Protein 4YLA (pdb70)

Organism: NCBI:txid531310

InterPro domains:
  IPR017795 Aromatic prenyltransferase, NscD-like [PF11991] (69-249)
  IPR017795 Aromatic prenyltransferase, NscD-like [PTHR40627] (72-248)
  IPR033964 Aromatic prenyltransferase [SFLDS00036] (27-373)

Secondary structure (DSSP, 8-state):
---SSS--EE-BTTB---BPTTSS-TT-BHHHHHHHHHHHHHHHTT--HHHHHHHHHHHHHHHHHHH--BSSS-SEE-SSSTTS-SEEEEEEEESSSPPEEEEEE----SS--HHHHHHHHHHHHHHHTTSTT---HHHHTTHHHH--SS--TT--EEEEEEE-TTS--EEEEEE-TTTT-GGGHHHHHHHHHHHTT-HHHHHHHHHHHHTTT---EEEEEEEE--SSTT--EEEEEE-TT--HHHHHHHGGGSTT--TTHHHHHHHHHT-SSS--SS--EEEEEE-TT-SS-SEEEEEEPPPTTS-HHHHHHHHHHHHHHTTS-HHHHHHHHHHHHS-TT--S--EEEEEEEPPPTT---EEEEEE----B--

Solvent-accessible surface area: 15339 Å² total; per-residue (Å²): 65,8,9,86,69,50,57,0,0,60,34,56,105,162,50,61,15,150,34,20,106,83,62,51,91,100,68,6,22,9,14,70,0,0,35,46,0,3,54,139,0,1,71,33,18,64,11,46,108,90,46,3,97,60,13,15,82,22,0,150,132,10,0,14,175,27,1,84,26,80,11,80,215,17,34,12,38,2,34,4,2,28,0,1,0,10,0,8,1,0,0,21,5,51,5,133,46,84,2,38,0,47,4,13,0,10,5,17,20,121,104,33,53,16,92,16,12,15,98,6,0,3,62,3,0,96,26,2,56,194,32,132,45,17,17,11,80,41,0,53,59,0,24,87,22,7,74,11,180,108,8,33,103,41,8,17,13,22,2,7,9,11,14,72,55,74,52,110,42,74,5,35,0,35,1,5,0,8,7,106,22,65,97,83,12,68,66,5,5,33,68,0,0,59,95,6,44,4,125,76,1,6,55,38,0,81,41,46,2,102,123,44,54,28,43,53,45,25,5,8,0,0,0,30,0,19,129,83,116,118,10,55,1,39,0,22,0,13,2,52,89,24,87,37,69,58,0,8,126,1,0,30,27,5,139,39,47,49,107,36,16,7,28,44,0,0,90,57,0,4,12,101,163,68,110,22,160,31,16,1,10,2,4,0,4,0,50,142,84,30,46,61,1,28,13,9,16,0,30,0,3,32,11,8,78,42,84,19,42,54,2,14,171,78,0,3,20,10,0,135,150,28,57,10,77,8,72,13,0,79,40,0,1,37,21,0,2,63,11,60,156,6,112,51,58,0,12,30,28,0,4,22,42,14,43,32,139,97,44,144,32,89,3,8,0,28,0,0,0,0,1,1,130,113

Nearest PDB structures (foldseek):
  4yla-assembly1_A  TM=1.003E+00  e=3.706E-84  Marinactinospora thermotolerans
  4yl7-assembly1_A  TM=1.002E+00  e=1.617E-79  Marinactinospora thermotolerans
  6zry-assembly2_BBB  TM=8.710E-01  e=4.420E-25  Micromonospora olivasterospora
  6zrx-assembly2_BBB  TM=8.611E-01  e=4.159E-25  Micromonospora olivasterospora
  6zry-assembly1_AAA  TM=8.593E-01  e=2.731E-24  Micromonospora olivasterospora

Sequence (374 aa):
AGDPFVDNGTVSSQRPLRAVPGRYPPGATHLDAAVDTLVRCHAALGRAPSEAEAAVCLLRRLWGRWGNTPVERPGWRSYVAVDGSPFELSAAWNGDGPAEVRVTVEATADPPTPEGNQEAGWEYLRGLSRHPGAATARVLALEDLFRPQTPHDRCWIMHGMASRPGADPLFKVYLDPDARGAAEAPSVLDEAMDRLGVRAAWQGLRGWLDEHGGSGRIGSLALDLADTDDARVKVYVQHAGLDWADIDRQAAVARGHVPGAFSAALEEITGTEVPPHKPPVTCFAFHRGVGVPTAATLYIPMPAGVPESDARRRSAAFMRRSGLDSAAYLAFLAAATGDGEGVRALQNFVAYRPAAPGGRPRFACYVAPGLYRL

B-factor: mean 16.96, std 7.82, range [6.04, 58.0]

Structure (mmCIF, N/CA/C/O backbone):
data_4YLA
#
_entry.id   4YLA
#
_cell.length_a   46.830
_cell.length_b   54.080
_cell.length_c   132.240
_cell.angle_alpha   90.00
_cell.angle_beta   90.00
_cell.angle_gamma   90.00
#
_symmetry.space_group_name_H-M   'P 21 21 21'
#
loop_
_entity.id
_entity.type
_entity.pdbx_description
1 polymer 'Aromatic prenyltransferase'
2 non-polymer (2S,5S)-5-(hydroxymethyl)-1-methyl-2-(propan-2-yl)-1,2,4,5,6,8-hexahydro-3H-[1,4]diazonino[7,6,5-cd]indol-3-one
3 non-polymer 'SULFATE ION'
4 non-polymer 'DIMETHYLALLYL S-THIOLODIPHOSPHATE'
5 water water
#
loop_
_atom_site.group_PDB
_atom_site.id
_atom_site.type_symbol
_atom_site.label_atom_id
_atom_site.label_alt_id
_atom_site.label_comp_id
_atom_site.label_asym_id
_atom_site.label_entity_id
_atom_site.label_seq_id
_atom_site.pdbx_PDB_ins_code
_atom_site.Cartn_x
_atom_site.Cartn_y
_atom_site.Cartn_z
_atom_site.occupancy
_atom_site.B_iso_or_equiv
_atom_site.auth_seq_id
_atom_site.auth_comp_id
_atom_site.auth_asym_id
_atom_site.auth_atom_id
_atom_site.pdbx_PDB_model_num
ATOM 1 N N . ALA A 1 2 ? 8.817 11.814 -11.375 1.00 23.93 2 ALA A N 1
ATOM 2 C CA . ALA A 1 2 ? 7.694 11.875 -12.298 1.00 16.37 2 ALA A CA 1
ATOM 3 C C . ALA A 1 2 ? 6.913 10.575 -12.269 1.00 16.30 2 ALA A C 1
ATOM 4 O O . ALA A 1 2 ? 7.478 9.501 -12.068 1.00 16.60 2 ALA A O 1
ATOM 6 N N . GLY A 1 3 ? 5.614 10.674 -12.508 1.00 11.24 3 GLY A N 1
ATOM 7 C CA . GLY A 1 3 ? 4.761 9.503 -12.499 1.00 13.17 3 GLY A CA 1
ATOM 8 C C . GLY A 1 3 ? 3.936 9.414 -11.231 1.00 10.49 3 GLY A C 1
ATOM 9 O O . GLY A 1 3 ? 4.176 10.137 -10.261 1.00 13.45 3 GLY A O 1
ATOM 10 N N . ASP A 1 4 ? 2.942 8.535 -11.249 1.00 11.40 4 ASP A N 1
ATOM 11 C CA . ASP A 1 4 ? 2.009 8.384 -10.135 1.00 10.78 4 ASP A CA 1
ATOM 12 C C . ASP A 1 4 ? 2.756 7.910 -8.894 1.00 10.89 4 ASP A C 1
ATOM 13 O O . ASP A 1 4 ? 3.459 6.901 -8.949 1.00 12.40 4 ASP A O 1
ATOM 18 N N . PRO A 1 5 ? 2.623 8.640 -7.769 1.00 11.13 5 PRO A N 1
ATOM 19 C CA . PRO A 1 5 ? 3.360 8.249 -6.562 1.00 12.68 5 PRO A CA 1
ATOM 20 C C . PRO A 1 5 ? 2.702 7.131 -5.761 1.00 13.13 5 PRO A C 1
ATOM 21 O O . PRO A 1 5 ? 3.267 6.692 -4.756 1.00 14.12 5 PRO A O 1
ATOM 25 N N . PHE A 1 6 ? 1.519 6.692 -6.183 1.00 12.03 6 PHE A N 1
ATOM 26 C CA . PHE A 1 6 ? 0.732 5.756 -5.380 1.00 11.56 6 PHE A CA 1
ATOM 27 C C . PHE A 1 6 ? 0.722 4.346 -5.931 1.00 12.58 6 PHE A C 1
ATOM 28 O O . PHE A 1 6 ? 0.483 3.399 -5.191 1.00 15.97 6 PHE A O 1
ATOM 36 N N . VAL A 1 7 ? 0.930 4.218 -7.240 1.00 12.03 7 VAL A N 1
ATOM 37 C CA . VAL A 1 7 ? 1.009 2.920 -7.904 1.00 12.68 7 VAL A CA 1
ATOM 38 C C . VAL A 1 7 ? 2.252 2.942 -8.795 1.00 12.19 7 VAL A C 1
ATOM 39 O O . VAL A 1 7 ? 2.821 4.014 -9.035 1.00 14.80 7 VAL A O 1
ATOM 43 N N . ASP A 1 8 ? 2.649 1.782 -9.309 1.00 11.43 8 ASP A N 1
ATOM 44 C CA . ASP A 1 8 ? 3.901 1.651 -10.062 1.00 11.13 8 ASP A CA 1
ATOM 45 C C . ASP A 1 8 ? 3.683 1.305 -11.541 1.00 10.09 8 ASP A C 1
ATOM 46 O O . ASP A 1 8 ? 2.698 0.647 -11.909 1.00 10.45 8 ASP A O 1
ATOM 51 N N . ASN A 1 9 ? 4.606 1.751 -12.387 1.00 10.25 9 ASN A N 1
ATOM 52 C CA . ASN A 1 9 ? 4.647 1.368 -13.798 1.00 7.87 9 ASN A CA 1
ATOM 53 C C . ASN A 1 9 ? 6.031 1.647 -14.331 1.00 9.79 9 ASN A C 1
ATOM 54 O O . ASN A 1 9 ? 6.746 2.479 -13.770 1.00 10.28 9 ASN A O 1
ATOM 59 N N . GLY A 1 10 ? 6.392 0.961 -15.410 1.00 9.07 10 GLY A N 1
ATOM 60 C CA . GLY A 1 10 ? 7.687 1.133 -16.058 1.00 8.84 10 GLY A CA 1
ATOM 61 C C . GLY A 1 10 ? 8.363 -0.184 -16.386 1.00 10.66 10 GLY A C 1
ATOM 62 O O . GLY A 1 10 ? 7.747 -1.255 -16.330 1.00 9.74 10 GLY A O 1
ATOM 63 N N . THR A 1 11 ? 9.647 -0.091 -16.725 1.00 11.84 11 THR A N 1
ATOM 64 C CA . THR A 1 11 ? 10.458 -1.249 -17.087 1.00 11.93 11 THR A CA 1
ATOM 65 C C . THR A 1 11 ? 10.470 -2.316 -15.996 1.00 10.31 11 THR A C 1
ATOM 66 O O . THR A 1 11 ? 10.683 -2.016 -14.823 1.00 12.80 11 THR A O 1
ATOM 70 N N . VAL A 1 12 ? 10.210 -3.564 -16.380 1.00 12.17 12 VAL A N 1
ATOM 71 C CA . VAL A 1 12 ? 10.308 -4.691 -15.451 1.00 12.39 12 VAL A CA 1
ATOM 72 C C . VAL A 1 12 ? 11.771 -5.061 -15.205 1.00 11.90 12 VAL A C 1
ATOM 73 O O . VAL A 1 12 ? 12.581 -5.053 -16.124 1.00 14.63 12 VAL A O 1
ATOM 77 N N . SER A 1 13 ? 12.089 -5.366 -13.953 1.00 13.22 13 SER A N 1
ATOM 78 C CA . SER A 1 13 ? 13.434 -5.781 -13.570 1.00 15.76 13 SER A CA 1
ATOM 79 C C . SER A 1 13 ? 13.350 -6.331 -12.165 1.00 20.52 13 SER A C 1
ATOM 80 O O . SER A 1 13 ? 12.266 -6.459 -11.609 1.00 17.33 13 SER A O 1
ATOM 83 N N . SER A 1 14 ? 14.504 -6.618 -11.566 1.00 19.44 14 SER A N 1
ATOM 84 C CA . SER A 1 14 ? 14.542 -7.060 -10.174 1.00 21.01 14 SER A CA 1
ATOM 85 C C . SER A 1 14 ? 13.876 -6.053 -9.238 1.00 20.03 14 SER A C 1
ATOM 86 O O . SER A 1 14 ? 13.354 -6.424 -8.189 1.00 23.67 14 SER A O 1
ATOM 89 N N . GLN A 1 15 ? 13.885 -4.783 -9.632 1.00 19.52 15 GLN A N 1
ATOM 90 C CA . GLN A 1 15 ? 13.339 -3.702 -8.815 1.00 21.45 15 GLN A CA 1
ATOM 91 C C . GLN A 1 15 ? 11.889 -3.388 -9.150 1.00 22.12 15 GLN A C 1
ATOM 92 O O . GLN A 1 15 ? 11.227 -2.626 -8.441 1.00 21.95 15 GLN A O 1
ATOM 98 N N . ARG A 1 16 ? 11.400 -3.971 -10.239 1.00 17.84 16 ARG A N 1
ATOM 99 C CA . ARG A 1 16 ? 10.001 -3.838 -10.601 1.00 18.45 16 ARG A CA 1
ATOM 100 C C . ARG A 1 16 ? 9.567 -5.175 -11.183 1.00 14.48 16 ARG A C 1
ATOM 101 O O . ARG A 1 16 ? 9.433 -5.313 -12.395 1.00 15.54 16 ARG A O 1
ATOM 109 N N . PRO A 1 17 ? 9.390 -6.182 -10.322 1.00 16.70 17 PRO A N 1
ATOM 110 C CA . PRO A 1 17 ? 9.098 -7.533 -10.812 1.00 16.05 17 PRO A CA 1
ATOM 111 C C . PRO A 1 17 ? 7.653 -7.676 -11.281 1.00 17.36 17 PRO A C 1
ATOM 112 O O . PRO A 1 17 ? 6.770 -6.955 -10.824 1.00 17.18 17 PRO A O 1
ATOM 116 N N . LEU A 1 18 ? 7.417 -8.604 -12.197 1.00 15.73 18 LEU A N 1
ATOM 117 C CA . LEU A 1 18 ? 6.073 -8.831 -12.704 1.00 15.88 18 LEU A CA 1
ATOM 118 C C . LEU A 1 18 ? 5.965 -10.286 -13.129 1.00 17.06 18 LEU A C 1
ATOM 119 O O . LEU A 1 18 ? 6.627 -10.712 -14.084 1.00 19.17 18 LEU A O 1
ATOM 124 N N . ARG A 1 19 ? 5.158 -11.049 -12.393 1.00 13.81 19 ARG A N 1
ATOM 125 C CA . ARG A 1 19 ? 5.071 -12.490 -12.578 1.00 17.31 19 ARG A CA 1
ATOM 126 C C . ARG A 1 19 ? 3.664 -12.915 -12.956 1.00 15.39 19 ARG A C 1
ATOM 127 O O . ARG A 1 19 ? 2.708 -12.598 -12.248 1.00 14.38 19 ARG A O 1
ATOM 135 N N . ALA A 1 20 ? 3.549 -13.660 -14.055 1.00 17.59 20 ALA A N 1
ATOM 136 C CA . ALA A 1 20 ? 2.261 -14.165 -14.518 1.00 15.08 20 ALA A CA 1
ATOM 137 C C . ALA A 1 20 ? 1.702 -15.176 -13.528 1.00 16.83 20 ALA A C 1
ATOM 138 O O . ALA A 1 20 ? 2.442 -16.008 -12.997 1.00 20.34 20 ALA A O 1
ATOM 140 N N . VAL A 1 21 ? 0.401 -15.094 -13.264 1.00 14.02 21 VAL A N 1
ATOM 141 C CA . VAL A 1 21 ? -0.252 -16.058 -12.392 1.00 17.27 21 VAL A CA 1
ATOM 142 C C . VAL A 1 21 ? -0.697 -17.281 -13.187 1.00 20.28 21 VAL A C 1
ATOM 143 O O . VAL A 1 21 ? -1.148 -17.161 -14.324 1.00 18.33 21 VAL A O 1
ATOM 147 N N . PRO A 1 22 ? -0.579 -18.474 -12.587 1.00 21.19 22 PRO A N 1
ATOM 148 C CA . PRO A 1 22 ? -1.061 -19.672 -13.280 1.00 22.09 22 PRO A CA 1
ATOM 149 C C . PRO A 1 22 ? -2.584 -19.747 -13.232 1.00 19.86 22 PRO A C 1
ATOM 150 O O . PRO A 1 22 ? -3.217 -19.107 -12.395 1.00 22.95 22 PRO A O 1
ATOM 154 N N . GLY A 1 23 ? -3.175 -20.506 -14.146 1.00 24.63 23 GLY A N 1
ATOM 155 C CA . GLY A 1 23 ? -4.603 -20.747 -14.108 1.00 19.82 23 GLY A CA 1
ATOM 156 C C . GLY A 1 23 ? -5.442 -19.752 -14.884 1.00 23.40 23 GLY A C 1
ATOM 157 O O . GLY A 1 23 ? -6.671 -19.841 -14.887 1.00 25.18 23 GLY A O 1
ATOM 158 N N . ARG A 1 24 ? -4.785 -18.795 -15.534 1.00 20.18 24 ARG A N 1
ATOM 159 C CA . ARG A 1 24 ? -5.491 -17.842 -16.385 1.00 19.94 24 ARG A CA 1
ATOM 160 C C . ARG A 1 24 ? -5.442 -18.329 -17.840 1.00 16.79 24 ARG A C 1
ATOM 161 O O . ARG A 1 24 ? -6.112 -19.304 -18.188 1.00 19.37 24 ARG A O 1
ATOM 169 N N . TYR A 1 25 ? -4.642 -17.681 -18.682 1.00 17.85 25 TYR A N 1
ATOM 170 C CA . TYR A 1 25 ? -4.565 -18.067 -20.093 1.00 14.68 25 TYR A CA 1
ATOM 171 C C . TYR A 1 25 ? -3.391 -19.013 -20.348 1.00 13.65 25 TYR A C 1
ATOM 172 O O . TYR A 1 25 ? -2.475 -19.106 -19.511 1.00 15.97 25 TYR A O 1
ATOM 181 N N . PRO A 1 26 ? -3.415 -19.743 -21.486 1.00 15.99 26 PRO A N 1
ATOM 182 C CA . PRO A 1 26 ? -2.346 -20.717 -21.740 1.00 17.44 26 PRO A CA 1
ATOM 183 C C . PRO A 1 26 ? -0.958 -20.073 -21.856 1.00 15.30 26 PRO A C 1
ATOM 184 O O . PRO A 1 26 ? -0.860 -18.872 -22.085 1.00 14.53 26 PRO A O 1
ATOM 188 N N . PRO A 1 27 ? 0.110 -20.857 -21.686 1.00 13.40 27 PRO A N 1
ATOM 189 C CA . PRO A 1 27 ? 1.477 -20.323 -21.594 1.00 16.34 27 PRO A CA 1
ATOM 190 C C . PRO A 1 27 ? 1.935 -19.491 -22.790 1.00 18.70 27 PRO A C 1
ATOM 191 O O . PRO A 1 27 ? 2.779 -18.611 -22.615 1.00 19.81 27 PRO A O 1
ATOM 195 N N . GLY A 1 28 ? 1.411 -19.765 -23.979 1.00 15.28 28 GLY A N 1
ATOM 196 C CA . GLY A 1 28 ? 1.800 -19.000 -25.156 1.00 14.12 28 GLY A CA 1
ATOM 197 C C . GLY A 1 28 ? 0.851 -17.864 -25.505 1.00 14.63 28 GLY A C 1
ATOM 198 O O . GLY A 1 28 ? 0.998 -17.210 -26.534 1.00 13.20 28 GLY A O 1
ATOM 199 N N . ALA A 1 29 ? -0.135 -17.625 -24.654 1.00 11.48 29 ALA A N 1
ATOM 200 C CA . ALA A 1 29 ? -1.149 -16.614 -24.923 1.00 10.58 29 ALA A CA 1
ATOM 201 C C . ALA A 1 29 ? -0.577 -15.201 -24.945 1.00 10.35 29 ALA A C 1
ATOM 202 O O . ALA A 1 29 ? 0.392 -14.891 -24.241 1.00 9.83 29 ALA A O 1
ATOM 204 N N . THR A 1 30 ? -1.215 -14.339 -25.728 1.00 8.94 30 THR A N 1
ATOM 205 C CA . THR A 1 30 ? -0.810 -12.942 -25.774 1.00 9.91 30 THR A CA 1
ATOM 206 C C . THR A 1 30 ? -1.775 -12.090 -24.961 1.00 10.08 30 THR A C 1
ATOM 207 O O . THR A 1 30 ? -2.867 -12.542 -24.597 1.00 8.80 30 THR A O 1
ATOM 211 N N . HIS A 1 31 ? -1.383 -10.849 -24.683 1.00 9.78 31 HIS A N 1
ATOM 212 C CA . HIS A 1 31 ? -2.300 -9.946 -23.996 1.00 7.91 31 HIS A CA 1
ATOM 213 C C . HIS A 1 31 ? -3.576 -9.731 -24.812 1.00 8.66 31 HIS A C 1
ATOM 214 O O . HIS A 1 31 ? -4.674 -9.661 -24.258 1.00 9.11 31 HIS A O 1
ATOM 221 N N . LEU A 1 32 ? -3.435 -9.645 -26.133 1.00 9.31 32 LEU A N 1
ATOM 222 C CA . LEU A 1 32 ? -4.590 -9.519 -27.000 1.00 10.00 32 LEU A CA 1
ATOM 223 C C . LEU A 1 32 ? -5.520 -10.732 -26.861 1.00 8.77 32 LEU A C 1
ATOM 224 O O . LEU A 1 32 ? -6.729 -10.563 -26.797 1.00 10.09 32 LEU A O 1
ATOM 229 N N . ASP A 1 33 ? -4.964 -11.948 -26.818 1.00 8.77 33 ASP A N 1
ATOM 230 C CA . ASP A 1 33 ? -5.794 -13.141 -26.597 1.00 9.42 33 ASP A CA 1
ATOM 231 C C . ASP A 1 33 ? -6.630 -12.974 -25.316 1.00 8.64 33 ASP A C 1
ATOM 232 O O . ASP A 1 33 ? -7.841 -13.228 -25.298 1.00 9.75 33 ASP A O 1
ATOM 237 N N . ALA A 1 34 ? -5.962 -12.575 -24.239 1.00 9.88 34 ALA A N 1
ATOM 238 C CA . ALA A 1 34 ? -6.632 -12.403 -22.953 1.00 10.37 34 ALA A CA 1
ATOM 239 C C . ALA A 1 34 ? -7.702 -11.315 -23.031 1.00 10.54 34 ALA A C 1
ATOM 240 O O . ALA A 1 34 ? -8.815 -11.485 -22.511 1.00 11.26 34 ALA A O 1
ATOM 242 N N . ALA A 1 35 ? -7.382 -10.214 -23.706 1.00 8.68 35 ALA A N 1
ATOM 243 C CA . ALA A 1 35 ? -8.284 -9.077 -23.780 1.00 10.29 35 ALA A CA 1
ATOM 244 C C . ALA A 1 35 ? -9.529 -9.399 -24.617 1.00 11.33 35 ALA A C 1
ATOM 245 O O . ALA A 1 35 ? -10.656 -9.025 -24.261 1.00 11.09 35 ALA A O 1
ATOM 247 N N . VAL A 1 36 ? -9.326 -10.075 -25.744 1.00 11.42 36 VAL A N 1
ATOM 248 C CA . VAL A 1 36 ? -10.438 -10.452 -26.599 1.00 12.71 36 VAL A CA 1
ATOM 249 C C . VAL A 1 36 ? -11.382 -11.362 -25.839 1.00 12.75 36 VAL A C 1
ATOM 250 O O . VAL A 1 36 ? -12.596 -11.113 -25.801 1.00 13.38 36 VAL A O 1
ATOM 254 N N . ASP A 1 37 ? -10.833 -12.401 -25.216 1.00 11.73 37 ASP A N 1
ATOM 255 C CA . ASP A 1 37 ? -11.659 -13.326 -24.454 1.00 13.30 37 ASP A CA 1
ATOM 256 C C . ASP A 1 37 ? -12.392 -12.620 -23.316 1.00 14.14 37 ASP A C 1
ATOM 257 O O . ASP A 1 37 ? -13.581 -12.838 -23.097 1.00 13.44 37 ASP A O 1
ATOM 262 N N . THR A 1 38 ? -11.672 -11.783 -22.582 1.00 11.98 38 THR A N 1
ATOM 263 C CA . THR A 1 38 ? -12.250 -11.077 -21.454 1.00 12.36 38 THR A CA 1
ATOM 264 C C . THR A 1 38 ? -13.335 -10.117 -21.928 1.00 12.34 38 THR A C 1
ATOM 265 O O . THR A 1 38 ? -14.400 -10.020 -21.312 1.00 13.70 38 THR A O 1
ATOM 269 N N . LEU A 1 39 ? -13.086 -9.411 -23.024 1.00 13.08 39 LEU A N 1
ATOM 270 C CA . LEU A 1 39 ? -14.069 -8.481 -23.578 1.00 14.39 39 LEU A CA 1
ATOM 271 C C . LEU A 1 39 ? -15.388 -9.186 -23.914 1.00 15.53 39 LEU A C 1
ATOM 272 O O . LEU A 1 39 ? -16.472 -8.661 -23.641 1.00 16.67 39 LEU A O 1
ATOM 277 N N . VAL A 1 40 ? -15.287 -10.375 -24.498 1.00 13.36 40 VAL A N 1
ATOM 278 C CA . VAL A 1 40 ? -16.456 -11.158 -24.881 1.00 15.43 40 VAL A CA 1
ATOM 279 C C . VAL A 1 40 ? -17.197 -11.606 -23.630 1.00 15.57 40 VAL A C 1
ATOM 280 O O . VAL A 1 40 ? -18.412 -11.421 -23.529 1.00 14.42 40 VAL A O 1
ATOM 284 N N . ARG A 1 41 ? -16.466 -12.176 -22.675 1.00 13.97 41 ARG A N 1
ATOM 285 C CA . ARG A 1 41 ? -17.059 -12.619 -21.415 1.00 14.99 41 ARG A CA 1
ATOM 286 C C . ARG A 1 41 ? -17.752 -11.482 -20.666 1.00 15.23 41 ARG A C 1
ATOM 287 O O . ARG A 1 41 ? -18.825 -11.679 -20.090 1.00 16.32 41 ARG A O 1
ATOM 295 N N . CYS A 1 42 ? -17.166 -10.291 -20.685 1.00 14.41 42 CYS A N 1
ATOM 296 C CA . CYS A 1 42 ? -17.759 -9.164 -19.969 1.00 13.70 42 CYS A CA 1
ATOM 297 C C . CYS A 1 42 ? -19.042 -8.667 -20.623 1.00 17.17 42 CYS A C 1
ATOM 298 O O . CYS A 1 42 ? -20.009 -8.310 -19.925 1.00 14.71 42 CYS A O 1
ATOM 301 N N . HIS A 1 43 ? -19.073 -8.648 -21.953 1.00 14.79 43 HIS A N 1
ATOM 302 C CA . HIS A 1 43 ? -20.307 -8.328 -22.663 1.00 15.32 43 HIS A CA 1
ATOM 303 C C . HIS A 1 43 ? -21.407 -9.308 -22.262 1.00 17.26 43 HIS A C 1
ATOM 304 O O . HIS A 1 43 ? -22.550 -8.901 -22.023 1.00 17.22 43 HIS A O 1
ATOM 311 N N . ALA A 1 44 ? -21.069 -10.592 -22.171 1.00 15.04 44 ALA A N 1
ATOM 312 C CA . ALA A 1 44 ? -22.061 -11.598 -21.801 1.00 20.55 44 ALA A CA 1
ATOM 313 C C . ALA A 1 44 ? -22.544 -11.410 -20.364 1.00 19.42 44 ALA A C 1
ATOM 314 O O . ALA A 1 44 ? -23.734 -11.564 -20.079 1.00 20.97 44 ALA A O 1
ATOM 316 N N . ALA A 1 45 ? -21.620 -11.084 -19.462 1.00 17.90 45 ALA A N 1
ATOM 317 C CA . ALA A 1 45 ? -21.963 -10.924 -18.052 1.00 19.13 45 ALA A CA 1
ATOM 318 C C . ALA A 1 45 ? -22.967 -9.791 -17.865 1.00 19.17 45 ALA A C 1
ATOM 319 O O . ALA A 1 45 ? -23.826 -9.847 -16.980 1.00 21.53 45 ALA A O 1
ATOM 321 N N . LEU A 1 46 ? -22.877 -8.776 -18.719 1.00 16.05 46 LEU A N 1
ATOM 322 C CA . LEU A 1 46 ? -23.770 -7.627 -18.652 1.00 16.84 46 LEU A CA 1
ATOM 323 C C . LEU A 1 46 ? -25.040 -7.774 -19.484 1.00 21.71 46 LEU A C 1
ATOM 324 O O . LEU A 1 46 ? -25.844 -6.849 -19.535 1.00 20.16 46 LEU A O 1
ATOM 329 N N . GLY A 1 47 ? -25.215 -8.917 -20.140 1.00 19.86 47 GLY A N 1
ATOM 330 C CA . GLY A 1 47 ? -26.370 -9.137 -20.995 1.00 23.55 47 GLY A CA 1
ATOM 331 C C . GLY A 1 47 ? -26.373 -8.306 -22.270 1.00 24.71 47 GLY A C 1
ATOM 332 O O . GLY A 1 47 ? -27.435 -8.017 -22.840 1.00 21.36 47 GLY A O 1
ATOM 333 N N . ARG A 1 48 ? -25.187 -7.918 -22.730 1.00 20.96 48 ARG A N 1
ATOM 334 C CA . ARG A 1 48 ? -25.076 -7.150 -23.962 1.00 19.04 48 ARG A CA 1
ATOM 335 C C . ARG A 1 48 ? -25.168 -8.078 -25.168 1.00 22.01 48 ARG A C 1
ATOM 336 O O . ARG A 1 48 ? -24.892 -9.274 -25.059 1.00 20.79 48 ARG A O 1
ATOM 344 N N . ALA A 1 49 ? -25.558 -7.515 -26.310 1.00 19.81 49 ALA A N 1
ATOM 345 C CA . ALA A 1 49 ? -25.664 -8.267 -27.561 1.00 23.43 49 ALA A CA 1
ATOM 346 C C . ALA A 1 49 ? -24.322 -8.847 -28.010 1.00 22.84 49 ALA A C 1
ATOM 347 O O . ALA A 1 49 ? -23.325 -8.125 -28.085 1.00 20.17 49 ALA A O 1
ATOM 349 N N . PRO A 1 50 ? -24.291 -10.158 -28.314 1.00 22.36 50 PRO A N 1
ATOM 350 C CA . PRO A 1 50 ? -23.071 -10.791 -28.832 1.00 22.05 50 PRO A CA 1
ATOM 351 C C . PRO A 1 50 ? -22.511 -10.111 -30.084 1.00 23.19 50 PRO A C 1
ATOM 352 O O . PRO A 1 50 ? -21.294 -10.020 -30.233 1.00 20.05 50 PRO A O 1
ATOM 356 N N . SER A 1 51 ? -23.374 -9.627 -30.970 1.00 21.75 51 SER A N 1
ATOM 357 C CA . SER A 1 51 ? -22.888 -8.924 -32.153 1.00 21.43 51 SER A CA 1
ATOM 358 C C . SER A 1 51 ? -22.106 -7.669 -31.768 1.00 20.75 51 SER A C 1
ATOM 359 O O . SER A 1 51 ? -21.153 -7.280 -32.451 1.00 20.39 51 SER A O 1
ATOM 362 N N . GLU A 1 52 ? -22.509 -7.039 -30.668 1.00 18.60 52 GLU A N 1
ATOM 363 C CA . GLU A 1 52 ? -21.806 -5.848 -30.187 1.00 21.01 52 GLU A CA 1
ATOM 364 C C . GLU A 1 52 ? -20.452 -6.223 -29.579 1.00 15.46 52 GLU A C 1
ATOM 365 O O . GLU A 1 52 ? -19.463 -5.519 -29.772 1.00 17.42 52 GLU A O 1
ATOM 371 N N . ALA A 1 53 ? -20.412 -7.351 -28.883 1.00 16.06 53 ALA A N 1
ATOM 372 C CA . ALA A 1 53 ? -19.155 -7.893 -28.366 1.00 16.53 53 ALA A CA 1
ATOM 373 C C . ALA A 1 53 ? -18.179 -8.172 -29.508 1.00 17.47 53 ALA A C 1
ATOM 374 O O . ALA A 1 53 ? -17.005 -7.779 -29.462 1.00 16.40 53 ALA A O 1
ATOM 376 N N . GLU A 1 54 ? -18.676 -8.854 -30.540 1.00 17.93 54 GLU A N 1
ATOM 377 C CA . GLU A 1 54 ? -17.871 -9.171 -31.708 1.00 18.64 54 GLU A CA 1
ATOM 378 C C . GLU A 1 54 ? -17.329 -7.912 -32.360 1.00 15.36 54 GLU A C 1
ATOM 379 O O . GLU A 1 54 ? -16.153 -7.859 -32.730 1.00 15.51 54 GLU A O 1
ATOM 385 N N . ALA A 1 55 ? -18.170 -6.890 -32.487 1.00 16.13 55 ALA A N 1
ATOM 386 C CA . ALA A 1 55 ? -17.728 -5.618 -33.037 1.00 17.43 55 ALA A CA 1
ATOM 387 C C . ALA A 1 55 ? -16.626 -4.988 -32.180 1.00 15.45 55 ALA A C 1
ATOM 388 O O . ALA A 1 55 ? -15.663 -4.432 -32.707 1.00 16.09 55 ALA A O 1
ATOM 390 N N . ALA A 1 56 ? -16.773 -5.087 -30.860 1.00 15.80 56 ALA A N 1
ATOM 391 C CA . ALA A 1 56 ? -15.787 -4.528 -29.936 1.00 14.79 56 ALA A CA 1
ATOM 392 C C . ALA A 1 56 ? -14.429 -5.224 -30.085 1.00 14.36 56 ALA A C 1
ATOM 393 O O . ALA A 1 56 ? -13.378 -4.577 -30.056 1.00 13.17 56 ALA A O 1
ATOM 395 N N . VAL A 1 57 ? -14.466 -6.541 -30.268 1.00 14.56 57 VAL A N 1
ATOM 396 C CA . VAL A 1 57 ? -13.267 -7.333 -30.516 1.00 14.76 57 VAL A CA 1
ATOM 397 C C . VAL A 1 57 ? -12.586 -6.904 -31.807 1.00 15.02 57 VAL A C 1
ATOM 398 O O . VAL A 1 57 ? -11.372 -6.715 -31.849 1.00 13.54 57 VAL A O 1
ATOM 402 N N . CYS A 1 58 ? -13.364 -6.780 -32.872 1.00 12.97 58 CYS A N 1
ATOM 403 C CA . CYS A 1 58 ? -12.810 -6.362 -34.154 1.00 16.76 58 CYS A CA 1
ATOM 404 C C . CYS A 1 58 ? -12.142 -5.007 -34.035 1.00 14.79 58 CYS A C 1
ATOM 405 O O . CYS A 1 58 ? -11.073 -4.777 -34.588 1.00 12.54 58 CYS A O 1
ATOM 408 N N . 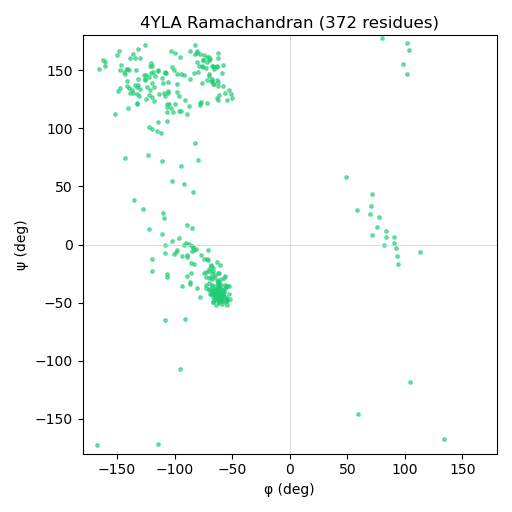LEU A 1 59 ? -12.788 -4.106 -33.306 1.00 11.99 59 LEU A N 1
ATOM 409 C CA . LEU A 1 59 ? -12.248 -2.768 -33.125 1.00 13.89 59 LEU A CA 1
ATOM 410 C C . LEU A 1 59 ? -10.921 -2.808 -32.347 1.00 11.70 59 LEU A C 1
ATOM 411 O O . LEU A 1 59 ? -9.938 -2.145 -32.714 1.00 12.48 59 LEU A O 1
ATOM 416 N N . LEU A 1 60 ? -10.900 -3.600 -31.278 1.00 12.36 60 LEU A N 1
ATOM 417 C CA . LEU A 1 60 ? -9.703 -3.739 -30.453 1.00 10.67 60 LEU A CA 1
ATOM 418 C C . LEU A 1 60 ? -8.506 -4.286 -31.245 1.00 11.24 60 LEU A C 1
ATOM 419 O O . LEU A 1 60 ? -7.392 -3.766 -31.163 1.00 10.96 60 LEU A O 1
ATOM 424 N N . ARG A 1 61 ? -8.752 -5.324 -32.039 1.00 11.41 61 ARG A N 1
ATOM 425 C CA . ARG A 1 61 ? -7.703 -5.903 -32.877 1.00 13.00 61 ARG A CA 1
ATOM 426 C C . ARG A 1 61 ? -7.181 -4.899 -33.889 1.00 12.03 61 ARG A C 1
ATOM 427 O O . ARG A 1 61 ? -5.970 -4.765 -34.082 1.00 11.89 61 ARG A O 1
ATOM 435 N N . ARG A 1 62 ? -8.102 -4.171 -34.507 1.00 13.36 62 ARG A N 1
ATOM 436 C CA . ARG A 1 62 ? -7.747 -3.209 -35.542 1.00 15.47 62 ARG A CA 1
ATOM 437 C C . ARG A 1 62 ? -6.855 -2.097 -34.991 1.00 13.84 62 ARG A C 1
ATOM 438 O O . ARG A 1 62 ? -5.824 -1.745 -35.586 1.00 14.54 62 ARG A O 1
ATOM 446 N N . LEU A 1 63 ? -7.243 -1.555 -33.839 1.00 11.41 63 LEU A N 1
ATOM 447 C CA . LEU A 1 63 ? -6.573 -0.377 -33.312 1.00 13.30 63 LEU A CA 1
ATOM 448 C C . LEU A 1 63 ? -5.347 -0.710 -32.462 1.00 10.45 63 LEU A C 1
ATOM 449 O O . LEU A 1 63 ? -4.386 0.056 -32.429 1.00 11.02 63 LEU A O 1
ATOM 454 N N . TRP A 1 64 ? -5.387 -1.848 -31.769 1.00 10.87 64 TRP A N 1
ATOM 455 C CA . TRP A 1 64 ? -4.356 -2.171 -30.785 1.00 10.16 64 TRP A CA 1
ATOM 456 C C . TRP A 1 64 ? -3.572 -3.451 -31.072 1.00 9.10 64 TRP A C 1
ATOM 457 O O . TRP A 1 64 ? -2.519 -3.681 -30.476 1.00 10.94 64 TRP A O 1
ATOM 468 N N . GLY A 1 65 ? -4.063 -4.249 -32.019 1.00 11.70 65 GLY A N 1
ATOM 469 C CA . GLY A 1 65 ? -3.463 -5.545 -32.301 1.00 12.99 65 GLY A CA 1
ATOM 470 C C . GLY A 1 65 ? -1.976 -5.473 -32.611 1.00 11.14 65 GLY A C 1
ATOM 471 O O . GLY A 1 65 ? -1.223 -6.380 -32.259 1.00 12.82 65 GLY A O 1
ATOM 472 N N . ARG A 1 66 ? -1.558 -4.402 -33.281 1.00 10.44 66 ARG A N 1
ATOM 473 C CA . ARG A 1 66 ? -0.152 -4.201 -33.620 1.00 10.42 66 ARG A CA 1
ATOM 474 C C . ARG A 1 66 ? 0.738 -4.254 -32.389 1.00 10.68 66 ARG A C 1
ATOM 475 O O . ARG A 1 66 ? 1.847 -4.761 -32.448 1.00 11.79 66 ARG A O 1
ATOM 483 N N . TRP A 1 67 ? 0.243 -3.730 -31.269 1.00 9.07 67 TRP A N 1
ATOM 484 C CA . TRP A 1 67 ? 1.048 -3.651 -30.052 1.00 10.83 67 TRP A CA 1
ATOM 485 C C . TRP A 1 67 ? 0.670 -4.643 -28.961 1.00 9.86 67 TRP A C 1
ATOM 486 O O . TRP A 1 67 ? 1.529 -5.053 -28.175 1.00 12.49 67 TRP A O 1
ATOM 497 N N . GLY A 1 68 ? -0.598 -5.043 -28.931 1.00 10.04 68 GLY A N 1
ATOM 498 C CA . GLY A 1 68 ? -1.067 -5.861 -27.826 1.00 10.98 68 GLY A CA 1
ATOM 499 C C . GLY A 1 68 ? -0.843 -7.351 -27.957 1.00 9.07 68 GLY A C 1
ATOM 500 O O . GLY A 1 68 ? -1.139 -8.101 -27.016 1.00 9.99 68 GLY A O 1
ATOM 501 N N . ASN A 1 69 ? -0.344 -7.801 -29.106 1.00 10.55 69 ASN A N 1
ATOM 502 C CA . ASN A 1 69 ? -0.153 -9.233 -29.317 1.00 10.87 69 ASN A CA 1
ATOM 503 C C . ASN A 1 69 ? 1.177 -9.730 -28.745 1.00 11.93 69 ASN A C 1
ATOM 504 O O . ASN A 1 69 ? 1.908 -10.500 -29.384 1.00 15.57 69 ASN A O 1
ATOM 509 N N . THR A 1 70 ? 1.474 -9.293 -27.530 1.00 11.93 70 THR A N 1
ATOM 510 C CA . THR A 1 70 ? 2.717 -9.590 -26.831 1.00 11.73 70 THR A CA 1
ATOM 511 C C . THR A 1 70 ? 2.475 -10.718 -25.820 1.00 12.88 70 THR A C 1
ATOM 512 O O . THR A 1 70 ? 1.384 -10.861 -25.304 1.00 11.57 70 THR A O 1
ATOM 516 N N . PRO A 1 71 ? 3.492 -11.537 -25.539 1.00 13.70 71 PRO A N 1
ATOM 517 C CA . PRO A 1 71 ? 3.254 -12.661 -24.623 1.00 11.51 71 PRO A CA 1
ATOM 518 C C . PRO A 1 71 ? 2.927 -12.233 -23.191 1.00 12.41 71 PRO A C 1
ATOM 519 O O . PRO A 1 71 ? 3.544 -11.302 -22.642 1.00 14.23 71 PRO A O 1
ATOM 523 N N . VAL A 1 72 ? 1.949 -12.902 -22.588 1.00 11.08 72 VAL A N 1
ATOM 524 C CA . VAL A 1 72 ? 1.638 -12.653 -21.194 1.00 12.71 72 VAL A CA 1
ATOM 525 C C . VAL A 1 72 ? 2.822 -13.046 -20.299 1.00 12.63 72 VAL A C 1
ATOM 526 O O . VAL A 1 72 ? 3.172 -12.327 -19.362 1.00 12.08 72 VAL A O 1
ATOM 530 N N . GLU A 1 73 ? 3.446 -14.186 -20.582 1.00 12.96 73 GLU A N 1
ATOM 531 C CA . GLU A 1 73 ? 4.541 -14.652 -19.731 1.00 15.34 73 GLU A CA 1
ATOM 532 C C . GLU A 1 73 ? 5.768 -13.773 -19.904 1.00 15.23 73 GLU A C 1
ATOM 533 O O . GLU A 1 73 ? 6.035 -13.285 -20.990 1.00 16.37 73 GLU A O 1
ATOM 539 N N . ARG A 1 74 ? 6.503 -13.566 -18.816 1.00 20.28 74 ARG A N 1
ATOM 540 C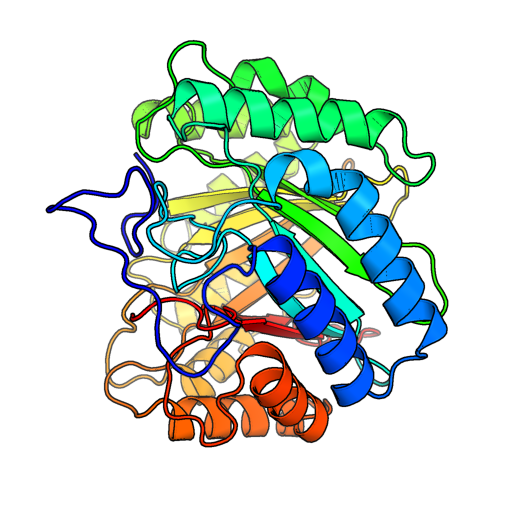 CA . ARG A 1 74 ? 7.738 -12.777 -18.849 1.00 21.91 74 ARG A CA 1
ATOM 541 C C . ARG A 1 74 ? 7.623 -11.414 -19.556 1.00 19.60 74 ARG A C 1
ATOM 542 O O . ARG A 1 74 ? 8.344 -11.125 -20.513 1.00 22.39 74 ARG A O 1
ATOM 550 N N . PRO A 1 75 ? 6.722 -10.561 -19.067 1.00 19.23 75 PRO A N 1
ATOM 551 C CA . PRO A 1 75 ? 6.542 -9.231 -19.652 1.00 15.48 75 PRO A CA 1
ATOM 552 C C . PRO A 1 75 ? 7.769 -8.343 -19.437 1.00 15.24 75 PRO A C 1
ATOM 553 O O . PRO A 1 75 ? 8.501 -8.526 -18.466 1.00 18.38 75 PRO A O 1
ATOM 557 N N . GLY A 1 76 ? 7.971 -7.383 -20.327 1.00 14.72 76 GLY A N 1
ATOM 558 C CA . GLY A 1 76 ? 9.080 -6.460 -20.171 1.00 13.47 76 GLY A CA 1
ATOM 559 C C . GLY A 1 76 ? 8.699 -5.103 -19.597 1.00 11.95 76 GLY A C 1
ATOM 560 O O . GLY A 1 76 ? 9.578 -4.295 -19.281 1.00 12.64 76 GLY A O 1
ATOM 561 N N . TRP A 1 77 ? 7.398 -4.846 -19.458 1.00 11.49 77 TRP A N 1
ATOM 562 C CA . TRP A 1 77 ? 6.910 -3.545 -19.011 1.00 10.98 77 TRP A CA 1
ATOM 563 C C . TRP A 1 77 ? 5.724 -3.754 -18.085 1.00 12.28 77 TRP A C 1
ATOM 564 O O . TRP A 1 77 ? 4.885 -4.629 -18.329 1.00 13.81 77 TRP A O 1
ATOM 575 N N . ARG A 1 78 ? 5.655 -2.947 -17.030 1.00 9.38 78 ARG A N 1
ATOM 576 C CA . ARG A 1 78 ? 4.518 -2.954 -16.119 1.00 9.93 78 ARG A CA 1
ATOM 577 C C . ARG A 1 78 ? 3.687 -1.703 -16.374 1.00 11.34 78 ARG A C 1
ATOM 578 O O . ARG A 1 78 ? 4.087 -0.597 -16.009 1.00 12.41 78 ARG A O 1
ATOM 586 N N . SER A 1 79 ? 2.535 -1.880 -17.012 1.00 8.39 79 SER A N 1
ATOM 587 C CA . SER A 1 79 ? 1.727 -0.748 -17.456 1.00 8.36 79 SER A CA 1
ATOM 588 C C . SER A 1 79 ? 1.045 -0.026 -16.290 1.00 7.47 79 SER A C 1
ATOM 589 O O . SER A 1 79 ? 0.910 -0.586 -15.202 1.00 8.08 79 SER A O 1
ATOM 592 N N . TYR A 1 80 ? 0.616 1.212 -16.542 1.00 8.88 80 TYR A N 1
ATOM 593 C CA . TYR A 1 80 ? -0.152 2.028 -15.597 1.00 8.38 80 TYR A CA 1
ATOM 594 C C . TYR A 1 80 ? -1.650 1.764 -15.672 1.00 9.02 80 TYR A C 1
ATOM 595 O O . TYR A 1 80 ? -2.377 1.994 -14.713 1.00 9.27 80 TYR A O 1
ATOM 604 N N . VAL A 1 81 ? -2.109 1.276 -16.823 1.00 7.74 81 VAL A N 1
ATOM 605 C CA . VAL A 1 81 ? -3.537 1.227 -17.093 1.00 8.07 81 VAL A CA 1
ATOM 606 C C . VAL A 1 81 ? -4.313 0.249 -16.208 1.00 8.47 81 VAL A C 1
ATOM 607 O O . VAL A 1 81 ? -5.473 0.500 -15.917 1.00 8.78 81 VAL A O 1
ATOM 611 N N . ALA A 1 82 ? -3.678 -0.835 -15.765 1.00 8.08 82 ALA A N 1
ATOM 612 C CA . ALA A 1 82 ? -4.352 -1.836 -14.930 1.00 7.99 82 ALA A CA 1
ATOM 613 C C . ALA A 1 82 ? -3.554 -2.004 -13.655 1.00 9.13 82 ALA A C 1
ATOM 614 O O . ALA A 1 82 ? -2.327 -1.958 -13.694 1.00 8.23 82 ALA A O 1
ATOM 616 N N . VAL A 1 83 ? -4.231 -2.255 -12.537 1.00 8.41 83 VAL A N 1
ATOM 617 C CA . VAL A 1 83 ? -3.522 -2.322 -11.252 1.00 9.60 83 VAL A CA 1
ATOM 618 C C . VAL A 1 83 ? -2.585 -3.521 -11.113 1.00 9.89 83 VAL A C 1
ATOM 619 O O . VAL A 1 83 ? -1.727 -3.542 -10.240 1.00 11.22 83 VAL A O 1
ATOM 623 N N . ASP A 1 84 ? -2.766 -4.534 -11.960 1.00 7.55 84 ASP A N 1
ATOM 624 C CA . ASP A 1 84 ? -1.843 -5.671 -11.948 1.00 8.02 84 ASP A CA 1
ATOM 625 C C . ASP A 1 84 ? -0.685 -5.496 -12.932 1.00 8.08 84 ASP A C 1
ATOM 626 O O . ASP A 1 84 ? 0.190 -6.370 -13.022 1.00 9.85 84 ASP A O 1
ATOM 631 N N . GLY A 1 85 ? -0.674 -4.371 -13.652 1.00 6.78 85 GLY A N 1
ATOM 632 C CA . GLY A 1 85 ? 0.415 -4.106 -14.572 1.00 8.73 85 GLY A CA 1
ATOM 633 C C . GLY A 1 85 ? 0.168 -4.585 -15.992 1.00 8.48 85 GLY A C 1
ATOM 634 O O . GLY A 1 85 ? 0.999 -4.369 -16.871 1.00 9.18 85 GLY A O 1
ATOM 635 N N . SER A 1 86 ? -0.965 -5.233 -16.234 1.00 8.08 86 SER A N 1
ATOM 636 C CA . SER A 1 86 ? -1.324 -5.623 -17.599 1.00 7.96 86 SER A CA 1
ATOM 637 C C . SER A 1 86 ? -1.517 -4.381 -18.472 1.00 7.55 86 SER A C 1
ATOM 638 O O . SER A 1 86 ? -1.856 -3.307 -17.968 1.00 8.61 86 SER A O 1
ATOM 641 N N . PRO A 1 87 ? -1.315 -4.507 -19.790 1.00 7.25 87 PRO A N 1
ATOM 642 C CA . PRO A 1 87 ? -1.463 -3.357 -20.695 1.00 7.46 87 PRO A CA 1
ATOM 643 C C . PRO A 1 87 ? -2.902 -3.122 -21.144 1.00 6.38 87 PRO A C 1
ATOM 644 O O . PRO A 1 87 ? -3.139 -2.397 -22.102 1.00 7.03 87 PRO A O 1
ATOM 648 N N . PHE A 1 88 ? -3.865 -3.744 -20.477 1.00 7.37 88 PHE A N 1
ATOM 649 C CA . PHE A 1 88 ? -5.264 -3.436 -20.741 1.00 8.20 88 PHE A CA 1
ATOM 650 C C . PHE A 1 88 ? -6.073 -3.573 -19.458 1.00 6.86 88 PHE A C 1
ATOM 651 O O . PHE A 1 88 ? -5.700 -4.321 -18.556 1.00 7.94 88 PHE A O 1
ATOM 659 N N . GLU A 1 89 ? -7.186 -2.846 -19.399 1.00 7.23 89 GLU A N 1
ATOM 660 C CA . GLU A 1 89 ? -8.061 -2.836 -18.224 1.00 7.48 89 GLU A CA 1
ATOM 661 C C . GLU A 1 89 ? -9.501 -2.803 -18.705 1.00 8.65 89 GLU A C 1
ATOM 662 O O . GLU A 1 89 ? -9.831 -2.076 -19.642 1.00 9.97 89 GLU A O 1
ATOM 668 N N . LEU A 1 90 ? -10.361 -3.606 -18.081 1.00 9.05 90 LEU A N 1
ATOM 669 C CA . LEU A 1 90 ? -11.782 -3.616 -18.436 1.00 10.05 90 LEU A CA 1
ATOM 670 C C . LEU A 1 90 ? -12.574 -2.680 -17.533 1.00 10.24 90 LEU A C 1
ATOM 671 O O . LEU A 1 90 ? -12.259 -2.515 -16.354 1.00 11.04 90 LEU A O 1
ATOM 676 N N . SER A 1 91 ? -13.614 -2.073 -18.086 1.00 9.49 91 SER A N 1
ATOM 677 C CA . SER A 1 91 ? -14.475 -1.199 -17.311 1.00 9.65 91 SER A CA 1
ATOM 678 C C . SER A 1 91 ? -15.924 -1.354 -17.773 1.00 8.99 91 SER A C 1
ATOM 679 O O . SER A 1 91 ? -16.191 -1.646 -18.938 1.00 10.70 91 SER A O 1
ATOM 682 N N . ALA A 1 92 ? -16.862 -1.185 -16.846 1.00 10.19 92 ALA A N 1
ATOM 683 C CA . ALA A 1 92 ? -18.285 -1.117 -17.176 1.00 9.48 92 ALA A CA 1
ATOM 684 C C . ALA A 1 92 ? -18.846 0.167 -16.581 1.00 9.80 92 ALA A C 1
ATOM 685 O O . ALA A 1 92 ? -18.462 0.572 -15.477 1.00 10.68 92 ALA A O 1
ATOM 687 N N . ALA A 1 93 ? -19.749 0.811 -17.305 1.00 10.57 93 ALA A N 1
ATOM 688 C CA . ALA A 1 93 ? -20.350 2.047 -16.822 1.00 9.66 93 ALA A CA 1
ATOM 689 C C . ALA A 1 93 ? -21.868 1.986 -16.941 1.00 11.50 93 ALA A C 1
ATOM 690 O O . ALA A 1 93 ? -22.411 1.660 -18.005 1.00 11.97 93 ALA A O 1
ATOM 692 N N . TRP A 1 94 ? -22.533 2.279 -15.829 1.00 10.92 94 TRP A N 1
ATOM 693 C CA . TRP A 1 94 ? -23.984 2.364 -15.765 1.00 12.30 94 TRP A CA 1
ATOM 694 C C . TRP A 1 94 ? -24.390 3.828 -15.706 1.00 13.05 94 TRP A C 1
ATOM 695 O O . TRP A 1 94 ? -23.974 4.553 -14.802 1.00 16.19 94 TRP A O 1
ATOM 706 N N . ASN A 1 95 ? -25.179 4.263 -16.674 1.00 14.58 95 ASN A N 1
ATOM 707 C CA . ASN A 1 95 ? -25.766 5.594 -16.643 1.00 16.91 95 ASN A CA 1
ATOM 708 C C . ASN A 1 95 ? -27.259 5.393 -16.459 1.00 13.99 95 ASN A C 1
ATOM 709 O O . ASN A 1 95 ? -27.989 5.151 -17.430 1.00 14.79 95 ASN A O 1
ATOM 714 N N . GLY A 1 96 ? -27.700 5.467 -15.212 1.00 12.48 96 GLY A N 1
ATOM 715 C CA . GLY A 1 96 ? -29.073 5.113 -14.892 1.00 10.42 96 GLY A CA 1
ATOM 716 C C . GLY A 1 96 ? -29.391 3.674 -15.267 1.00 11.79 96 GLY A C 1
ATOM 717 O O . GLY A 1 96 ? -28.537 2.789 -15.182 1.00 12.53 96 GLY A O 1
ATOM 718 N N . ASP A 1 97 ? -30.628 3.439 -15.694 1.00 11.87 97 ASP A N 1
ATOM 719 C CA . ASP A 1 97 ? -31.078 2.086 -16.001 1.00 12.49 97 ASP A CA 1
ATOM 720 C C . ASP A 1 97 ? -30.568 1.609 -17.354 1.00 13.24 97 ASP A C 1
ATOM 721 O O . ASP A 1 97 ? -30.135 2.396 -18.191 1.00 14.04 97 ASP A O 1
ATOM 726 N N . GLY A 1 98 ? -30.652 0.304 -17.566 1.00 14.44 98 GLY A N 1
ATOM 727 C CA . GLY A 1 98 ? -30.346 -0.262 -18.863 1.00 15.98 98 GLY A CA 1
ATOM 728 C C . GLY A 1 98 ? -28.974 -0.899 -18.918 1.00 17.35 98 GLY A C 1
ATOM 729 O O . GLY A 1 98 ? -28.206 -0.813 -17.969 1.00 15.12 98 GLY A O 1
ATOM 730 N N . PRO A 1 99 ? -28.669 -1.563 -20.038 1.00 17.15 99 PRO A N 1
ATOM 731 C CA . PRO A 1 99 ? -27.398 -2.270 -20.231 1.00 17.83 99 PRO A CA 1
ATOM 732 C C . PRO A 1 99 ? -26.189 -1.351 -20.079 1.00 13.89 99 PRO A C 1
ATOM 733 O O . PRO A 1 99 ? -26.199 -0.243 -20.598 1.00 16.20 99 PRO A O 1
ATOM 737 N N . ALA A 1 100 ? -25.165 -1.821 -19.372 1.00 16.02 100 ALA A N 1
ATOM 738 C CA . ALA A 1 100 ? -23.957 -1.032 -19.165 1.00 13.15 100 ALA A CA 1
ATOM 739 C C . ALA A 1 100 ? -23.104 -0.915 -20.427 1.00 13.06 100 ALA A C 1
ATOM 740 O O . ALA A 1 100 ? -23.121 -1.787 -21.301 1.00 14.70 100 ALA A O 1
ATOM 742 N N . GLU A 1 101 ? -22.365 0.180 -20.512 1.00 11.72 101 GLU A N 1
ATOM 743 C CA . GLU A 1 101 ? -21.300 0.330 -21.495 1.00 13.02 101 GLU A CA 1
ATOM 744 C C . GLU A 1 101 ? -20.134 -0.576 -21.074 1.00 12.05 101 GLU A C 1
ATOM 745 O O . GLU A 1 101 ? -19.883 -0.750 -19.882 1.00 11.92 101 GLU A O 1
ATOM 751 N N . VAL A 1 102 ? -19.472 -1.207 -22.039 1.00 11.14 102 VAL A N 1
ATOM 752 C CA . VAL A 1 102 ? -18.240 -1.942 -21.771 1.00 12.22 102 VAL A CA 1
ATOM 753 C C . VAL A 1 102 ? -17.110 -1.149 -22.397 1.00 12.23 102 VAL A C 1
ATOM 754 O O . VAL A 1 102 ? -17.198 -0.757 -23.564 1.00 12.68 102 VAL A O 1
ATOM 758 N N . ARG A 1 103 ? -16.058 -0.916 -21.626 1.00 9.68 103 ARG A N 1
ATOM 759 C CA . ARG A 1 103 ? -14.915 -0.164 -22.122 1.00 10.18 103 ARG A CA 1
ATOM 760 C C . ARG A 1 103 ? -13.642 -0.952 -21.908 1.00 11.72 103 ARG A C 1
ATOM 761 O O . ARG A 1 103 ? -13.511 -1.691 -20.932 1.00 10.78 103 ARG A O 1
ATOM 769 N N . VAL A 1 104 ? -12.712 -0.811 -22.840 1.00 9.76 104 VAL A N 1
ATOM 770 C CA . VAL A 1 104 ? -11.378 -1.340 -22.620 1.00 10.14 104 VAL A CA 1
ATOM 771 C C . VAL A 1 104 ? -10.405 -0.182 -22.784 1.00 10.78 104 VAL A C 1
ATOM 772 O O . VAL A 1 104 ? -10.540 0.639 -23.706 1.00 12.14 104 VAL A O 1
ATOM 776 N N . THR A 1 105 ? -9.452 -0.096 -21.861 1.00 8.44 105 THR A N 1
ATOM 777 C CA . THR A 1 105 ? -8.429 0.935 -21.907 1.00 8.05 105 THR A CA 1
ATOM 778 C C . THR A 1 105 ? -7.098 0.216 -22.042 1.00 8.08 105 THR A C 1
ATOM 779 O O . THR A 1 105 ? -6.862 -0.788 -21.367 1.00 8.34 105 THR A O 1
ATOM 783 N N . VAL A 1 106 ? -6.242 0.715 -22.931 1.00 7.51 106 VAL A N 1
ATOM 784 C CA . VAL A 1 106 ? -4.999 0.015 -23.270 1.00 7.38 106 VAL A CA 1
ATOM 785 C C . VAL A 1 106 ? -3.811 0.956 -23.295 1.00 7.14 106 VAL A C 1
ATOM 786 O O . VAL A 1 106 ? -3.969 2.179 -23.410 1.00 7.43 106 VAL A O 1
ATOM 790 N N . GLU A 1 107 ? -2.626 0.361 -23.193 1.00 8.10 107 GLU A N 1
ATOM 791 C CA . GLU A 1 107 ? -1.377 1.023 -23.521 1.00 8.14 107 GLU A CA 1
ATOM 792 C C . GLU A 1 107 ? -0.698 0.245 -24.637 1.00 9.18 107 GLU A C 1
ATOM 793 O O . GLU A 1 107 ? -0.693 -0.981 -24.639 1.00 10.62 107 GLU A O 1
ATOM 799 N N . ALA A 1 108 ? -0.140 0.970 -25.584 1.00 9.49 108 ALA A N 1
ATOM 800 C CA . ALA A 1 108 ? 0.622 0.373 -26.678 1.00 10.30 108 ALA A CA 1
ATOM 801 C C . ALA A 1 108 ? 2.104 0.361 -26.323 1.00 11.77 108 ALA A C 1
ATOM 802 O O . ALA A 1 108 ? 2.703 1.422 -26.180 1.00 15.78 108 ALA A O 1
ATOM 804 N N . THR A 1 109 ? 2.686 -0.830 -26.179 1.00 13.36 109 THR A N 1
ATOM 805 C CA . THR A 1 109 ? 4.106 -0.952 -25.855 1.00 15.92 109 THR A CA 1
ATOM 806 C C . THR A 1 109 ? 4.923 -1.307 -27.093 1.00 13.90 109 THR A C 1
ATOM 807 O O . THR A 1 109 ? 4.413 -1.917 -28.030 1.00 14.96 109 THR A O 1
ATOM 811 N N . ALA A 1 110 ? 6.194 -0.916 -27.087 1.00 12.25 110 ALA A N 1
ATOM 812 C CA . ALA A 1 110 ? 7.118 -1.253 -28.169 1.00 13.74 110 ALA A CA 1
ATOM 813 C C . ALA A 1 110 ? 7.778 -2.611 -27.960 1.00 16.86 110 ALA A C 1
ATOM 814 O O . ALA A 1 110 ? 7.721 -3.174 -26.869 1.00 17.57 110 ALA A O 1
ATOM 816 N N . ASP A 1 111 ? 8.405 -3.122 -29.021 1.00 19.43 111 ASP A N 1
ATOM 817 C CA . ASP A 1 111 ? 9.180 -4.363 -28.976 1.00 23.03 111 ASP A CA 1
ATOM 818 C C . ASP A 1 111 ? 10.640 -4.017 -29.239 1.00 23.55 111 ASP A C 1
ATOM 819 O O . ASP A 1 111 ? 11.005 -3.723 -30.381 1.00 22.97 111 ASP A O 1
ATOM 824 N N . PRO A 1 112 ? 11.485 -4.031 -28.193 1.00 23.61 112 PRO A N 1
ATOM 825 C CA . PRO A 1 112 ? 11.169 -4.291 -26.786 1.00 20.63 112 PRO A CA 1
ATOM 826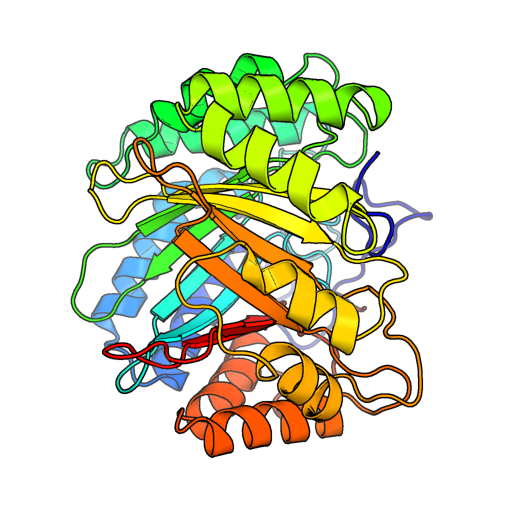 C C . PRO A 1 112 ? 10.649 -3.021 -26.111 1.00 18.35 112 PRO A C 1
ATOM 827 O O . PRO A 1 112 ? 10.819 -1.932 -26.658 1.00 17.41 112 PRO A O 1
ATOM 831 N N . PRO A 1 113 ? 10.008 -3.160 -24.942 1.00 18.89 113 PRO A N 1
ATOM 832 C CA . PRO A 1 113 ? 9.415 -1.954 -24.353 1.00 14.48 113 PRO A CA 1
ATOM 833 C C . PRO A 1 113 ? 10.446 -1.056 -23.683 1.00 18.25 113 PRO A C 1
ATOM 834 O O . PRO A 1 113 ? 11.181 -1.494 -22.797 1.00 20.43 113 PRO A O 1
ATOM 838 N N . THR A 1 114 ? 10.512 0.194 -24.128 1.00 14.16 114 THR A N 1
ATOM 839 C CA . THR A 1 114 ? 11.406 1.188 -23.544 1.00 16.72 114 THR A CA 1
ATOM 840 C C . THR A 1 114 ? 10.618 2.479 -23.458 1.00 14.13 114 THR A C 1
ATOM 841 O O . THR A 1 114 ? 9.602 2.622 -24.137 1.00 12.90 114 THR A O 1
ATOM 845 N N . PRO A 1 115 ? 11.060 3.425 -22.617 1.00 13.11 115 PRO A N 1
ATOM 846 C CA . PRO A 1 115 ? 10.319 4.686 -22.537 1.00 12.49 115 PRO A CA 1
ATOM 847 C C . PRO A 1 115 ? 10.150 5.353 -23.909 1.00 12.74 115 PRO A C 1
ATOM 848 O O . PRO A 1 115 ? 9.036 5.754 -24.291 1.00 11.86 115 PRO A O 1
ATOM 852 N N . GLU A 1 116 ? 11.241 5.423 -24.672 1.00 13.77 116 GLU A N 1
ATOM 853 C CA . GLU A 1 116 ? 11.216 6.047 -25.988 1.00 13.62 116 GLU A CA 1
ATOM 854 C C . GLU A 1 116 ? 10.332 5.267 -26.952 1.00 13.48 116 GLU A C 1
ATOM 855 O O . GLU A 1 116 ? 9.499 5.841 -27.658 1.00 14.31 116 GLU A O 1
ATOM 861 N N . GLY A 1 117 ? 10.522 3.954 -26.984 1.00 12.79 117 GLY A N 1
ATOM 862 C CA . GLY A 1 117 ? 9.746 3.119 -27.888 1.00 13.97 117 GLY A CA 1
ATOM 863 C C . GLY A 1 117 ? 8.260 3.131 -27.553 1.00 11.49 117 GLY A C 1
ATOM 864 O O . GLY A 1 117 ? 7.411 3.189 -28.440 1.00 11.91 117 GLY A O 1
ATOM 865 N N . ASN A 1 118 ? 7.937 3.069 -26.264 1.00 12.07 118 ASN A N 1
ATOM 866 C CA . ASN A 1 118 ? 6.536 3.075 -25.848 1.00 11.23 118 ASN A CA 1
ATOM 867 C C . ASN A 1 118 ? 5.848 4.391 -26.168 1.00 10.09 118 ASN A C 1
ATOM 868 O O . ASN A 1 118 ? 4.706 4.395 -26.616 1.00 9.50 118 ASN A O 1
ATOM 873 N N . GLN A 1 119 ? 6.528 5.507 -25.919 1.00 10.58 119 GLN A N 1
ATOM 874 C CA . GLN A 1 119 ? 5.925 6.783 -26.222 1.00 10.91 119 GLN A CA 1
ATOM 875 C C . GLN A 1 119 ? 5.669 6.899 -27.729 1.00 10.01 119 GLN A C 1
ATOM 876 O O . GLN A 1 119 ? 4.618 7.388 -28.157 1.00 12.28 119 GLN A O 1
ATOM 882 N N . GLU A 1 120 ? 6.616 6.430 -28.541 1.00 10.57 120 GLU A N 1
ATOM 883 C CA . GLU A 1 120 ? 6.418 6.432 -29.984 1.00 10.90 120 GLU A CA 1
ATOM 884 C C . GLU A 1 120 ? 5.189 5.607 -30.374 1.00 9.40 120 GLU A C 1
ATOM 885 O O . GLU A 1 120 ? 4.376 6.048 -31.176 1.00 11.56 120 GLU A O 1
ATOM 891 N N . ALA A 1 121 ? 5.068 4.412 -29.798 1.00 9.97 121 ALA A N 1
ATOM 892 C CA . ALA A 1 121 ? 3.950 3.529 -30.086 1.00 10.94 121 ALA A CA 1
ATOM 893 C C . ALA A 1 121 ? 2.625 4.160 -29.660 1.00 7.87 121 ALA A C 1
ATOM 894 O O . ALA A 1 121 ? 1.617 4.019 -30.363 1.00 8.48 121 ALA A O 1
ATOM 896 N N . GLY A 1 122 ? 2.637 4.831 -28.504 1.00 10.04 122 GLY A N 1
ATOM 897 C CA . GLY A 1 122 ? 1.433 5.455 -27.981 1.00 9.31 122 GLY A CA 1
ATOM 898 C C . GLY A 1 122 ? 0.864 6.546 -28.871 1.00 7.98 122 GLY A C 1
ATOM 899 O O . GLY A 1 122 ? -0.338 6.729 -28.944 1.00 9.17 122 GLY A O 1
ATOM 900 N N . TRP A 1 123 ? 1.745 7.276 -29.552 1.00 8.54 123 TRP A N 1
ATOM 901 C CA . TRP A 1 123 ? 1.318 8.307 -30.482 1.00 9.16 123 TRP A CA 1
ATOM 902 C C . TRP A 1 123 ? 1.106 7.750 -31.891 1.00 8.68 123 TRP A C 1
ATOM 903 O O . TRP A 1 123 ? 0.274 8.260 -32.630 1.00 8.84 123 TRP A O 1
ATOM 914 N N . GLU A 1 124 ? 1.812 6.672 -32.236 1.00 9.22 124 GLU A N 1
ATOM 915 C CA . GLU A 1 124 ? 1.511 5.955 -33.480 1.00 8.55 124 GLU A CA 1
ATOM 916 C C . GLU A 1 124 ? 0.084 5.405 -33.438 1.00 9.53 124 GLU A C 1
ATOM 917 O O . GLU A 1 124 ? -0.614 5.401 -34.449 1.00 10.05 124 GLU A O 1
ATOM 923 N N . TYR A 1 125 ? -0.353 4.956 -32.262 1.00 7.93 125 TYR A N 1
ATOM 924 C CA . TYR A 1 125 ? -1.732 4.503 -32.091 1.00 8.49 125 TYR A CA 1
ATOM 925 C C . TYR A 1 125 ? -2.739 5.562 -32.561 1.00 7.93 125 TYR A C 1
ATOM 926 O O . TYR A 1 125 ? -3.752 5.247 -33.191 1.00 8.92 125 TYR A O 1
ATOM 935 N N . LEU A 1 126 ? -2.468 6.817 -32.211 1.00 8.70 126 LEU A N 1
ATOM 936 C CA . LEU A 1 126 ? -3.357 7.929 -32.557 1.00 9.37 126 LEU A CA 1
ATOM 937 C C . LEU A 1 126 ? -3.343 8.240 -34.054 1.00 9.52 126 LEU A C 1
ATOM 938 O O . LEU A 1 126 ? -4.365 8.619 -34.625 1.00 10.84 126 LEU A O 1
ATOM 943 N N . ARG A 1 127 ? -2.204 8.047 -34.702 1.00 9.78 127 ARG A N 1
ATOM 944 C CA . ARG A 1 127 ? -2.196 8.149 -36.153 1.00 10.62 127 ARG A CA 1
ATOM 945 C C . ARG A 1 127 ? -3.059 7.069 -36.797 1.00 11.04 127 ARG A C 1
ATOM 946 O O . ARG A 1 127 ? -3.802 7.354 -37.739 1.00 10.58 127 ARG A O 1
ATOM 954 N N . GLY A 1 128 ? -3.006 5.849 -36.263 1.00 9.30 128 GLY A N 1
ATOM 955 C CA . GLY A 1 128 ? -3.932 4.817 -36.705 1.00 11.30 128 GLY A CA 1
ATOM 956 C C . GLY A 1 128 ? -5.382 5.192 -36.467 1.00 11.41 128 GLY A C 1
ATOM 957 O O . GLY A 1 128 ? -6.251 5.051 -37.345 1.00 10.70 128 GLY A O 1
ATOM 958 N N . LEU A 1 129 ? -5.660 5.706 -35.273 1.00 9.66 129 LEU A N 1
ATOM 959 C CA . LEU A 1 129 ? -7.014 6.113 -34.931 1.00 9.83 129 LEU A CA 1
ATOM 960 C C . LEU A 1 129 ? -7.528 7.254 -35.826 1.00 9.31 129 LEU A C 1
ATOM 961 O O . LEU A 1 129 ? -8.731 7.323 -36.103 1.00 12.06 129 LEU A O 1
ATOM 966 N N . SER A 1 130 ? -6.624 8.118 -36.294 1.00 10.77 130 SER A N 1
ATOM 967 C CA . SER A 1 130 ? -7.026 9.247 -37.142 1.00 11.76 130 SER A CA 1
ATOM 968 C C . SER A 1 130 ? -7.641 8.785 -38.464 1.00 14.25 130 SER A C 1
ATOM 969 O O . SER A 1 130 ? -8.301 9.569 -39.140 1.00 14.89 130 SER A O 1
ATOM 972 N N . ARG A 1 131 ? -7.440 7.510 -38.797 1.00 13.12 131 ARG A N 1
ATOM 973 C CA . ARG A 1 131 ? -7.962 6.916 -40.025 1.00 12.98 131 ARG A CA 1
ATOM 974 C C . ARG A 1 131 ? -9.366 6.342 -39.830 1.00 15.89 131 ARG A C 1
ATOM 975 O O . ARG A 1 131 ? -10.023 5.957 -40.796 1.00 19.17 131 ARG A O 1
ATOM 983 N N . HIS A 1 132 ? -9.826 6.298 -38.581 1.00 14.58 132 HIS A N 1
ATOM 984 C CA . HIS A 1 132 ? -11.131 5.739 -38.245 1.00 14.56 132 HIS A CA 1
ATOM 985 C C . HIS A 1 132 ? -12.177 6.848 -38.290 1.00 19.61 132 HIS A C 1
ATOM 986 O O . HIS A 1 132 ? -12.038 7.860 -37.618 1.00 16.70 132 HIS A O 1
ATOM 993 N N . PRO A 1 133 ? -13.241 6.660 -39.083 1.00 22.12 133 PRO A N 1
ATOM 994 C CA . PRO A 1 133 ? -14.235 7.716 -39.326 1.00 20.73 133 PRO A CA 1
ATOM 995 C C . PRO A 1 133 ? -14.989 8.191 -38.077 1.00 19.90 133 PRO A C 1
ATOM 996 O O . PRO A 1 133 ? -15.468 9.328 -38.053 1.00 24.52 133 PRO A O 1
ATOM 1000 N N . GLY A 1 134 ? -15.082 7.342 -37.059 1.00 17.39 134 GLY A N 1
ATOM 1001 C CA . GLY A 1 134 ? -15.810 7.688 -35.848 1.00 18.52 134 GLY A CA 1
ATOM 1002 C C . GLY A 1 134 ? -14.978 8.416 -34.804 1.00 18.19 134 GLY A C 1
ATOM 1003 O O . GLY A 1 134 ? -15.479 8.767 -33.730 1.00 22.93 134 GLY A O 1
ATOM 1004 N N . ALA A 1 135 ? -13.711 8.652 -35.120 1.00 13.48 135 ALA A N 1
ATOM 1005 C CA . ALA A 1 135 ? -12.784 9.272 -34.182 1.00 14.17 135 ALA A CA 1
ATOM 1006 C C . ALA A 1 135 ? -12.417 10.664 -34.661 1.00 15.16 135 ALA A C 1
ATOM 1007 O O . ALA A 1 135 ? -12.299 10.903 -35.866 1.00 19.01 135 ALA A O 1
ATOM 1009 N N . ALA A 1 136 ? -12.266 11.586 -33.717 1.00 10.69 136 ALA A N 1
ATOM 1010 C CA . ALA A 1 136 ? -11.789 12.930 -34.018 1.00 12.79 136 ALA A CA 1
ATOM 1011 C C . ALA A 1 136 ? -10.503 13.162 -33.242 1.00 12.60 136 ALA A C 1
ATOM 1012 O O . ALA A 1 136 ? -10.539 13.457 -32.040 1.00 13.71 136 ALA A O 1
ATOM 1014 N N . THR A 1 137 ? -9.369 13.005 -33.914 1.00 11.10 137 THR A N 1
ATOM 1015 C CA . THR A 1 137 ? -8.079 13.026 -33.237 1.00 11.01 137 THR A CA 1
ATOM 1016 C C . THR A 1 137 ? -7.365 14.372 -33.307 1.00 9.38 137 THR A C 1
ATOM 1017 O O . THR A 1 137 ? -6.294 14.522 -32.701 1.00 10.81 137 THR A O 1
ATOM 1021 N N . ALA A 1 138 ? -7.915 15.341 -34.035 1.00 10.21 138 ALA A N 1
ATOM 1022 C CA . ALA A 1 138 ? -7.192 16.602 -34.222 1.00 12.33 138 ALA A CA 1
ATOM 1023 C C . ALA A 1 138 ? -6.826 17.294 -32.908 1.00 11.01 138 ALA A C 1
ATOM 1024 O O . ALA A 1 138 ? -5.723 17.823 -32.781 1.00 12.17 138 ALA A O 1
ATOM 1026 N N . ARG A 1 139 ? -7.735 17.280 -31.928 1.00 10.55 139 ARG A N 1
ATOM 1027 C CA . ARG A 1 139 ? -7.515 18.010 -30.676 1.00 11.32 139 ARG A CA 1
ATOM 1028 C C . ARG A 1 139 ? -6.380 17.411 -29.862 1.00 10.89 139 ARG A C 1
ATOM 1029 O O . ARG A 1 139 ? -5.658 18.133 -29.173 1.00 13.26 139 ARG A O 1
ATOM 1037 N N . VAL A 1 140 ? -6.222 16.090 -29.899 1.00 9.11 140 VAL A N 1
ATOM 1038 C CA . VAL A 1 140 ? -5.104 15.493 -29.175 1.00 9.29 140 VAL A CA 1
ATOM 1039 C C . VAL A 1 140 ? -3.792 15.596 -29.972 1.00 7.55 140 VAL A C 1
ATOM 1040 O O . VAL A 1 140 ? -2.728 15.833 -29.401 1.00 10.60 140 VAL A O 1
ATOM 1044 N N . LEU A 1 141 ? -3.854 15.437 -31.295 1.00 8.28 141 LEU A N 1
ATOM 1045 C CA . LEU A 1 141 ? -2.610 15.580 -32.055 1.00 9.06 141 LEU A CA 1
ATOM 1046 C C . LEU A 1 141 ? -2.036 17.010 -31.990 1.00 8.76 141 LEU A C 1
ATOM 1047 O O . LEU A 1 141 ? -0.822 17.212 -32.074 1.00 9.36 141 LEU A O 1
ATOM 1052 N N . ALA A 1 142 ? -2.908 17.990 -31.774 1.00 9.31 142 ALA A N 1
ATOM 1053 C CA . ALA A 1 142 ? -2.485 19.375 -31.572 1.00 9.86 142 ALA A CA 1
ATOM 1054 C C . ALA A 1 142 ? -1.785 19.587 -30.223 1.00 8.85 142 ALA A C 1
ATOM 1055 O O . ALA A 1 142 ? -1.304 20.691 -29.947 1.00 10.52 142 ALA A O 1
ATOM 1057 N N . LEU A 1 143 ? -1.727 18.546 -29.381 1.00 9.66 143 LEU A N 1
ATOM 1058 C CA . LEU A 1 143 ? -1.036 18.630 -28.095 1.00 10.21 143 LEU A CA 1
ATOM 1059 C C . LEU A 1 143 ? 0.265 17.832 -28.065 1.00 8.48 143 LEU A C 1
ATOM 1060 O O . LEU A 1 143 ? 0.950 17.801 -27.034 1.00 8.51 143 LEU A O 1
ATOM 1065 N N . GLU A 1 144 ? 0.595 17.171 -29.174 1.00 8.07 144 GLU A N 1
ATOM 1066 C CA . GLU A 1 144 ? 1.701 16.215 -29.175 1.00 7.95 144 GLU A CA 1
ATOM 1067 C C . GLU A 1 144 ? 3.044 16.849 -28.796 1.00 10.07 144 GLU A C 1
ATOM 1068 O O . GLU A 1 144 ? 3.857 16.218 -28.127 1.00 10.06 144 GLU A O 1
ATOM 1074 N N . ASP A 1 145 ? 3.279 18.101 -29.181 1.00 10.24 145 ASP A N 1
ATOM 1075 C CA . ASP A 1 145 ? 4.572 18.699 -28.832 1.00 9.51 145 ASP A CA 1
ATOM 1076 C C . ASP A 1 145 ? 4.710 18.979 -27.340 1.00 12.26 145 ASP A C 1
ATOM 1077 O O . ASP A 1 145 ? 5.819 19.100 -26.836 1.00 14.38 145 ASP A O 1
ATOM 1082 N N . LEU A 1 146 ? 3.586 19.081 -26.633 1.00 10.59 146 LEU A N 1
ATOM 1083 C CA . LEU A 1 146 ? 3.631 19.223 -25.177 1.00 10.76 146 LEU A CA 1
ATOM 1084 C C . LEU A 1 146 ? 3.902 17.888 -24.481 1.00 10.90 146 LEU A C 1
ATOM 1085 O O . LEU A 1 146 ? 4.731 17.807 -23.565 1.00 13.40 146 LEU A O 1
ATOM 1090 N N . PHE A 1 147 ? 3.200 16.843 -24.919 1.00 10.31 147 PHE A N 1
ATOM 1091 C CA . PHE A 1 147 ? 3.164 15.584 -24.180 1.00 10.70 147 PHE A CA 1
ATOM 1092 C C . PHE A 1 147 ? 4.106 14.509 -24.699 1.00 10.93 147 PHE A C 1
ATOM 1093 O O . PHE A 1 147 ? 4.245 13.460 -24.072 1.00 10.66 147 PHE A O 1
ATOM 1101 N N . ARG A 1 148 ? 4.757 14.756 -25.830 1.00 12.32 148 ARG A N 1
ATOM 1102 C CA . ARG A 1 148 ? 5.688 13.786 -26.390 1.00 10.41 148 ARG A CA 1
ATOM 1103 C C . ARG A 1 148 ? 7.056 14.438 -26.551 1.00 11.69 148 ARG A C 1
ATOM 1104 O O . ARG A 1 148 ? 7.437 14.817 -27.656 1.00 12.64 148 ARG A O 1
ATOM 1112 N N . PRO A 1 149 ? 7.794 14.584 -25.446 1.00 12.79 149 PRO A N 1
ATOM 1113 C CA . PRO A 1 149 ? 9.159 15.121 -25.511 1.00 15.73 149 PRO A CA 1
ATOM 1114 C C . PRO A 1 149 ? 10.091 14.123 -26.183 1.00 18.48 149 PRO A C 1
ATOM 1115 O O . PRO A 1 149 ? 9.775 12.939 -26.234 1.00 17.55 149 PRO A O 1
ATOM 1119 N N . GLN A 1 150 ? 11.226 14.596 -26.691 1.00 21.74 150 GLN A N 1
ATOM 1120 C CA . GLN A 1 150 ? 12.228 13.700 -27.269 1.00 25.80 150 GLN A CA 1
ATOM 1121 C C . GLN A 1 150 ? 12.720 12.667 -26.270 1.00 20.93 150 GLN A C 1
ATOM 1122 O O . GLN A 1 150 ? 12.968 11.517 -26.625 1.00 26.52 150 GLN A O 1
ATOM 1128 N N . THR A 1 151 ? 12.882 13.091 -25.023 1.00 20.20 151 THR A N 1
ATOM 1129 C CA . THR A 1 151 ? 13.317 12.190 -23.970 1.00 19.75 151 THR A CA 1
ATOM 1130 C C . THR A 1 151 ? 12.215 12.038 -22.933 1.00 17.16 151 THR A C 1
ATOM 1131 O O . THR A 1 151 ? 12.054 12.886 -22.059 1.00 21.23 151 THR A O 1
ATOM 1135 N N . PRO A 1 152 ? 11.431 10.962 -23.044 1.00 17.03 152 PRO A N 1
ATOM 1136 C CA . PRO A 1 152 ? 10.372 10.775 -22.052 1.00 15.56 152 PRO A CA 1
ATOM 1137 C C . PRO A 1 152 ? 10.964 10.318 -20.730 1.00 14.56 152 PRO A C 1
ATOM 1138 O O . PRO A 1 152 ? 12.125 9.889 -20.686 1.00 17.39 152 PRO A O 1
ATOM 1142 N N . HIS A 1 153 ? 10.201 10.430 -1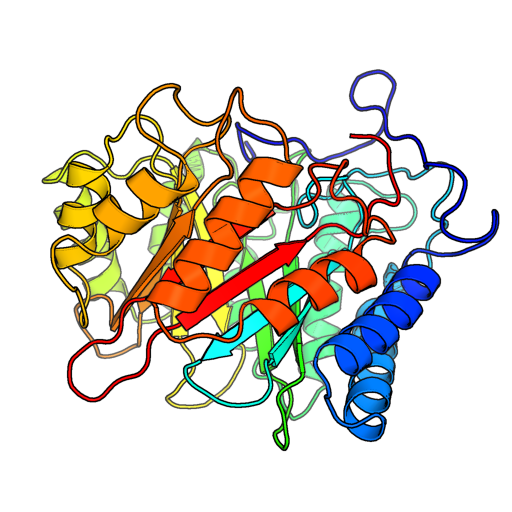9.655 1.00 14.22 153 HIS A N 1
ATOM 1143 C CA . HIS A 1 153 ? 10.679 9.921 -18.383 1.00 12.47 153 HIS A CA 1
ATOM 1144 C C . HIS A 1 153 ? 10.451 8.411 -18.329 1.00 11.18 153 HIS A C 1
ATOM 1145 O O . HIS A 1 153 ? 9.698 7.855 -19.137 1.00 11.94 153 HIS A O 1
ATOM 1152 N N . ASP A 1 154 ? 11.112 7.756 -17.382 1.00 10.87 154 ASP A N 1
ATOM 1153 C CA . ASP A 1 154 ? 11.176 6.301 -17.358 1.00 10.22 154 ASP A CA 1
ATOM 1154 C C . ASP A 1 154 ? 9.832 5.660 -17.090 1.00 10.29 154 ASP A C 1
ATOM 1155 O O . ASP A 1 154 ? 9.645 4.482 -17.395 1.00 11.85 154 ASP A O 1
ATOM 1160 N N . ARG A 1 155 ? 8.901 6.422 -16.520 1.00 9.64 155 ARG A N 1
ATOM 1161 C CA . ARG A 1 155 ? 7.587 5.870 -16.193 1.00 9.34 155 ARG A CA 1
ATOM 1162 C C . ARG A 1 155 ? 6.500 6.455 -17.106 1.00 9.70 155 ARG A C 1
ATOM 1163 O O . ARG A 1 155 ? 5.317 6.543 -16.730 1.00 9.57 155 ARG A O 1
ATOM 1171 N N . CYS A 1 156 ? 6.894 6.855 -18.310 1.00 8.92 156 CYS A N 1
ATOM 1172 C CA . CYS A 1 156 ? 5.955 7.472 -19.238 1.00 9.39 156 CYS A CA 1
ATOM 1173 C C . CYS A 1 156 ? 4.775 6.571 -19.538 1.00 8.50 156 CYS A C 1
ATOM 1174 O O . CYS A 1 156 ? 4.876 5.329 -19.481 1.00 9.54 156 CYS A O 1
ATOM 1177 N N . TRP A 1 157 ? 3.665 7.212 -19.903 1.00 7.62 157 TRP A N 1
ATOM 1178 C CA . TRP A 1 157 ? 2.449 6.503 -20.257 1.00 8.08 157 TRP A CA 1
ATOM 1179 C C . TRP A 1 157 ? 1.540 7.413 -21.063 1.00 7.84 157 TRP A C 1
ATOM 1180 O O . TRP A 1 157 ? 1.606 8.640 -20.944 1.00 8.10 157 TRP A O 1
ATOM 1191 N N . ILE A 1 158 ? 0.709 6.781 -21.881 1.00 8.17 158 ILE A N 1
ATOM 1192 C CA . ILE A 1 158 ? -0.430 7.407 -22.543 1.00 8.34 158 ILE A CA 1
ATOM 1193 C C . ILE A 1 158 ? -1.451 6.280 -22.672 1.00 6.90 158 ILE A C 1
ATOM 1194 O O . ILE A 1 158 ? -1.093 5.159 -23.055 1.00 7.97 158 ILE A O 1
ATOM 1199 N N . MET A 1 159 ? -2.701 6.524 -22.294 1.00 6.81 159 MET A N 1
ATOM 1200 C CA . MET A 1 159 ? -3.683 5.448 -22.288 1.00 8.36 159 MET A CA 1
ATOM 1201 C C . MET A 1 159 ? -4.795 5.742 -23.282 1.00 7.02 159 MET A C 1
ATOM 1202 O O . MET A 1 159 ? -5.187 6.895 -23.477 1.00 8.05 159 MET A O 1
ATOM 1207 N N . HIS A 1 160 ? -5.306 4.684 -23.904 1.00 6.63 160 HIS A N 1
ATOM 1208 C CA . HIS A 1 160 ? -6.307 4.808 -24.950 1.00 7.28 160 HIS A CA 1
ATOM 1209 C C . HIS A 1 160 ? -7.545 3.982 -24.622 1.00 7.22 160 HIS A C 1
ATOM 1210 O O . HIS A 1 160 ? -7.445 2.773 -24.393 1.00 8.75 160 HIS A O 1
ATOM 1217 N N . GLY A 1 161 ? -8.706 4.632 -24.618 1.00 7.01 161 GLY A N 1
ATOM 1218 C CA . GLY A 1 161 ? -9.942 3.934 -24.336 1.00 7.46 161 GLY A CA 1
ATOM 1219 C C . GLY A 1 161 ? -10.836 3.740 -25.541 1.00 8.68 161 GLY A C 1
ATOM 1220 O O . GLY A 1 161 ? -10.854 4.578 -26.445 1.00 9.06 161 GLY A O 1
ATOM 1221 N N . MET A 1 162 ? -11.567 2.630 -25.538 1.00 9.31 162 MET A N 1
ATOM 1222 C CA . MET A 1 162 ? -12.559 2.302 -26.562 1.00 10.74 162 MET A CA 1
ATOM 1223 C C . MET A 1 162 ? -13.818 1.846 -25.839 1.00 10.41 162 MET A C 1
ATOM 1224 O O . MET A 1 162 ? -13.789 0.883 -25.059 1.00 10.34 162 MET A O 1
ATOM 1229 N N . ALA A 1 163 ? -14.921 2.538 -26.083 1.00 12.04 163 ALA A N 1
ATOM 1230 C CA . ALA A 1 163 ? -16.175 2.229 -25.408 1.00 12.85 163 ALA A CA 1
ATOM 1231 C C . ALA A 1 163 ? -17.131 1.521 -26.362 1.00 12.07 163 ALA A C 1
ATOM 1232 O O . ALA A 1 163 ? -17.345 1.960 -27.508 1.00 14.27 163 ALA A O 1
ATOM 1234 N N . SER A 1 164 ? -17.679 0.407 -25.881 1.00 12.28 164 SER A N 1
ATOM 1235 C CA . SER A 1 164 ? -18.723 -0.338 -26.586 1.00 12.58 164 SER A CA 1
ATOM 1236 C C . SER A 1 164 ? -20.055 0.008 -25.937 1.00 13.94 164 SER A C 1
ATOM 1237 O O . SER A 1 164 ? -20.294 -0.309 -24.761 1.00 12.62 164 SER A O 1
ATOM 1240 N N . ARG A 1 165 ? -20.902 0.682 -26.708 1.00 15.82 165 ARG A N 1
ATOM 1241 C CA . ARG A 1 165 ? -22.168 1.206 -26.209 1.00 17.32 165 ARG A CA 1
ATOM 1242 C C . ARG A 1 165 ? -23.336 0.436 -26.799 1.00 21.20 165 ARG A C 1
ATOM 1243 O O . ARG A 1 165 ? -23.326 0.108 -27.977 1.00 20.90 165 ARG A O 1
ATOM 1251 N N . PRO A 1 166 ? -24.354 0.145 -25.975 1.00 16.37 166 PRO A N 1
ATOM 1252 C CA . PRO A 1 166 ? -25.519 -0.587 -26.485 1.00 19.35 166 PRO A CA 1
ATOM 1253 C C . PRO A 1 166 ? -26.247 0.199 -27.571 1.00 20.67 166 PRO A C 1
ATOM 1254 O O . PRO A 1 166 ? -26.621 1.352 -27.353 1.00 22.22 166 PRO A O 1
ATOM 1258 N N . GLY A 1 167 ? -26.411 -0.417 -28.739 1.00 21.16 167 GLY A N 1
ATOM 1259 C CA . GLY A 1 167 ? -27.129 0.183 -29.850 1.00 21.35 167 GLY A CA 1
ATOM 1260 C C . GLY A 1 167 ? -26.571 1.507 -30.339 1.00 23.53 167 GLY A C 1
ATOM 1261 O O . GLY A 1 167 ? -27.314 2.347 -30.846 1.00 28.75 167 GLY A O 1
ATOM 1262 N N . ALA A 1 168 ? -25.262 1.705 -30.198 1.00 23.56 168 ALA A N 1
ATOM 1263 C CA . ALA A 1 168 ? -24.657 2.968 -30.609 1.00 20.85 168 ALA A CA 1
ATOM 1264 C C . ALA A 1 168 ? -23.212 2.796 -31.060 1.00 20.20 168 ALA A C 1
ATOM 1265 O O . ALA A 1 168 ? -22.588 1.771 -30.780 1.00 20.37 168 ALA A O 1
ATOM 1267 N N . ASP A 1 169 ? -22.703 3.801 -31.771 1.00 22.27 169 ASP A N 1
ATOM 1268 C CA . ASP A 1 169 ? -21.332 3.805 -32.279 1.00 22.11 169 ASP A CA 1
ATOM 1269 C C . ASP A 1 169 ? -20.328 3.895 -31.136 1.00 17.95 169 ASP A C 1
ATOM 1270 O O . ASP A 1 169 ? -20.635 4.440 -30.077 1.00 18.75 169 ASP A O 1
ATOM 1275 N N . PRO A 1 170 ? -19.112 3.374 -31.354 1.00 14.91 170 PRO A N 1
ATOM 1276 C CA . PRO A 1 170 ? -18.114 3.414 -30.279 1.00 14.14 170 PRO A CA 1
ATOM 1277 C C . PRO A 1 170 ? -17.566 4.815 -30.025 1.00 12.50 170 PRO A C 1
ATOM 1278 O O . PRO A 1 170 ? -17.609 5.699 -30.883 1.00 13.78 170 PRO A O 1
ATOM 1282 N N . LEU A 1 171 ? -17.051 5.008 -28.819 1.00 12.62 171 LEU A N 1
ATOM 1283 C CA . LEU A 1 171 ? -16.418 6.259 -28.450 1.00 11.74 171 LEU A CA 1
ATOM 1284 C C . LEU A 1 171 ? -14.974 6.000 -28.087 1.00 10.89 171 LEU A C 1
ATOM 1285 O O . LEU A 1 171 ? -14.637 4.932 -27.575 1.00 12.12 171 LEU A O 1
ATOM 1290 N N . PHE A 1 172 ? -14.128 6.981 -28.359 1.00 9.87 172 PHE A N 1
ATOM 1291 C CA . PHE A 1 172 ? -12.708 6.851 -28.134 1.00 8.92 172 PHE A CA 1
ATOM 1292 C C . PHE A 1 172 ? -12.257 7.942 -27.196 1.00 10.52 172 PHE A C 1
ATOM 1293 O O . PHE A 1 172 ? -12.767 9.064 -27.250 1.00 9.42 172 PHE A O 1
ATOM 1301 N N . LYS A 1 173 ? -11.299 7.613 -26.337 1.00 8.43 173 LYS A N 1
ATOM 1302 C CA . LYS A 1 173 ? -10.818 8.531 -25.321 1.00 8.49 173 LYS A CA 1
ATOM 1303 C C . LYS A 1 173 ? -9.315 8.359 -25.203 1.00 7.32 173 LYS A C 1
ATOM 1304 O O . LYS A 1 173 ? -8.785 7.265 -25.442 1.00 8.38 173 LYS A O 1
ATOM 1310 N N . VAL A 1 174 ? -8.634 9.435 -24.811 1.00 8.12 174 VAL A N 1
ATOM 1311 C CA . VAL A 1 174 ? -7.200 9.391 -24.562 1.00 8.24 174 VAL A CA 1
ATOM 1312 C C . VAL A 1 174 ? -6.892 10.046 -23.213 1.00 7.90 174 VAL A C 1
ATOM 1313 O O . VAL A 1 174 ? -7.546 11.028 -22.837 1.00 7.91 174 VAL A O 1
ATOM 1317 N N . TYR A 1 175 ? -5.934 9.467 -22.493 1.00 7.15 175 TYR A N 1
ATOM 1318 C CA . TYR A 1 175 ? -5.480 9.965 -21.194 1.00 6.76 175 TYR A CA 1
ATOM 1319 C C . TYR A 1 175 ? -4.011 10.333 -21.323 1.00 6.51 175 TYR A C 1
ATOM 1320 O O . TYR A 1 175 ? -3.166 9.492 -21.682 1.00 7.21 175 TYR A O 1
ATOM 1329 N N . LEU A 1 176 ? -3.702 11.590 -21.011 1.00 6.04 176 LEU A N 1
ATOM 1330 C CA . LEU A 1 176 ? -2.351 12.131 -21.143 1.00 6.97 176 LEU A CA 1
ATOM 1331 C C . LEU A 1 176 ? -1.709 12.353 -19.775 1.00 8.55 176 LEU A C 1
ATOM 1332 O O . LEU A 1 176 ? -2.387 12.690 -18.792 1.00 7.99 176 LEU A O 1
ATOM 1337 N N . ASP A 1 177 ? -0.391 12.206 -19.743 1.00 7.92 177 ASP A N 1
ATOM 1338 C CA . ASP A 1 177 ? 0.411 12.302 -18.524 1.00 7.32 177 ASP A CA 1
ATOM 1339 C C . ASP A 1 177 ? 0.865 13.740 -18.269 1.00 8.27 177 ASP A C 1
ATOM 1340 O O . ASP A 1 177 ? 1.694 14.278 -19.021 1.00 8.69 177 ASP A O 1
ATOM 1345 N N . PRO A 1 178 ? 0.343 14.367 -17.194 1.00 9.08 178 PRO A N 1
ATOM 1346 C CA . PRO A 1 178 ? 0.742 15.744 -16.889 1.00 9.68 178 PRO A CA 1
ATOM 1347 C C . PRO A 1 178 ? 2.239 15.849 -16.616 1.00 9.64 178 PRO A C 1
ATOM 1348 O O . PRO A 1 178 ? 2.802 16.916 -16.830 1.00 10.76 178 PRO A O 1
ATOM 1352 N N . ASP A 1 179 ? 2.858 14.754 -16.195 1.00 8.99 179 ASP A N 1
ATOM 1353 C CA . ASP A 1 179 ? 4.284 14.714 -15.882 1.00 10.11 179 ASP A CA 1
ATOM 1354 C C . ASP A 1 179 ? 5.140 14.357 -17.099 1.00 11.83 179 ASP A C 1
ATOM 1355 O O . ASP A 1 179 ? 6.315 13.998 -16.951 1.00 11.01 179 ASP A O 1
ATOM 1360 N N . ALA A 1 180 ? 4.576 14.468 -18.298 1.00 9.54 180 ALA A N 1
ATOM 1361 C CA . ALA A 1 180 ? 5.310 14.042 -19.497 1.00 11.52 180 ALA A CA 1
ATOM 1362 C C . ALA A 1 180 ? 6.702 14.665 -19.614 1.00 11.78 180 ALA A C 1
ATOM 1363 O O . ALA A 1 180 ? 7.635 14.009 -20.090 1.00 12.19 180 ALA A O 1
ATOM 1365 N N . ARG A 1 181 ? 6.823 15.919 -19.174 1.00 11.48 181 ARG A N 1
ATOM 1366 C CA . ARG A 1 181 ? 8.078 16.673 -19.224 1.00 12.29 181 ARG A CA 1
ATOM 1367 C C . ARG A 1 181 ? 8.663 16.875 -17.832 1.00 16.17 181 ARG A C 1
ATOM 1368 O O . ARG A 1 181 ? 9.456 17.796 -17.615 1.00 16.90 181 ARG A O 1
ATOM 1376 N N . GLY A 1 182 ? 8.277 16.013 -16.896 1.00 13.65 182 GLY A N 1
ATOM 1377 C CA . GLY A 1 182 ? 8.741 16.124 -15.524 1.00 12.09 182 GLY A CA 1
ATOM 1378 C C . GLY A 1 182 ? 7.722 16.824 -14.637 1.00 12.21 182 GLY A C 1
ATOM 1379 O O . GLY A 1 182 ? 6.910 17.619 -15.110 1.00 11.94 182 GLY A O 1
ATOM 1380 N N . ALA A 1 183 ? 7.791 16.546 -13.340 1.00 13.99 183 ALA A N 1
ATOM 1381 C CA . ALA A 1 183 ? 6.889 17.148 -12.364 1.00 15.45 183 ALA A CA 1
ATOM 1382 C C . ALA A 1 183 ? 6.940 18.669 -12.380 1.00 12.94 183 ALA A C 1
ATOM 1383 O O . ALA A 1 183 ? 5.915 19.329 -12.272 1.00 16.03 183 ALA A O 1
ATOM 1385 N N . ALA A 1 184 ? 8.140 19.233 -12.517 1.00 14.83 184 ALA A N 1
ATOM 1386 C CA . ALA A 1 184 ? 8.273 20.684 -12.477 1.00 15.58 184 ALA A CA 1
ATOM 1387 C C . ALA A 1 184 ? 7.517 21.366 -13.605 1.00 16.97 184 ALA A C 1
ATOM 1388 O O . ALA A 1 184 ? 7.019 22.479 -13.440 1.00 20.42 184 ALA A O 1
ATOM 1390 N N . GLU A 1 185 ? 7.425 20.685 -14.748 1.00 15.19 185 GLU A N 1
ATOM 1391 C CA . GLU A 1 185 ? 6.785 21.264 -15.921 1.00 16.66 185 GLU A CA 1
ATOM 1392 C C . GLU A 1 185 ? 5.287 21.002 -15.999 1.00 13.32 185 GLU A C 1
ATOM 1393 O O . GLU A 1 185 ? 4.600 21.606 -16.828 1.00 15.71 185 GLU A O 1
ATOM 1399 N N . ALA A 1 186 ? 4.774 20.121 -15.145 1.00 13.23 186 ALA A N 1
ATOM 1400 C CA . ALA A 1 186 ? 3.358 19.760 -15.198 1.00 13.97 186 ALA A CA 1
ATOM 1401 C C . ALA A 1 186 ? 2.384 20.950 -15.190 1.00 14.06 186 ALA A C 1
ATOM 1402 O O . ALA A 1 186 ? 1.490 21.000 -16.021 1.00 13.55 186 ALA A O 1
ATOM 1404 N N . PRO A 1 187 ? 2.572 21.932 -14.285 1.00 14.73 187 PRO A N 1
ATOM 1405 C CA . PRO A 1 187 ? 1.631 23.061 -14.305 1.00 13.89 187 PRO A CA 1
ATOM 1406 C C . PRO A 1 187 ? 1.627 23.822 -15.635 1.00 12.83 187 PRO A C 1
ATOM 1407 O O . PRO A 1 187 ? 0.569 24.199 -16.134 1.00 16.30 187 PRO A O 1
ATOM 1411 N N . SER A 1 188 ? 2.811 24.019 -16.202 1.00 12.36 188 SER A N 1
ATOM 1412 C CA . SER A 1 188 ? 2.966 24.728 -17.467 1.00 15.13 188 SER A CA 1
ATOM 1413 C C . SER A 1 188 ? 2.343 23.953 -18.628 1.00 12.05 188 SER A C 1
ATOM 1414 O O . SER A 1 188 ? 1.661 24.530 -19.476 1.00 14.29 188 SER A O 1
ATOM 1417 N N . VAL A 1 189 ? 2.568 22.642 -18.641 1.00 12.15 189 VAL A N 1
ATOM 1418 C CA . VAL A 1 189 ? 2.025 21.767 -19.673 1.00 11.82 189 VAL A CA 1
ATOM 1419 C C . VAL A 1 189 ? 0.502 21.787 -19.639 1.00 12.64 189 VAL A C 1
ATOM 1420 O O . VAL A 1 189 ? -0.152 21.943 -20.667 1.00 10.44 189 VAL A O 1
ATOM 1424 N N . LEU A 1 190 ? -0.064 21.668 -18.445 1.00 10.01 190 LEU A N 1
ATOM 1425 C CA . LEU A 1 190 ? -1.515 21.687 -18.317 1.00 10.72 190 LEU A CA 1
ATOM 1426 C C . LEU A 1 190 ? -2.090 23.028 -18.740 1.00 10.42 190 LEU A C 1
ATOM 1427 O O . LEU A 1 190 ? -3.098 23.097 -19.453 1.00 10.27 190 LEU A O 1
ATOM 1432 N N . ASP A 1 191 ? -1.441 24.106 -18.301 1.00 11.08 191 ASP A N 1
ATOM 1433 C CA . ASP A 1 191 ? -1.926 25.445 -18.622 1.00 11.16 191 ASP A CA 1
ATOM 1434 C C . ASP A 1 191 ? -1.964 25.634 -20.139 1.00 10.62 191 ASP A C 1
ATOM 1435 O O . ASP A 1 191 ? -2.966 26.099 -20.699 1.00 11.74 191 ASP A O 1
ATOM 1440 N N . GLU A 1 192 ? -0.879 25.252 -20.808 1.00 10.35 192 GLU A N 1
ATOM 1441 C CA . GLU A 1 192 ? -0.831 25.437 -22.249 1.00 10.60 192 GLU A CA 1
ATOM 1442 C C . GLU A 1 192 ? -1.851 24.561 -22.970 1.00 10.91 192 GLU A C 1
ATOM 1443 O O . GLU A 1 192 ? -2.511 25.010 -23.910 1.00 11.36 192 GLU A O 1
ATOM 1449 N N . ALA A 1 193 ? -1.997 23.316 -22.525 1.00 10.25 193 ALA A N 1
ATOM 1450 C CA . ALA A 1 193 ? -2.971 22.432 -23.146 1.00 9.68 193 ALA A CA 1
ATOM 1451 C C . ALA A 1 193 ? -4.399 22.957 -23.024 1.00 10.18 193 ALA A C 1
ATOM 1452 O O . ALA A 1 193 ? -5.155 22.933 -23.986 1.00 10.00 193 ALA A O 1
ATOM 1454 N N . MET A 1 194 ? -4.773 23.419 -21.828 1.00 9.48 194 MET A N 1
ATOM 1455 C CA . MET A 1 194 ? -6.100 23.979 -21.608 1.00 10.14 194 MET A CA 1
ATOM 1456 C C . MET A 1 194 ? -6.337 25.234 -22.456 1.00 11.60 194 MET A C 1
ATOM 1457 O O . MET A 1 194 ? -7.447 25.443 -22.954 1.00 11.65 194 MET A O 1
ATOM 1462 N N . ASP A 1 195 ? -5.290 26.042 -22.638 1.00 11.30 195 ASP A N 1
ATOM 1463 C CA . ASP A 1 195 ? -5.362 27.174 -23.574 1.00 12.66 195 ASP A CA 1
ATOM 1464 C C . ASP A 1 195 ? -5.697 26.686 -24.987 1.00 12.92 195 ASP A C 1
ATOM 1465 O O . ASP A 1 195 ? -6.614 27.198 -25.623 1.00 16.47 195 ASP A O 1
ATOM 1470 N N . ARG A 1 196 ? -4.944 25.699 -25.474 1.00 11.82 196 ARG A N 1
ATOM 1471 C CA . ARG A 1 196 ? -5.134 25.179 -26.825 1.00 11.76 196 ARG A CA 1
ATOM 1472 C C . ARG A 1 196 ? -6.511 24.565 -27.021 1.00 13.24 196 ARG A C 1
ATOM 1473 O O . ARG A 1 196 ? -7.047 24.591 -28.126 1.00 16.40 196 ARG A O 1
ATOM 1481 N N . LEU A 1 197 ? -7.058 23.982 -25.955 1.00 11.10 197 LEU A N 1
ATOM 1482 C CA . LEU A 1 197 ? -8.348 23.309 -26.021 1.00 12.42 197 LEU A CA 1
ATOM 1483 C C . LEU A 1 197 ? -9.510 24.278 -25.832 1.00 13.80 197 LEU A C 1
ATOM 1484 O O . LEU A 1 197 ? -10.660 23.867 -25.880 1.00 14.62 197 LEU A O 1
ATOM 1489 N N . GLY A 1 198 ? -9.214 25.559 -25.618 1.00 12.48 198 GLY A N 1
ATOM 1490 C CA . GLY A 1 198 ? -10.257 26.569 -25.551 1.00 14.10 198 GLY A CA 1
ATOM 1491 C C . GLY A 1 198 ? -11.027 26.613 -24.244 1.00 15.61 198 GLY A C 1
ATOM 1492 O O . GLY A 1 198 ? -12.167 27.092 -24.204 1.00 18.27 198 GLY A O 1
ATOM 1493 N N . VAL A 1 199 ? -10.403 26.126 -23.176 1.00 13.34 199 VAL A N 1
ATOM 1494 C CA . VAL A 1 199 ? -11.028 26.072 -21.859 1.00 13.56 199 VAL A CA 1
ATOM 1495 C C . VAL A 1 199 ? -10.165 26.726 -20.763 1.00 15.57 199 VAL A C 1
ATOM 1496 O O . VAL A 1 199 ? -10.220 26.340 -19.589 1.00 14.05 199 VAL A O 1
ATOM 1500 N N . ARG A 1 200 ? -9.377 27.731 -21.148 1.00 14.63 200 ARG A N 1
ATOM 1501 C CA . ARG A 1 200 ? -8.556 28.465 -20.188 1.00 14.88 200 ARG A CA 1
ATOM 1502 C C . ARG A 1 200 ? -9.353 29.052 -19.029 1.00 15.32 200 ARG A C 1
ATOM 1503 O O . ARG A 1 200 ? -8.969 28.892 -17.865 1.00 15.45 200 ARG A O 1
ATOM 1511 N N . ALA A 1 201 ? -10.450 29.734 -19.351 1.00 18.42 201 ALA A N 1
ATOM 1512 C CA . ALA A 1 201 ? -11.267 30.413 -18.350 1.00 20.96 201 ALA A CA 1
ATOM 1513 C C . ALA A 1 201 ? -11.691 29.459 -17.257 1.00 18.32 201 ALA A C 1
ATOM 1514 O O . ALA A 1 201 ? -11.489 29.731 -16.070 1.00 17.13 201 ALA A O 1
ATOM 1516 N N . ALA A 1 202 ? -12.267 28.332 -17.663 1.00 16.17 202 ALA A N 1
ATOM 1517 C CA . ALA A 1 202 ? -12.729 27.330 -16.706 1.00 16.46 202 ALA A CA 1
ATOM 1518 C C . ALA A 1 202 ? -11.582 26.685 -15.940 1.00 15.02 202 ALA A C 1
ATOM 1519 O O . ALA A 1 202 ? -11.693 26.454 -14.738 1.00 16.05 202 ALA A O 1
ATOM 1521 N N . TRP A 1 203 ? -10.484 26.388 -16.630 1.00 13.71 203 TRP A N 1
ATOM 1522 C CA . TRP A 1 203 ? -9.318 25.782 -15.989 1.00 14.10 203 TRP A CA 1
ATOM 1523 C C . TRP A 1 203 ? -8.686 26.704 -14.955 1.00 15.25 203 TRP A C 1
ATOM 1524 O O . TRP A 1 203 ? -8.470 26.310 -13.816 1.00 15.39 203 TRP A O 1
ATOM 1535 N N . GLN A 1 204 ? -8.387 27.934 -15.357 1.00 16.56 204 GLN A N 1
ATOM 1536 C CA . GLN A 1 204 ? -7.814 28.894 -14.423 1.00 16.34 204 GLN A CA 1
ATOM 1537 C C . GLN A 1 204 ? -8.779 29.163 -13.276 1.00 17.96 204 GLN A C 1
ATOM 1538 O O . GLN A 1 204 ? -8.347 29.389 -12.143 1.00 21.22 204 GLN A O 1
ATOM 1544 N N . GLY A 1 205 ? -10.074 29.129 -13.579 1.00 18.85 205 GLY A N 1
ATOM 1545 C CA . GLY A 1 205 ? -11.114 29.227 -12.569 1.00 19.83 205 GLY A CA 1
ATOM 1546 C C . GLY A 1 205 ? -11.040 28.084 -11.575 1.00 22.12 205 GLY A C 1
ATOM 1547 O O . GLY A 1 205 ? -11.077 28.296 -10.361 1.00 20.82 205 GLY A O 1
ATOM 1548 N N . LEU A 1 206 ? -10.932 26.862 -12.088 1.00 18.83 206 LEU A N 1
ATOM 1549 C CA . LEU A 1 206 ? -10.813 25.691 -11.226 1.00 17.84 206 LEU A CA 1
ATOM 1550 C C . LEU A 1 206 ? -9.558 25.772 -10.365 1.00 17.45 206 LEU A C 1
ATOM 1551 O O . LEU A 1 206 ? -9.605 25.476 -9.169 1.00 19.53 206 LEU A O 1
ATOM 1556 N N . ARG A 1 207 ? -8.439 26.170 -10.965 1.00 18.78 207 ARG A N 1
ATOM 1557 C CA . ARG A 1 207 ? -7.190 26.326 -10.218 1.00 18.53 207 ARG A CA 1
ATOM 1558 C C . ARG A 1 207 ? -7.368 27.269 -9.025 1.00 23.82 207 ARG A C 1
ATOM 1559 O O . ARG A 1 207 ? -6.922 26.967 -7.918 1.00 25.70 207 ARG A O 1
ATOM 1567 N N . GLY A 1 208 ? -8.032 28.398 -9.258 1.00 23.44 208 GLY A N 1
ATOM 1568 C CA . GLY A 1 208 ? -8.264 29.375 -8.206 1.00 25.84 208 GLY A CA 1
ATOM 1569 C C . GLY A 1 208 ? -9.154 28.814 -7.115 1.00 24.98 208 GLY A C 1
ATOM 1570 O O . GLY A 1 208 ? -8.871 28.957 -5.922 1.00 30.17 208 GLY A O 1
ATOM 1571 N N . TRP A 1 209 ? -10.234 28.167 -7.536 1.00 23.20 209 TRP A N 1
ATOM 1572 C CA . TRP A 1 209 ? -11.182 27.543 -6.628 1.00 21.06 209 TRP A CA 1
ATOM 1573 C C . TRP A 1 209 ? -10.532 26.491 -5.730 1.00 24.98 209 TRP A C 1
ATOM 1574 O O . TRP A 1 209 ? -10.764 26.472 -4.518 1.00 25.89 209 TRP A O 1
ATOM 1585 N N . LEU A 1 210 ? -9.724 25.615 -6.323 1.00 25.18 210 LEU A N 1
ATOM 1586 C CA . LEU A 1 210 ? -9.088 24.527 -5.579 1.00 25.27 210 LEU A CA 1
ATOM 1587 C C . LEU A 1 210 ? -8.164 25.069 -4.500 1.00 26.94 210 LEU A C 1
ATOM 1588 O O . LEU A 1 210 ? -8.084 24.524 -3.389 1.00 28.09 210 LEU A O 1
ATOM 1593 N N . ASP A 1 211 ? -7.474 26.151 -4.836 1.00 29.18 211 ASP A N 1
ATOM 1594 C CA . ASP A 1 211 ? -6.518 26.759 -3.925 1.00 30.57 211 ASP A CA 1
ATOM 1595 C C . ASP A 1 211 ? -7.194 27.453 -2.747 1.00 29.71 211 ASP A C 1
ATOM 1596 O O . ASP A 1 211 ? -6.538 27.785 -1.765 1.00 31.51 211 ASP A O 1
ATOM 1601 N N . GLU A 1 212 ? -8.505 27.663 -2.829 1.00 26.69 212 GLU A N 1
ATOM 1602 C CA . GLU A 1 212 ? -9.224 28.250 -1.704 1.00 31.32 212 GLU A CA 1
ATOM 1603 C C . GLU A 1 212 ? -10.170 27.257 -1.023 1.00 32.90 212 GLU A C 1
ATOM 1604 O O . GLU A 1 212 ? -10.956 27.632 -0.146 1.00 33.67 212 GLU A O 1
ATOM 1610 N N . HIS A 1 213 ? -10.079 25.987 -1.408 1.00 27.06 213 HIS A N 1
ATOM 1611 C CA . HIS A 1 213 ? -10.920 24.960 -0.799 1.00 25.28 213 HIS A CA 1
ATOM 1612 C C . HIS A 1 213 ? -10.169 23.684 -0.434 1.00 28.53 213 HIS A C 1
ATOM 1613 O O . HIS A 1 213 ? -10.702 22.580 -0.567 1.00 27.96 213 HIS A O 1
ATOM 1620 N N . GLY A 1 214 ? -8.939 23.834 0.044 1.00 24.70 214 GLY A N 1
ATOM 1621 C CA . GLY A 1 214 ? -8.214 22.695 0.567 1.00 24.48 214 GLY A CA 1
ATOM 1622 C C . GLY A 1 214 ? -6.994 22.262 -0.223 1.00 23.58 214 GLY A C 1
ATOM 1623 O O . GLY A 1 214 ? -6.263 21.383 0.222 1.00 23.00 214 GLY A O 1
ATOM 1624 N N . GLY A 1 215 ? -6.772 22.874 -1.383 1.00 23.82 215 GLY A N 1
ATOM 1625 C CA . GLY A 1 215 ? -5.603 22.573 -2.191 1.00 27.30 215 GLY A CA 1
ATOM 1626 C C . GLY A 1 215 ? -5.875 21.670 -3.374 1.00 26.43 215 GLY A C 1
ATOM 1627 O O . GLY A 1 215 ? -6.730 20.789 -3.304 1.00 21.10 215 GLY A O 1
ATOM 1628 N N . SER A 1 216 ? -5.137 21.880 -4.461 1.00 24.31 216 SER A N 1
ATOM 1629 C CA . SER A 1 216 ? -5.322 21.073 -5.666 1.00 23.07 216 SER A CA 1
ATOM 1630 C C . SER A 1 216 ? -4.926 19.598 -5.486 1.00 26.72 216 SER A C 1
ATOM 1631 O O . SER A 1 216 ? -5.700 18.712 -5.817 1.00 34.14 216 SER A O 1
ATOM 1634 N N . GLY A 1 217 ? -3.747 19.322 -4.941 1.00 26.23 217 GLY A N 1
ATOM 1635 C CA . GLY A 1 217 ? -3.332 17.935 -4.773 1.00 24.09 217 GLY A CA 1
ATOM 1636 C C . GLY A 1 217 ? -2.295 17.532 -5.808 1.00 21.36 217 GLY A C 1
ATOM 1637 O O . GLY A 1 217 ? -1.206 18.094 -5.836 1.00 26.05 217 GLY A O 1
ATOM 1638 N N . ARG A 1 218 ? -2.620 16.552 -6.649 1.00 13.96 218 ARG A N 1
ATOM 1639 C CA . ARG A 1 218 ? -1.771 16.205 -7.793 1.00 10.65 218 ARG A CA 1
ATOM 1640 C C . ARG A 1 218 ? -2.665 15.988 -9.003 1.00 12.68 218 ARG A C 1
ATOM 1641 O O . ARG A 1 218 ? -3.656 15.262 -8.915 1.00 12.13 218 ARG A O 1
ATOM 1649 N N . ILE A 1 219 ? -2.340 16.615 -10.131 1.00 12.15 219 ILE A N 1
ATOM 1650 C CA . ILE A 1 219 ? -3.109 16.375 -11.350 1.00 10.61 219 ILE A CA 1
ATOM 1651 C C . ILE A 1 219 ? -2.670 15.046 -11.930 1.00 9.90 219 ILE A C 1
ATOM 1652 O O . ILE A 1 219 ? -1.491 14.830 -12.228 1.00 11.61 219 ILE A O 1
ATOM 1657 N N . GLY A 1 220 ? -3.609 14.129 -12.041 1.00 8.18 220 GLY A N 1
ATOM 1658 C CA . GLY A 1 220 ? -3.301 12.783 -12.490 1.00 8.96 220 GLY A CA 1
ATOM 1659 C C . GLY A 1 220 ? -3.311 12.593 -14.000 1.00 7.25 220 GLY A C 1
ATOM 1660 O O . GLY A 1 220 ? -2.545 11.795 -14.517 1.00 8.72 220 GLY A O 1
ATOM 1661 N N . SER A 1 221 ? -4.193 13.300 -14.698 1.00 9.11 221 SER A N 1
ATOM 1662 C CA . SER A 1 221 ? -4.280 13.169 -16.146 1.00 7.35 221 SER A CA 1
ATOM 1663 C C . SER A 1 221 ? -5.092 14.304 -16.724 1.00 8.85 221 SER A C 1
ATOM 1664 O O . SER A 1 221 ? -5.990 14.858 -16.073 1.00 8.06 221 SER A O 1
ATOM 1667 N N . LEU A 1 222 ? -4.758 14.645 -17.956 1.00 7.80 222 LEU A N 1
ATOM 1668 C CA . LEU A 1 222 ? -5.649 15.396 -18.823 1.00 8.40 222 LEU A CA 1
ATOM 1669 C C . LEU A 1 222 ? -6.156 14.409 -19.864 1.00 7.81 222 LEU A C 1
ATOM 1670 O O . LEU A 1 222 ? -5.361 13.817 -20.600 1.00 8.28 222 LEU A O 1
ATOM 1675 N N . ALA A 1 223 ? -7.466 14.237 -19.926 1.00 7.40 223 ALA A N 1
ATOM 1676 C CA . ALA A 1 223 ? -8.073 13.297 -20.869 1.00 8.10 223 ALA A CA 1
ATOM 1677 C C . ALA A 1 223 ? -9.031 13.999 -21.833 1.00 7.76 223 ALA A C 1
ATOM 1678 O O . ALA A 1 223 ? -9.598 15.060 -21.516 1.00 8.52 223 ALA A O 1
ATOM 1680 N N . LEU A 1 224 ? -9.197 13.407 -23.018 1.00 8.54 224 LEU A N 1
ATOM 1681 C CA . LEU A 1 224 ? -10.035 13.981 -24.062 1.00 7.93 224 LEU A CA 1
ATOM 1682 C C . LEU A 1 224 ? -10.962 12.929 -24.637 1.00 8.79 224 LEU A C 1
ATOM 1683 O O . LEU A 1 224 ? -10.536 11.801 -24.938 1.00 9.06 224 LEU A O 1
ATOM 1688 N N . ASP A 1 225 ? -12.217 13.307 -24.817 1.00 8.69 225 ASP A N 1
ATOM 1689 C CA . ASP A 1 225 ? -13.140 12.554 -25.660 1.00 9.62 225 ASP A CA 1
ATOM 1690 C C . ASP A 1 225 ? -12.816 12.886 -27.112 1.00 10.23 225 ASP A C 1
ATOM 1691 O O . ASP A 1 225 ? -12.866 14.048 -27.519 1.00 11.29 225 ASP A O 1
ATOM 1696 N N . LEU A 1 226 ? -12.486 11.869 -27.901 1.00 9.13 226 LEU A N 1
ATOM 1697 C CA . LEU A 1 226 ? -12.042 12.098 -29.271 1.00 10.09 226 LEU A CA 1
ATOM 1698 C C . LEU A 1 226 ? -13.226 11.974 -30.221 1.00 11.46 226 LEU A C 1
ATOM 1699 O O . LEU A 1 226 ? -13.315 11.037 -31.018 1.00 12.54 226 LEU A O 1
ATOM 1704 N N . ALA A 1 227 ? -14.145 12.927 -30.091 1.00 13.32 227 ALA A N 1
ATOM 1705 C CA . ALA A 1 227 ? -15.345 12.977 -30.910 1.00 14.15 227 ALA A CA 1
ATOM 1706 C C . ALA A 1 227 ? -15.597 14.426 -31.279 1.00 18.34 227 ALA A C 1
ATOM 1707 O O . ALA A 1 227 ? -15.236 15.334 -30.529 1.00 20.84 227 ALA A O 1
ATOM 1709 N N . ASP A 1 228 ? -16.206 14.642 -32.441 1.00 23.13 228 ASP A N 1
ATOM 1710 C CA . ASP A 1 228 ? -16.536 15.991 -32.887 1.00 26.45 228 ASP A CA 1
ATOM 1711 C C . ASP A 1 228 ? -18.016 16.264 -32.657 1.00 28.33 228 ASP A C 1
ATOM 1712 O O . ASP A 1 228 ? -18.749 16.617 -33.582 1.00 32.82 228 ASP A O 1
ATOM 1717 N N . THR A 1 229 ? -18.450 16.071 -31.417 1.00 24.74 229 THR A N 1
ATOM 1718 C CA . THR A 1 229 ? -19.835 16.303 -31.035 1.00 25.21 229 THR A CA 1
ATOM 1719 C C . THR A 1 229 ? -19.902 17.251 -29.848 1.00 27.98 229 THR A C 1
ATOM 1720 O O . THR A 1 229 ? -18.880 17.573 -29.237 1.00 24.43 229 THR A O 1
ATOM 1724 N N . ASP A 1 230 ? -21.114 17.681 -29.512 1.00 27.73 230 ASP A N 1
ATOM 1725 C CA . ASP A 1 230 ? -21.317 18.578 -28.383 1.00 25.38 230 ASP A CA 1
ATOM 1726 C C . ASP A 1 230 ? -21.182 17.845 -27.050 1.00 25.41 230 ASP A C 1
ATOM 1727 O O . ASP A 1 230 ? -21.111 18.475 -25.995 1.00 22.20 230 ASP A O 1
ATOM 1732 N N . ASP A 1 231 ? -21.158 16.516 -27.106 1.00 25.21 231 ASP A N 1
ATOM 1733 C CA . ASP A 1 231 ? -21.064 15.698 -25.901 1.00 27.03 231 ASP A CA 1
ATOM 1734 C C . ASP A 1 231 ? -19.615 15.486 -25.469 1.00 20.35 231 ASP A C 1
ATOM 1735 O O . ASP A 1 231 ? -19.354 15.079 -24.336 1.00 22.16 231 ASP A O 1
ATOM 1740 N N . ALA A 1 232 ? -18.681 15.760 -26.376 1.00 19.43 232 ALA A N 1
ATOM 1741 C CA . ALA A 1 232 ? -17.263 15.565 -26.097 1.00 20.96 232 ALA A CA 1
ATOM 1742 C C . ALA A 1 232 ? -16.794 16.551 -25.037 1.00 18.07 232 ALA A C 1
ATOM 1743 O O . ALA A 1 232 ? -17.200 17.717 -25.031 1.00 18.24 232 ALA A O 1
ATOM 1745 N N . ARG A 1 233 ? -15.942 16.073 -24.135 1.00 14.13 233 ARG A N 1
ATOM 1746 C CA . ARG A 1 233 ? -15.432 16.899 -23.059 1.00 14.01 233 ARG A CA 1
ATOM 1747 C C . ARG A 1 233 ? -13.915 16.818 -22.962 1.00 12.85 233 ARG A C 1
ATOM 1748 O O . ARG A 1 233 ? -13.279 15.903 -23.499 1.00 13.81 233 ARG A O 1
ATOM 1756 N N . VAL A 1 234 ? -13.348 17.814 -22.302 1.00 10.25 234 VAL A N 1
ATOM 1757 C CA . VAL A 1 234 ? -11.989 17.778 -21.781 1.00 9.73 234 VAL A CA 1
ATOM 1758 C C . VAL A 1 234 ? -12.138 17.405 -20.313 1.00 10.16 234 VAL A C 1
ATOM 1759 O O . VAL A 1 234 ? -13.052 17.900 -19.634 1.00 11.14 234 VAL A O 1
ATOM 1763 N N . LYS A 1 235 ? -11.275 16.526 -19.819 1.00 8.39 235 LYS A N 1
ATOM 1764 C CA . LYS A 1 235 ? -11.401 16.045 -18.455 1.00 9.45 235 LYS A CA 1
ATOM 1765 C C . LYS A 1 235 ? -10.076 16.162 -17.723 1.00 10.72 235 LYS A C 1
ATOM 1766 O O . LYS A 1 235 ? -9.027 15.798 -18.255 1.00 10.83 235 LYS A O 1
ATOM 1772 N N . VAL A 1 236 ? -10.120 16.678 -16.498 1.00 10.17 236 VAL A N 1
ATOM 1773 C CA . VAL A 1 236 ? -8.917 16.751 -15.679 1.00 10.02 236 VAL A CA 1
ATOM 1774 C C . VAL A 1 236 ? -9.150 15.990 -14.373 1.00 10.01 236 VAL A C 1
ATOM 1775 O O . VAL A 1 236 ? -10.139 16.209 -13.669 1.00 9.93 236 VAL A O 1
ATOM 1779 N N . TYR A 1 237 ? -8.224 15.090 -14.064 1.00 8.41 237 TYR A N 1
ATOM 1780 C CA . TYR A 1 237 ? -8.319 14.249 -12.879 1.00 8.31 237 TYR A CA 1
ATOM 1781 C C . TYR A 1 237 ? -7.446 14.824 -11.776 1.00 8.12 237 TYR A C 1
ATOM 1782 O O . TYR A 1 237 ? -6.231 14.974 -11.939 1.00 9.48 237 TYR A O 1
ATOM 1791 N N . VAL A 1 238 ? -8.085 15.134 -10.655 1.00 9.37 238 VAL A N 1
ATOM 1792 C CA . VAL A 1 238 ? -7.433 15.723 -9.500 1.00 10.63 238 VAL A CA 1
ATOM 1793 C C . VAL A 1 238 ? -7.312 14.663 -8.414 1.00 10.28 238 VAL A C 1
ATOM 1794 O O . VAL A 1 238 ? -8.318 14.191 -7.883 1.00 10.39 238 VAL A O 1
ATOM 1798 N N . GLN A 1 239 ? -6.073 14.276 -8.107 1.00 9.02 239 GLN A N 1
ATOM 1799 C CA . GLN A 1 239 ? -5.817 13.278 -7.062 1.00 9.29 239 GLN A CA 1
ATOM 1800 C C . GLN A 1 239 ? -5.719 13.993 -5.716 1.00 11.56 239 GLN A C 1
ATOM 1801 O O . GLN A 1 239 ? -4.828 14.829 -5.521 1.00 13.71 239 GLN A O 1
ATOM 1807 N N . HIS A 1 240 ? -6.602 13.641 -4.787 1.00 10.09 240 HIS A N 1
ATOM 1808 C CA . HIS A 1 240 ? -6.796 14.410 -3.556 1.00 12.35 240 HIS A CA 1
ATOM 1809 C C . HIS A 1 240 ? -5.958 13.961 -2.382 1.00 16.57 240 HIS A C 1
ATOM 1810 O O . HIS A 1 240 ? -6.497 13.722 -1.297 1.00 17.12 240 HIS A O 1
ATOM 1817 N N . ALA A 1 241 ? -4.661 13.837 -2.575 1.00 16.29 241 ALA A N 1
ATOM 1818 C CA . ALA A 1 241 ? -3.796 13.467 -1.451 1.00 19.46 241 ALA A CA 1
ATOM 1819 C C . ALA A 1 241 ? -3.948 14.398 -0.235 1.00 22.17 241 ALA A C 1
ATOM 1820 O O . ALA A 1 241 ? -3.818 15.609 -0.359 1.00 27.25 241 ALA A O 1
ATOM 1822 N N . GLY A 1 242 ? -4.264 13.820 0.922 1.00 24.07 242 GLY A N 1
ATOM 1823 C CA . GLY A 1 242 ? -4.289 14.562 2.171 1.00 26.28 242 GLY A CA 1
ATOM 1824 C C . GLY A 1 242 ? -5.555 15.341 2.490 1.00 29.12 242 GLY A C 1
ATOM 1825 O O . GLY A 1 242 ? -5.567 16.151 3.418 1.00 29.11 242 GLY A O 1
ATOM 1826 N N . LEU A 1 243 ? -6.622 15.096 1.736 1.00 25.42 243 LEU A N 1
ATOM 1827 C CA . LEU A 1 243 ? -7.883 15.803 1.927 1.00 22.95 243 LEU A CA 1
ATOM 1828 C C . LEU A 1 243 ? -8.910 14.885 2.588 1.00 19.57 243 LEU A C 1
ATOM 1829 O O . LEU A 1 243 ? -8.974 13.699 2.267 1.00 22.50 243 LEU A O 1
ATOM 1834 N N . ASP A 1 244 ? -9.706 15.405 3.517 1.00 20.20 244 ASP A N 1
ATOM 1835 C CA . ASP A 1 244 ? -10.760 14.577 4.101 1.00 21.06 244 ASP A CA 1
ATOM 1836 C C . ASP A 1 244 ? -12.011 14.529 3.216 1.00 16.00 244 ASP A C 1
ATOM 1837 O O . ASP A 1 244 ? -12.100 15.253 2.218 1.00 16.64 244 ASP A O 1
ATOM 1842 N N . TRP A 1 245 ? -12.965 13.674 3.565 1.00 16.93 245 TRP A N 1
ATOM 1843 C CA . TRP A 1 245 ? -14.095 13.412 2.677 1.00 14.61 245 TRP A CA 1
ATOM 1844 C C . TRP A 1 245 ? -15.019 14.622 2.515 1.00 15.67 245 TRP A C 1
ATOM 1845 O O . TRP A 1 245 ? -15.499 14.912 1.414 1.00 14.77 245 TRP A O 1
ATOM 1856 N N . ALA A 1 246 ? -15.266 15.338 3.608 1.00 16.80 246 ALA A N 1
ATOM 1857 C CA . ALA A 1 246 ? -16.090 16.535 3.535 1.00 16.23 246 ALA A CA 1
ATOM 1858 C C . ALA A 1 246 ? -15.479 17.582 2.612 1.00 16.09 246 AL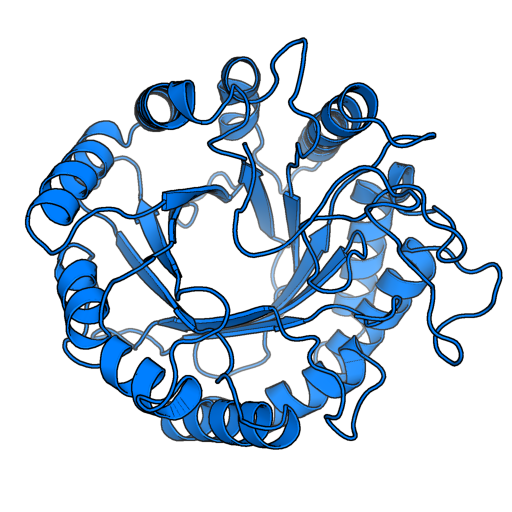A A C 1
ATOM 1859 O O . ALA A 1 246 ? -16.190 18.268 1.875 1.00 15.93 246 ALA A O 1
ATOM 1861 N N . ASP A 1 247 ? -14.157 17.700 2.645 1.00 15.46 247 ASP A N 1
ATOM 1862 C CA . ASP A 1 247 ? -13.460 18.652 1.784 1.00 17.72 247 ASP A CA 1
ATOM 1863 C C . ASP A 1 247 ? -13.477 18.271 0.294 1.00 16.08 247 ASP A C 1
ATOM 1864 O O . ASP A 1 247 ? -13.594 19.137 -0.570 1.00 15.62 247 ASP A O 1
ATOM 1869 N N . ILE A 1 248 ? -13.332 16.984 -0.003 1.00 13.27 248 ILE A N 1
ATOM 1870 C CA . ILE A 1 248 ? -13.442 16.515 -1.382 1.00 11.84 248 ILE A CA 1
ATOM 1871 C C . ILE A 1 248 ? -14.840 16.854 -1.885 1.00 12.27 248 ILE A C 1
ATOM 1872 O O . ILE A 1 248 ? -15.006 17.354 -2.989 1.00 11.77 248 ILE A O 1
ATOM 1877 N N . ASP A 1 249 ? -15.843 16.634 -1.042 1.00 11.01 249 ASP A N 1
ATOM 1878 C CA . ASP A 1 249 ? -17.219 16.949 -1.407 1.00 12.51 249 ASP A CA 1
ATOM 1879 C C . ASP A 1 249 ? -17.378 18.441 -1.711 1.00 13.40 249 ASP A C 1
ATOM 1880 O O . ASP A 1 249 ? -17.949 18.826 -2.733 1.00 14.03 249 ASP A O 1
ATOM 1885 N N . ARG A 1 250 ? -16.862 19.279 -0.818 1.00 14.70 250 ARG A N 1
ATOM 1886 C CA . ARG A 1 250 ? -17.018 20.715 -0.986 1.00 18.03 250 ARG A CA 1
ATOM 1887 C C . ARG A 1 250 ? -16.291 21.221 -2.232 1.00 15.62 250 ARG A C 1
ATOM 1888 O O . ARG A 1 250 ? -16.783 22.121 -2.920 1.00 16.41 250 ARG A O 1
ATOM 1896 N N . GLN A 1 251 ? -15.140 20.624 -2.543 1.00 13.89 251 GLN A N 1
ATOM 1897 C CA . GLN A 1 251 ? -14.387 21.015 -3.735 1.00 15.68 251 GLN A CA 1
ATOM 1898 C C . GLN A 1 251 ? -15.196 20.817 -5.021 1.00 16.48 251 GLN A C 1
ATOM 1899 O O . GLN A 1 251 ? -14.997 21.529 -6.008 1.00 16.87 251 GLN A O 1
ATOM 1905 N N . ALA A 1 252 ? -16.104 19.846 -5.025 1.00 13.29 252 ALA A N 1
ATOM 1906 C CA . ALA A 1 252 ? -16.900 19.582 -6.218 1.00 13.76 252 ALA A CA 1
ATOM 1907 C C . ALA A 1 252 ? -17.965 20.643 -6.511 1.00 12.84 252 ALA A C 1
ATOM 1908 O O . ALA A 1 252 ? -18.533 20.659 -7.597 1.00 13.38 252 ALA A O 1
ATOM 1910 N N . ALA A 1 253 ? -18.231 21.522 -5.541 1.00 12.36 253 ALA A N 1
ATOM 1911 C CA . ALA A 1 253 ? -19.232 22.577 -5.698 1.00 12.93 253 ALA A CA 1
ATOM 1912 C C . ALA A 1 253 ? -18.950 23.557 -6.840 1.00 12.63 253 ALA A C 1
ATOM 1913 O O . ALA A 1 253 ? -19.845 24.270 -7.295 1.00 14.58 253 ALA A O 1
ATOM 1915 N N . VAL A 1 254 ? -17.715 23.588 -7.323 1.00 12.44 254 VAL A N 1
ATOM 1916 C CA . VAL A 1 254 ? -17.379 24.447 -8.447 1.00 14.63 254 VAL A CA 1
ATOM 1917 C C . VAL A 1 254 ? -18.023 23.942 -9.748 1.00 12.58 254 VAL A C 1
ATOM 1918 O O . VAL A 1 254 ? -18.211 24.706 -10.694 1.00 14.90 254 VAL A O 1
ATOM 1922 N N . ALA A 1 255 ? -18.362 22.653 -9.797 1.00 11.20 255 ALA A N 1
ATOM 1923 C CA . ALA A 1 255 ? -18.900 22.048 -11.012 1.00 12.81 255 ALA A CA 1
ATOM 1924 C C . ALA A 1 255 ? -20.428 22.088 -11.073 1.00 12.44 255 ALA A C 1
ATOM 1925 O O . ALA A 1 255 ? -21.105 21.959 -10.060 1.00 13.75 255 ALA A O 1
ATOM 1927 N N . ARG A 1 256 ? -20.965 22.238 -12.277 1.00 11.68 256 ARG A N 1
ATOM 1928 C CA . ARG A 1 256 ? -22.404 22.072 -12.477 1.00 12.71 256 ARG A CA 1
ATOM 1929 C C . ARG A 1 256 ? -22.820 20.669 -12.055 1.00 13.48 256 ARG A C 1
ATOM 1930 O O . ARG A 1 256 ? -22.057 19.707 -12.171 1.00 12.61 256 ARG A O 1
ATOM 1938 N N . GLY A 1 257 ? -24.037 20.541 -11.542 1.00 13.47 257 GLY A N 1
ATOM 1939 C CA . GLY A 1 257 ? -24.531 19.236 -11.147 1.00 12.84 257 GLY A CA 1
ATOM 1940 C C . GLY A 1 257 ? -24.106 18.765 -9.765 1.00 12.14 257 GLY A C 1
ATOM 1941 O O . GLY A 1 257 ? -24.374 17.618 -9.399 1.00 14.25 257 GLY A O 1
ATOM 1942 N N . HIS A 1 258 ? -23.442 19.624 -8.995 1.00 12.88 258 HIS A N 1
ATOM 1943 C CA . HIS A 1 258 ? -22.996 19.241 -7.657 1.00 12.35 258 HIS A CA 1
ATOM 1944 C C . HIS A 1 258 ? -24.184 18.916 -6.758 1.00 11.76 258 HIS A C 1
ATOM 1945 O O . HIS A 1 258 ? -25.179 19.637 -6.762 1.00 12.81 258 HIS A O 1
ATOM 1952 N N . VAL A 1 259 ? -24.068 17.833 -5.998 1.00 11.24 259 VAL A N 1
ATOM 1953 C CA . VAL A 1 259 ? -25.076 17.467 -5.000 1.00 12.62 259 VAL A CA 1
ATOM 1954 C C . VAL A 1 259 ? -24.389 17.376 -3.637 1.00 12.97 259 VAL A C 1
ATOM 1955 O O . VAL A 1 259 ? -23.704 16.399 -3.340 1.00 11.29 259 VAL A O 1
ATOM 1959 N N . PRO A 1 260 ? -24.538 18.421 -2.812 1.00 10.80 260 PRO A N 1
ATOM 1960 C CA . PRO A 1 260 ? -23.855 18.465 -1.514 1.00 12.69 260 PRO A CA 1
ATOM 1961 C C . PRO A 1 260 ? -24.051 17.205 -0.678 1.00 11.65 260 PRO A C 1
ATOM 1962 O O . PRO A 1 260 ? -25.190 16.782 -0.447 1.00 13.49 260 PRO A O 1
ATOM 1966 N N . GLY A 1 261 ? -22.941 16.607 -0.253 1.00 11.56 261 GLY A N 1
ATOM 1967 C CA . GLY A 1 261 ? -22.985 15.439 0.602 1.00 14.04 261 GLY A CA 1
ATOM 1968 C C . GLY A 1 261 ? -22.926 14.101 -0.109 1.00 13.90 261 GLY A C 1
ATOM 1969 O O . GLY A 1 261 ? -22.653 13.087 0.527 1.00 14.19 261 GLY A O 1
ATOM 1970 N N . ALA A 1 262 ? -23.176 14.081 -1.415 1.00 12.02 262 ALA A N 1
ATOM 1971 C CA . ALA A 1 262 ? -23.187 12.804 -2.128 1.00 12.56 262 ALA A CA 1
ATOM 1972 C C . ALA A 1 262 ? -21.806 12.161 -2.175 1.00 9.49 262 ALA A C 1
ATOM 1973 O O . ALA A 1 262 ? -21.669 10.960 -1.937 1.00 11.59 262 ALA A O 1
ATOM 1975 N N . PHE A 1 263 ? -20.788 12.960 -2.488 1.00 9.21 263 PHE A N 1
ATOM 1976 C CA . PHE A 1 263 ? -19.417 12.445 -2.565 1.00 11.35 263 PHE A CA 1
ATOM 1977 C C . PHE A 1 263 ? -18.970 11.933 -1.194 1.00 11.38 263 PHE A C 1
ATOM 1978 O O . PHE A 1 263 ? -18.407 10.847 -1.082 1.00 11.98 263 PHE A O 1
ATOM 1986 N N . SER A 1 264 ? -19.204 12.720 -0.145 1.00 12.15 264 SER A N 1
ATOM 1987 C CA . SER A 1 264 ? -18.708 12.324 1.170 1.00 13.84 264 SER A CA 1
ATOM 1988 C C . SER A 1 264 ? -19.423 11.080 1.698 1.00 10.05 264 SER A C 1
ATOM 1989 O O . SER A 1 264 ? -18.798 10.236 2.326 1.00 12.94 264 SER A O 1
ATOM 1992 N N . ALA A 1 265 ? -20.722 10.953 1.433 1.00 10.84 265 ALA A N 1
ATOM 1993 C CA . ALA A 1 265 ? -21.428 9.724 1.779 1.00 12.57 265 ALA A CA 1
ATOM 1994 C C . ALA A 1 265 ? -20.881 8.502 1.048 1.00 12.98 265 ALA A C 1
ATOM 1995 O O . ALA A 1 265 ? -20.733 7.440 1.646 1.00 14.29 265 ALA A O 1
ATOM 1997 N N . ALA A 1 266 ? -20.598 8.643 -0.247 1.00 11.63 266 ALA A N 1
ATOM 1998 C CA . ALA A 1 266 ? -20.033 7.537 -1.018 1.00 12.34 266 ALA A CA 1
ATOM 1999 C C . ALA A 1 266 ? -18.695 7.077 -0.449 1.00 10.50 266 ALA A C 1
ATOM 2000 O O . ALA A 1 266 ? -18.450 5.872 -0.298 1.00 11.41 266 ALA A O 1
ATOM 2002 N N . LEU A 1 267 ? -17.834 8.041 -0.129 1.00 10.77 267 LEU A N 1
ATOM 2003 C CA . LEU A 1 267 ? -16.544 7.761 0.467 1.00 10.85 267 LEU A CA 1
ATOM 2004 C C . LEU A 1 267 ? -16.711 7.032 1.800 1.00 11.82 267 LEU A C 1
ATOM 2005 O O . LEU A 1 267 ? -16.042 6.033 2.046 1.00 12.59 267 LEU A O 1
ATOM 2010 N N . GLU A 1 268 ? -17.636 7.504 2.637 1.00 12.01 268 GLU A N 1
ATOM 2011 C CA . GLU A 1 268 ? -17.845 6.857 3.936 1.00 12.25 268 GLU A CA 1
ATOM 2012 C C . GLU A 1 268 ? -18.333 5.421 3.764 1.00 13.71 268 GLU A C 1
ATOM 2013 O O . GLU A 1 268 ? -17.895 4.525 4.487 1.00 12.92 268 GLU A O 1
ATOM 2019 N N . GLU A 1 269 ? -19.240 5.206 2.816 1.00 12.28 269 GLU A N 1
ATOM 2020 C CA . GLU A 1 269 ? -19.863 3.900 2.637 1.00 12.69 269 GLU A CA 1
ATOM 2021 C C . GLU A 1 269 ? -18.934 2.852 2.032 1.00 16.26 269 GLU A C 1
ATOM 2022 O O . GLU A 1 269 ? -19.101 1.658 2.286 1.00 18.01 269 GLU A O 1
ATOM 2028 N N . ILE A 1 270 ? -17.961 3.298 1.245 1.00 11.01 270 ILE A N 1
ATOM 2029 C CA . ILE A 1 270 ? -17.040 2.370 0.590 1.00 11.94 270 ILE A CA 1
ATOM 2030 C C . ILE A 1 270 ? -15.646 2.407 1.198 1.00 11.72 270 ILE A C 1
ATOM 2031 O O . ILE A 1 270 ? -15.202 1.426 1.783 1.00 11.58 270 ILE A O 1
ATOM 2036 N N . THR A 1 271 ? -14.965 3.539 1.073 1.00 9.95 271 THR A N 1
ATOM 2037 C CA . THR A 1 271 ? -13.593 3.673 1.558 1.00 10.54 271 THR A CA 1
ATOM 2038 C C . THR A 1 271 ? -13.534 3.665 3.090 1.00 10.72 271 THR A C 1
ATOM 2039 O O . THR A 1 271 ? -12.531 3.248 3.690 1.00 11.93 271 THR A O 1
ATOM 2043 N N . GLY A 1 272 ? -14.611 4.137 3.710 1.00 11.04 272 GLY A N 1
ATOM 2044 C CA . GLY A 1 272 ? -14.693 4.207 5.157 1.00 10.92 272 GLY A CA 1
ATOM 2045 C C . GLY A 1 272 ? -13.975 5.395 5.744 1.00 12.06 272 GLY A C 1
ATOM 2046 O O . GLY A 1 272 ? -13.340 6.189 5.036 1.00 13.24 272 GLY A O 1
ATOM 2047 N N . THR A 1 273 ? -14.076 5.518 7.063 1.00 12.41 273 THR A N 1
ATOM 2048 C CA . THR A 1 273 ? -13.467 6.636 7.767 1.00 13.55 273 THR A CA 1
ATOM 2049 C C . THR A 1 273 ? -12.474 6.186 8.845 1.00 14.20 273 THR A C 1
ATOM 2050 O O . THR A 1 273 ? -12.065 6.983 9.687 1.00 14.88 273 THR A O 1
ATOM 2054 N N . GLU A 1 274 ? -12.094 4.912 8.822 1.00 13.29 274 GLU A N 1
ATOM 2055 C CA . GLU A 1 274 ? -11.226 4.350 9.858 1.00 12.32 274 GLU A CA 1
ATOM 2056 C C . GLU A 1 274 ? -9.737 4.367 9.547 1.00 12.34 274 GLU A C 1
ATOM 2057 O O . GLU A 1 274 ? -8.916 4.512 10.447 1.00 13.89 274 GLU A O 1
ATOM 2063 N N . VAL A 1 275 ? -9.395 4.159 8.276 1.00 12.61 275 VAL A N 1
ATOM 2064 C CA . VAL A 1 275 ? -8.009 4.012 7.853 1.00 12.91 275 VAL A CA 1
ATOM 2065 C C . VAL A 1 275 ? -7.853 4.766 6.534 1.00 12.41 275 VAL A C 1
ATOM 2066 O O . VAL A 1 275 ? -8.686 4.636 5.646 1.00 12.45 275 VAL A O 1
ATOM 2070 N N . PRO A 1 276 ? -6.786 5.562 6.389 1.00 11.75 276 PRO A N 1
ATOM 2071 C CA . PRO A 1 276 ? -6.603 6.212 5.087 1.00 13.11 276 PRO A CA 1
ATOM 2072 C C . PRO A 1 276 ? -6.411 5.156 4.007 1.00 12.63 276 PRO A C 1
ATOM 2073 O O . PRO A 1 276 ? -5.743 4.155 4.251 1.00 12.08 276 PRO A O 1
ATOM 2077 N N . PRO A 1 277 ? -7.009 5.362 2.828 1.00 12.10 277 PRO A N 1
ATOM 2078 C CA . PRO A 1 277 ? -6.832 4.385 1.752 1.00 12.08 277 PRO A CA 1
ATOM 2079 C C . PRO A 1 277 ? -5.403 4.431 1.232 1.00 10.38 277 PRO A C 1
ATOM 2080 O O . PRO A 1 277 ? -4.667 5.392 1.470 1.00 11.10 277 PRO A O 1
ATOM 2084 N N . HIS A 1 278 ? -5.005 3.368 0.543 1.00 11.28 278 HIS A N 1
ATOM 2085 C CA . HIS A 1 278 ? -3.632 3.260 0.060 1.00 10.18 278 HIS A CA 1
ATOM 2086 C C . HIS A 1 278 ? -3.280 4.291 -1.010 1.00 9.53 278 HIS A C 1
ATOM 2087 O O . HIS A 1 278 ? -2.108 4.598 -1.226 1.00 10.98 278 HIS A O 1
ATOM 2094 N N . LYS A 1 279 ? -4.299 4.802 -1.682 1.00 9.26 279 LYS A N 1
ATOM 2095 C CA . LYS A 1 279 ? -4.160 5.920 -2.603 1.00 9.02 279 LYS A CA 1
ATOM 2096 C C . LYS A 1 279 ? -5.394 6.801 -2.418 1.00 9.10 279 LYS A C 1
ATOM 2097 O O . LYS A 1 279 ? -6.455 6.307 -2.030 1.00 10.04 279 LYS A O 1
ATOM 2103 N N . PRO A 1 280 ? -5.255 8.111 -2.667 1.00 8.99 280 PRO A N 1
ATOM 2104 C CA . PRO A 1 280 ? -6.393 9.004 -2.427 1.00 10.66 280 PRO A CA 1
ATOM 2105 C C . PRO A 1 280 ? -7.474 8.906 -3.494 1.00 9.93 280 PRO A C 1
ATOM 2106 O O . PRO A 1 280 ? -7.206 8.476 -4.621 1.00 9.27 280 PRO A O 1
ATOM 2110 N N . PRO A 1 281 ? -8.700 9.318 -3.154 1.00 8.42 281 PRO A N 1
ATOM 2111 C CA . PRO A 1 281 ? -9.729 9.467 -4.180 1.00 9.99 281 PRO A CA 1
ATOM 2112 C C . PRO A 1 281 ? -9.296 10.526 -5.195 1.00 9.05 281 PRO A C 1
ATOM 2113 O O . PRO A 1 281 ? -8.355 11.298 -4.968 1.00 9.13 281 PRO A O 1
ATOM 2117 N N . VAL A 1 282 ? -9.982 10.532 -6.330 1.00 8.18 282 VAL A N 1
ATOM 2118 C CA . VAL A 1 282 ? -9.666 11.400 -7.458 1.00 8.23 282 VAL A CA 1
ATOM 2119 C C . VAL A 1 282 ? -10.966 11.960 -7.997 1.00 10.21 282 VAL A C 1
ATOM 2120 O O . VAL A 1 282 ? -11.929 11.205 -8.167 1.00 12.34 282 VAL A O 1
ATOM 2124 N N . THR A 1 283 ? -11.024 13.266 -8.247 1.00 9.65 283 THR A N 1
ATOM 2125 C CA . THR A 1 283 ? -12.215 13.820 -8.898 1.00 9.35 283 THR A CA 1
ATOM 2126 C C . THR A 1 283 ? -11.885 14.160 -10.344 1.00 10.02 283 THR A C 1
ATOM 2127 O O . THR A 1 283 ? -10.857 14.789 -10.637 1.00 10.62 283 THR A O 1
ATOM 2131 N N . CYS A 1 284 ? -12.751 13.733 -11.246 1.00 9.37 284 CYS A N 1
ATOM 2132 C CA . CYS A 1 284 ? -12.640 14.125 -12.640 1.00 9.56 284 CYS A CA 1
ATOM 2133 C C . CYS A 1 284 ? -13.552 15.311 -12.910 1.00 10.39 284 CYS A C 1
ATOM 2134 O O . CYS A 1 284 ? -14.776 15.200 -12.793 1.00 10.51 284 CYS A O 1
ATOM 2137 N N . PHE A 1 285 ? -12.953 16.448 -13.243 1.00 9.50 285 PHE A N 1
ATOM 2138 C CA . PHE A 1 285 ? -13.724 17.629 -13.635 1.00 9.11 285 PHE A CA 1
ATOM 2139 C C . PHE A 1 285 ? -13.805 17.688 -15.151 1.00 9.26 285 PHE A C 1
ATOM 2140 O O . PHE A 1 285 ? -12.784 17.602 -15.838 1.00 10.52 285 PHE A O 1
ATOM 2148 N N . ALA A 1 286 ? -15.024 17.811 -15.669 1.00 10.41 286 ALA A N 1
ATOM 2149 C CA . ALA A 1 286 ? -15.241 17.888 -17.112 1.00 11.53 286 ALA A CA 1
ATOM 2150 C C . ALA A 1 286 ? -15.403 19.337 -17.540 1.00 11.58 286 ALA A C 1
ATOM 2151 O O . ALA A 1 286 ? -15.946 20.145 -16.792 1.00 11.74 286 ALA A O 1
ATOM 2153 N N . PHE A 1 287 ? -14.934 19.645 -18.748 1.00 9.88 287 PHE A N 1
ATOM 2154 C CA . PHE A 1 287 ? -14.946 20.993 -19.302 1.00 10.76 287 PHE A CA 1
ATOM 2155 C C . PHE A 1 287 ? -15.457 20.946 -20.730 1.00 13.59 287 PHE A C 1
ATOM 2156 O O . PHE A 1 287 ? -15.233 19.966 -21.458 1.00 11.97 287 PHE A O 1
ATOM 2164 N N . HIS A 1 288 ? -16.098 22.038 -21.135 1.00 12.55 288 HIS A N 1
ATOM 2165 C CA . HIS A 1 288 ? -16.550 22.221 -22.502 1.00 15.42 288 HIS A CA 1
ATOM 2166 C C . HIS A 1 288 ? -16.182 23.631 -22.941 1.00 18.19 288 HIS A C 1
ATOM 2167 O O . HIS A 1 288 ? -16.352 24.577 -22.173 1.00 18.40 288 HIS A O 1
ATOM 2174 N N . ARG A 1 289 ? -15.674 23.772 -24.167 1.00 21.34 289 ARG A N 1
ATOM 2175 C CA . ARG A 1 289 ? -15.411 25.096 -24.742 1.00 22.67 289 ARG A CA 1
ATOM 2176 C C . ARG A 1 289 ? -16.652 25.980 -24.656 1.00 21.42 289 ARG A C 1
ATOM 2177 O O . ARG A 1 289 ? -17.748 25.545 -24.987 1.00 26.67 289 ARG A O 1
ATOM 2185 N N . GLY A 1 290 ? -16.483 27.215 -24.199 1.00 23.77 290 GLY A N 1
ATOM 2186 C CA . GLY A 1 290 ? -17.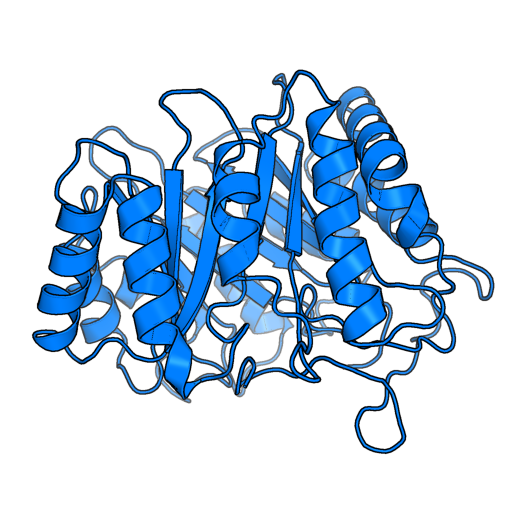608 28.131 -24.123 1.00 27.42 290 GLY A CA 1
ATOM 2187 C C . GLY A 1 290 ? -18.324 28.140 -22.785 1.00 29.61 290 GLY A C 1
ATOM 2188 O O . GLY A 1 290 ? -19.177 28.995 -22.537 1.00 30.30 290 GLY A O 1
ATOM 2189 N N . VAL A 1 291 ? -17.985 27.187 -21.921 1.00 24.14 291 VAL A N 1
ATOM 2190 C CA . VAL A 1 291 ? -18.513 27.165 -20.562 1.00 23.94 291 VAL A CA 1
ATOM 2191 C C . VAL A 1 291 ? -17.417 27.540 -19.561 1.00 22.41 291 VAL A C 1
ATOM 2192 O O . VAL A 1 291 ? -16.330 26.965 -19.571 1.00 18.41 291 VAL A O 1
ATOM 2196 N N . GLY A 1 292 ? -17.708 28.511 -18.702 1.00 21.75 292 GLY A N 1
ATOM 2197 C CA . GLY A 1 292 ? -16.702 29.082 -17.829 1.00 20.24 292 GLY A CA 1
ATOM 2198 C C . GLY A 1 292 ? -16.423 28.337 -16.538 1.00 18.27 292 GLY A C 1
ATOM 2199 O O . GLY A 1 292 ? -15.558 28.731 -15.764 1.00 19.81 292 GLY A O 1
ATOM 2200 N N . VAL A 1 293 ? -17.154 27.254 -16.302 1.00 16.60 293 VAL A N 1
ATOM 2201 C CA . VAL A 1 293 ? -16.976 26.447 -15.103 1.00 18.28 293 VAL A CA 1
ATOM 2202 C C . VAL A 1 293 ? -16.995 24.979 -15.533 1.00 15.42 293 VAL A C 1
ATOM 2203 O O . VAL A 1 293 ? -17.413 24.671 -16.646 1.00 15.60 293 VAL A O 1
ATOM 2207 N N . PRO A 1 294 ? -16.530 24.070 -14.666 1.00 14.64 294 PRO A N 1
ATOM 2208 C CA . PRO A 1 294 ? -16.618 22.662 -15.057 1.00 13.75 294 PRO A CA 1
ATOM 2209 C C . PRO A 1 294 ? -18.070 22.245 -15.210 1.00 12.49 294 PRO A C 1
ATOM 2210 O O . PRO A 1 294 ? -18.918 22.703 -14.443 1.00 12.78 294 PRO A O 1
ATOM 2214 N N . THR A 1 295 ? -18.349 21.422 -16.215 1.00 10.91 295 THR A N 1
ATOM 2215 C CA . THR A 1 295 ? -19.704 20.970 -16.491 1.00 11.61 295 THR A CA 1
ATOM 2216 C C . THR A 1 295 ? -20.158 19.775 -15.659 1.00 12.74 295 THR A C 1
ATOM 2217 O O . THR A 1 295 ? -21.350 19.505 -15.588 1.00 12.52 295 THR A O 1
ATOM 2221 N N . ALA A 1 296 ? -19.220 19.058 -15.043 1.00 10.72 296 ALA A N 1
ATOM 2222 C CA . ALA A 1 296 ? -19.549 17.907 -14.202 1.00 11.41 296 ALA A CA 1
ATOM 2223 C C . ALA A 1 296 ? -18.360 17.568 -13.313 1.00 9.06 296 ALA A C 1
ATOM 2224 O O . ALA A 1 296 ? -17.222 17.942 -13.623 1.00 9.99 296 ALA A O 1
ATOM 2226 N N . ALA A 1 297 ? -18.625 16.869 -12.214 1.00 9.81 297 ALA A N 1
ATOM 2227 C CA . ALA A 1 297 ? -17.586 16.288 -11.371 1.00 11.06 297 ALA A CA 1
ATOM 2228 C C . ALA A 1 297 ? -17.963 14.846 -11.071 1.00 9.61 297 ALA A C 1
ATOM 2229 O O . ALA A 1 297 ? -19.083 14.551 -10.653 1.00 10.62 297 ALA A O 1
ATOM 2231 N N . THR A 1 298 ? -17.019 13.946 -11.303 1.00 9.15 298 THR A N 1
ATOM 2232 C CA . THR A 1 298 ? -17.200 12.527 -11.045 1.00 8.04 298 THR A CA 1
ATOM 2233 C C . THR A 1 298 ? -16.139 12.067 -10.050 1.00 8.86 298 THR A C 1
ATOM 2234 O O . THR A 1 298 ? -14.963 12.416 -10.176 1.00 11.09 298 THR A O 1
ATOM 2238 N N . LEU A 1 299 ? -16.567 11.321 -9.035 1.00 8.67 299 LEU A N 1
ATOM 2239 C CA . LEU A 1 299 ? -15.656 10.898 -7.979 1.00 9.31 299 LEU A CA 1
ATOM 2240 C C . LEU A 1 299 ? -15.163 9.479 -8.212 1.00 9.34 299 LEU A C 1
ATOM 2241 O O . LEU A 1 299 ? -15.950 8.570 -8.474 1.00 9.45 299 LEU A O 1
ATOM 2246 N N . TYR A 1 300 ? -13.852 9.300 -8.112 1.00 8.90 300 TYR A N 1
ATOM 2247 C CA . TYR A 1 300 ? -13.218 7.987 -8.164 1.00 8.31 300 TYR A CA 1
ATOM 2248 C C . TYR A 1 300 ? -12.832 7.578 -6.746 1.00 8.57 300 TYR A C 1
ATOM 2249 O O . TYR A 1 300 ? -12.004 8.220 -6.090 1.00 9.23 300 TYR A O 1
ATOM 2258 N N . ILE A 1 301 ? -13.448 6.481 -6.318 1.00 9.55 301 ILE A N 1
ATOM 2259 C CA . ILE A 1 301 ? -13.470 6.025 -4.940 1.00 9.64 301 ILE A CA 1
ATOM 2260 C C . ILE A 1 301 ? -12.555 4.809 -4.796 1.00 8.82 301 ILE A C 1
ATOM 2261 O O . ILE A 1 301 ? -12.772 3.790 -5.449 1.00 9.17 301 ILE A O 1
ATOM 2266 N N . PRO A 1 302 ? -11.514 4.916 -3.965 1.00 9.52 302 PRO A N 1
ATOM 2267 C CA . PRO A 1 302 ? -10.637 3.758 -3.769 1.00 10.10 302 PRO A CA 1
ATOM 2268 C C . PRO A 1 302 ? -11.265 2.746 -2.815 1.00 10.81 302 PRO A C 1
ATOM 2269 O O . PRO A 1 302 ? -12.076 3.109 -1.952 1.00 11.50 302 PRO A O 1
ATOM 2273 N N . MET A 1 303 ? -10.878 1.483 -2.956 1.00 9.00 303 MET A N 1
ATOM 2274 C CA . MET A 1 303 ? -11.320 0.457 -2.026 1.00 9.26 303 MET A CA 1
ATOM 2275 C C . MET A 1 303 ? -10.749 0.712 -0.630 1.00 10.95 303 MET A C 1
ATOM 2276 O O . MET A 1 303 ? -9.689 1.323 -0.486 1.00 11.92 303 MET A O 1
ATOM 2281 N N . PRO A 1 304 ? -11.467 0.250 0.410 1.00 10.73 304 PRO A N 1
ATOM 2282 C CA . PRO A 1 304 ? -11.008 0.489 1.781 1.00 10.14 304 PRO A CA 1
ATOM 2283 C C . PRO A 1 304 ? -9.723 -0.249 2.135 1.00 13.01 304 PRO A C 1
ATOM 2284 O O . PRO A 1 304 ? -9.521 -1.396 1.719 1.00 11.95 304 PRO A O 1
ATOM 2288 N N . ALA A 1 305 ? -8.864 0.409 2.905 1.00 11.12 305 ALA A N 1
ATOM 2289 C CA . ALA A 1 305 ? -7.688 -0.243 3.478 1.00 10.81 305 ALA A CA 1
ATOM 2290 C C . ALA A 1 305 ? -8.111 -1.048 4.712 1.00 13.53 305 ALA A C 1
ATOM 2291 O O . ALA A 1 305 ? -9.079 -0.688 5.388 1.00 15.21 305 ALA A O 1
ATOM 2293 N N . GLY A 1 306 ? -7.422 -2.158 4.966 1.00 15.76 306 GLY A N 1
ATOM 2294 C CA . GLY A 1 306 ? -7.630 -2.941 6.179 1.00 15.67 306 GLY A CA 1
ATOM 2295 C C . GLY A 1 306 ? -8.892 -3.785 6.182 1.00 20.93 306 GLY A C 1
ATOM 2296 O O . GLY A 1 306 ? -9.318 -4.291 7.221 1.00 21.36 306 GLY A O 1
ATOM 2297 N N . VAL A 1 307 ? -9.467 -3.951 4.999 1.00 17.27 307 VAL A N 1
ATOM 2298 C CA . VAL A 1 307 ? -10.740 -4.630 4.782 1.00 18.05 307 VAL A CA 1
ATOM 2299 C C . VAL A 1 307 ? -10.506 -5.621 3.636 1.00 17.97 307 VAL A C 1
ATOM 2300 O O . VAL A 1 307 ? -9.837 -5.275 2.665 1.00 19.30 307 VAL A O 1
ATOM 2304 N N . PRO A 1 308 ? -11.024 -6.856 3.742 1.00 15.70 308 PRO A N 1
ATOM 23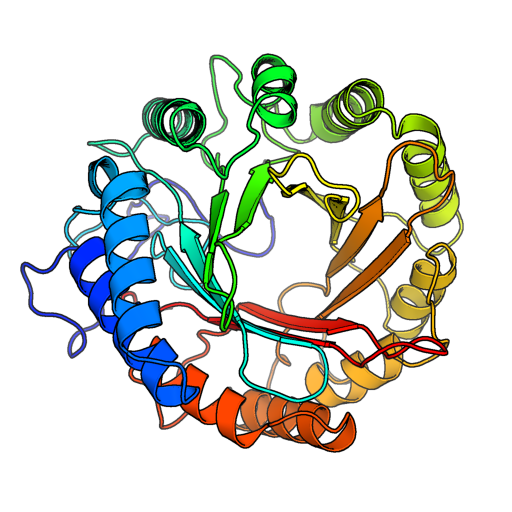05 C CA . PRO A 1 308 ? -10.841 -7.774 2.607 1.00 16.71 308 PRO A CA 1
ATOM 2306 C C . PRO A 1 308 ? -11.532 -7.294 1.331 1.00 14.61 308 PRO A C 1
ATOM 2307 O O . PRO A 1 308 ? -12.541 -6.588 1.398 1.00 15.28 308 PRO A O 1
ATOM 2311 N N . GLU A 1 309 ? -11.003 -7.702 0.182 1.00 12.59 309 GLU A N 1
ATOM 2312 C CA . GLU A 1 309 ? -11.602 -7.376 -1.103 1.00 13.78 309 GLU A CA 1
ATOM 2313 C C . GLU A 1 309 ? -13.058 -7.823 -1.200 1.00 13.61 309 GLU A C 1
ATOM 2314 O O . GLU A 1 309 ? -13.887 -7.139 -1.804 1.00 13.90 309 GLU A O 1
ATOM 2320 N N . SER A 1 310 ? -13.386 -8.957 -0.583 1.00 16.69 310 SER A N 1
ATOM 2321 C CA . SER A 1 310 ? -14.768 -9.438 -0.611 1.00 17.82 310 SER A CA 1
ATOM 2322 C C . SER A 1 310 ? -15.711 -8.423 0.029 1.00 16.31 310 SER A C 1
ATOM 2323 O O . SER A 1 310 ? -16.811 -8.176 -0.466 1.00 19.15 310 SER A O 1
ATOM 2326 N N . ASP A 1 311 ? -15.252 -7.815 1.114 1.00 17.41 311 ASP A N 1
ATOM 2327 C CA . ASP A 1 311 ? -16.044 -6.792 1.780 1.00 19.32 311 ASP A CA 1
ATOM 2328 C C . ASP A 1 311 ? -16.078 -5.489 0.974 1.00 15.91 311 ASP A C 1
ATOM 2329 O O . ASP A 1 311 ? -17.106 -4.804 0.935 1.00 17.37 311 ASP A O 1
ATOM 2334 N N . ALA A 1 312 ? -14.970 -5.165 0.303 1.00 14.67 312 ALA A N 1
ATOM 2335 C CA . ALA A 1 312 ? -14.937 -3.997 -0.575 1.00 13.63 312 ALA A CA 1
ATOM 2336 C C . ALA A 1 312 ? -15.959 -4.149 -1.706 1.00 13.32 312 ALA A C 1
ATOM 2337 O O . ALA A 1 312 ? -16.662 -3.200 -2.059 1.00 13.81 312 ALA A O 1
ATOM 2339 N N . ARG A 1 313 ? -16.057 -5.351 -2.266 1.00 14.13 313 ARG A N 1
ATOM 2340 C CA . ARG A 1 313 ? -17.056 -5.603 -3.301 1.00 13.75 313 ARG A CA 1
ATOM 2341 C C . ARG A 1 313 ? -18.476 -5.532 -2.753 1.00 14.36 313 ARG A C 1
ATOM 2342 O O . ARG A 1 313 ? -19.373 -4.980 -3.397 1.00 14.27 313 ARG A O 1
ATOM 2350 N N . ARG A 1 314 ? -18.680 -6.091 -1.561 1.00 15.86 314 ARG A N 1
ATOM 2351 C CA . ARG A 1 314 ? -19.994 -6.021 -0.918 1.00 17.68 314 ARG A CA 1
ATOM 2352 C C . ARG A 1 314 ? -20.425 -4.580 -0.705 1.00 13.58 314 ARG A C 1
ATOM 2353 O O . ARG A 1 314 ? -21.564 -4.225 -0.997 1.00 13.33 314 ARG A O 1
ATOM 2361 N N . ARG A 1 315 ? -19.505 -3.747 -0.223 1.00 13.26 315 ARG A N 1
ATOM 2362 C CA . ARG A 1 315 ? -19.828 -2.346 0.025 1.00 13.13 315 ARG A CA 1
ATOM 2363 C C . ARG A 1 315 ? -20.154 -1.620 -1.269 1.00 13.54 315 ARG A C 1
ATOM 2364 O O . ARG A 1 315 ? -21.082 -0.809 -1.329 1.00 14.55 315 ARG A O 1
ATOM 2372 N N . SER A 1 316 ? -19.391 -1.926 -2.314 1.00 12.03 316 SER A N 1
ATOM 2373 C CA . SER A 1 316 ? -19.561 -1.238 -3.582 1.00 12.15 316 SER A CA 1
ATOM 2374 C C . SER A 1 316 ? -20.897 -1.609 -4.215 1.00 12.59 316 SER A C 1
ATOM 2375 O O . SER A 1 316 ? -21.616 -0.752 -4.731 1.00 13.15 316 SER A O 1
ATOM 2378 N N . ALA A 1 317 ? -21.228 -2.896 -4.156 1.00 11.69 317 ALA A N 1
ATOM 2379 C CA . ALA A 1 317 ? -22.489 -3.393 -4.681 1.00 13.24 317 ALA A CA 1
ATOM 2380 C C . ALA A 1 317 ? -23.650 -2.773 -3.905 1.00 14.29 317 ALA A C 1
ATOM 2381 O O . ALA A 1 317 ? -24.639 -2.343 -4.496 1.00 14.07 317 ALA A O 1
ATOM 2383 N N . ALA A 1 318 ? -23.520 -2.718 -2.580 1.00 14.20 318 ALA A N 1
ATOM 2384 C CA . ALA A 1 318 ? -24.579 -2.139 -1.759 1.00 14.23 318 ALA A CA 1
ATOM 2385 C C . ALA A 1 318 ? -24.778 -0.663 -2.076 1.00 13.69 318 ALA A C 1
ATOM 2386 O O . ALA A 1 318 ? -25.904 -0.190 -2.181 1.00 13.94 318 ALA A O 1
ATOM 2388 N N . PHE A 1 319 ? -23.675 0.058 -2.244 1.00 14.30 319 PHE A N 1
ATOM 2389 C CA . PHE A 1 319 ? -23.754 1.461 -2.628 1.00 14.82 319 PHE A CA 1
ATOM 2390 C C . PHE A 1 319 ? -24.457 1.634 -3.976 1.00 14.29 319 PHE A C 1
ATOM 2391 O O . PHE A 1 319 ? -25.281 2.526 -4.156 1.00 14.64 319 PHE A O 1
ATOM 2399 N N . MET A 1 320 ? -24.118 0.779 -4.932 1.00 13.58 320 MET A N 1
ATOM 2400 C CA . MET A 1 320 ? -24.767 0.774 -6.230 1.00 16.12 320 MET A CA 1
ATOM 2401 C C . MET A 1 320 ? -26.273 0.611 -6.133 1.00 15.92 320 MET A C 1
ATOM 2402 O O . MET A 1 320 ? -27.023 1.357 -6.765 1.00 17.52 320 MET A O 1
ATOM 2407 N N . ARG A 1 321 ? -26.698 -0.396 -5.368 1.00 16.24 321 ARG A N 1
ATOM 2408 C CA . ARG A 1 321 ? -28.113 -0.700 -5.177 1.00 21.05 321 ARG A CA 1
ATOM 2409 C C . ARG A 1 321 ? -28.848 0.474 -4.570 1.00 19.42 321 ARG A C 1
ATOM 2410 O O . ARG A 1 321 ? -29.935 0.836 -5.012 1.00 20.03 321 ARG A O 1
ATOM 2418 N N . ARG A 1 322 ? -28.242 1.063 -3.545 1.00 20.36 322 ARG A N 1
ATOM 2419 C CA . ARG A 1 322 ? -28.876 2.158 -2.830 1.00 22.98 322 ARG A CA 1
ATOM 2420 C C . ARG A 1 322 ? -28.979 3.374 -3.737 1.00 24.31 322 ARG A C 1
ATOM 2421 O O . ARG A 1 322 ? -29.852 4.227 -3.565 1.00 25.68 322 ARG A O 1
ATOM 2429 N N . SER A 1 323 ? -28.099 3.423 -4.731 1.00 22.01 323 SER A N 1
ATOM 2430 C CA . SER A 1 323 ? -28.163 4.438 -5.772 1.00 23.91 323 SER A CA 1
ATOM 2431 C C . SER A 1 323 ? -29.148 4.071 -6.888 1.00 23.90 323 SER A C 1
ATOM 2432 O O . SER A 1 323 ? -29.369 4.865 -7.797 1.00 30.52 323 SER A O 1
ATOM 2435 N N . GLY A 1 324 ? -29.726 2.871 -6.821 1.00 23.69 324 GLY A N 1
ATOM 2436 C CA . GLY A 1 324 ? -30.712 2.419 -7.793 1.00 22.06 324 GLY A CA 1
ATOM 2437 C C . GLY A 1 324 ? -30.171 1.673 -9.006 1.00 26.45 324 GLY A C 1
ATOM 2438 O O . GLY A 1 324 ? -30.917 1.349 -9.937 1.00 28.20 324 GLY A O 1
ATOM 2439 N N . LEU A 1 325 ? -28.873 1.386 -8.989 1.00 18.30 325 LEU A N 1
ATOM 2440 C CA . LEU A 1 325 ? -28.187 0.800 -10.140 1.00 19.09 325 LEU A CA 1
ATOM 2441 C C . LEU A 1 325 ? -28.003 -0.713 -9.981 1.00 18.06 325 LEU A C 1
ATOM 2442 O O . LEU A 1 325 ? -28.134 -1.254 -8.880 1.00 17.44 325 LEU A O 1
ATOM 2447 N N . ASP A 1 326 ? -27.681 -1.390 -11.079 1.00 16.87 326 ASP A N 1
ATOM 2448 C CA . ASP A 1 326 ? -27.759 -2.849 -11.133 1.00 15.72 326 ASP A CA 1
ATOM 2449 C C . ASP A 1 326 ? -26.519 -3.503 -10.530 1.00 17.24 326 ASP A C 1
ATOM 2450 O O . ASP A 1 326 ? -25.557 -3.819 -11.235 1.00 16.16 326 ASP A O 1
ATOM 2455 N N . SER A 1 327 ? -26.551 -3.723 -9.223 1.00 17.04 327 SER A N 1
ATOM 2456 C CA . SER A 1 327 ? -25.409 -4.304 -8.520 1.00 16.50 327 SER A CA 1
ATOM 2457 C C . SER A 1 327 ? -25.113 -5.745 -8.932 1.00 15.20 327 SER A C 1
ATOM 2458 O O . SER A 1 327 ? -23.967 -6.192 -8.859 1.00 14.81 327 SER A O 1
ATOM 2461 N N . ALA A 1 328 ? -26.128 -6.481 -9.369 1.00 14.17 328 ALA A N 1
ATOM 2462 C CA . ALA A 1 328 ? -25.895 -7.847 -9.805 1.00 15.92 328 ALA A CA 1
ATOM 2463 C C . ALA A 1 328 ? -24.977 -7.852 -11.025 1.00 14.04 328 ALA A C 1
ATOM 2464 O O . ALA A 1 328 ? -24.108 -8.706 -11.151 1.00 15.57 328 ALA A O 1
ATOM 2466 N N . ALA A 1 329 ? -25.183 -6.890 -11.917 1.00 13.60 329 ALA A N 1
ATOM 2467 C CA . ALA A 1 329 ? -24.363 -6.764 -13.118 1.00 14.43 329 ALA A CA 1
ATOM 2468 C C . ALA A 1 329 ? -22.906 -6.411 -12.787 1.00 13.05 329 ALA A C 1
ATOM 2469 O O . ALA A 1 329 ? -21.971 -6.907 -13.420 1.00 12.93 329 ALA A O 1
ATOM 2471 N N . TYR A 1 330 ? -22.710 -5.557 -11.793 1.00 12.36 330 TYR A N 1
ATOM 2472 C CA . TYR A 1 330 ? -21.364 -5.218 -11.327 1.00 12.47 330 TYR A CA 1
ATOM 2473 C C . TYR A 1 330 ? -20.604 -6.438 -10.833 1.00 12.89 330 TYR A C 1
ATOM 2474 O O . TYR A 1 330 ? -19.468 -6.666 -11.234 1.00 12.28 330 TYR A O 1
ATOM 2483 N N . LEU A 1 331 ? -21.234 -7.243 -9.986 1.00 13.00 331 LEU A N 1
ATOM 2484 C CA . LEU A 1 331 ? -20.570 -8.429 -9.462 1.00 13.76 331 LEU A CA 1
ATOM 2485 C C . LEU A 1 331 ? -20.275 -9.443 -10.571 1.00 14.11 331 LEU A C 1
ATOM 2486 O O . LEU A 1 331 ? -19.221 -10.085 -10.572 1.00 13.38 331 LEU A O 1
ATOM 2491 N N . ALA A 1 332 ? -21.202 -9.593 -11.508 1.00 12.09 332 ALA A N 1
ATOM 2492 C CA . ALA A 1 332 ? -21.000 -10.504 -12.627 1.00 13.05 332 ALA A CA 1
ATOM 2493 C C . ALA A 1 332 ? -19.837 -10.046 -13.516 1.00 13.85 332 ALA A C 1
ATOM 2494 O O . ALA A 1 332 ? -19.048 -10.862 -14.006 1.00 13.59 332 ALA A O 1
ATOM 2496 N N . PHE A 1 333 ? -19.755 -8.737 -13.727 1.00 11.88 333 PHE A N 1
ATOM 2497 C CA . PHE A 1 333 ? -18.701 -8.151 -14.545 1.00 12.11 333 PHE A CA 1
ATOM 2498 C C . PHE A 1 333 ? -17.338 -8.376 -13.895 1.00 10.94 333 PHE A C 1
ATOM 2499 O O . PHE A 1 333 ? -16.374 -8.746 -14.574 1.00 12.15 333 PHE A O 1
ATOM 2507 N N . LEU A 1 334 ? -17.241 -8.158 -12.584 1.00 10.92 334 LEU A N 1
ATOM 2508 C CA . LEU A 1 334 ? -15.980 -8.421 -11.880 1.00 13.69 334 LEU A CA 1
ATOM 2509 C C . LEU A 1 334 ? -15.507 -9.852 -12.071 1.00 12.88 334 LEU A C 1
ATOM 2510 O O . LEU A 1 334 ? -14.328 -10.092 -12.363 1.00 13.52 334 LEU A O 1
ATOM 2515 N N . ALA A 1 335 ? -16.430 -10.798 -11.919 1.00 12.54 335 ALA A N 1
ATOM 2516 C CA . ALA A 1 335 ? -16.104 -12.206 -12.134 1.00 14.92 335 ALA A CA 1
ATOM 2517 C C . ALA A 1 335 ? -15.618 -12.469 -13.559 1.00 13.38 335 ALA A C 1
ATOM 2518 O O . ALA A 1 335 ? -14.615 -13.157 -13.760 1.00 15.80 335 ALA A O 1
ATOM 2520 N N . ALA A 1 336 ? -16.320 -11.925 -14.548 1.00 12.46 336 ALA A N 1
ATOM 2521 C CA . ALA A 1 336 ? -15.943 -12.147 -15.944 1.00 14.19 336 ALA A CA 1
ATOM 2522 C C . ALA A 1 336 ? -14.583 -11.544 -16.278 1.00 16.25 336 ALA A C 1
ATOM 2523 O O . ALA A 1 336 ? -13.806 -12.128 -17.030 1.00 16.90 336 ALA A O 1
ATOM 2525 N N . ALA A 1 337 ? -14.306 -10.366 -15.734 1.00 13.05 337 ALA A N 1
ATOM 2526 C CA . ALA A 1 337 ? -13.093 -9.643 -16.076 1.00 14.93 337 ALA A CA 1
ATOM 2527 C C . ALA A 1 337 ? -11.832 -10.264 -15.483 1.00 13.53 337 ALA A C 1
ATOM 2528 O O . ALA A 1 337 ? -10.727 -10.062 -16.000 1.00 13.67 337 ALA A O 1
ATOM 2530 N N . THR A 1 338 ? -11.996 -11.024 -14.405 1.00 12.69 338 THR A N 1
ATOM 2531 C CA . THR A 1 338 ? -10.856 -11.475 -13.598 1.00 16.09 338 THR A CA 1
ATOM 2532 C C . THR A 1 338 ? -10.670 -12.984 -13.492 1.00 16.30 338 THR A C 1
ATOM 2533 O O . THR A 1 338 ? -9.581 -13.454 -13.159 1.00 16.46 338 THR A O 1
ATOM 2537 N N . GLY A 1 339 ? -11.736 -13.744 -13.702 1.00 18.80 339 GLY A N 1
ATOM 2538 C CA . GLY A 1 339 ? -11.712 -15.152 -13.343 1.00 22.21 339 GLY A CA 1
ATOM 2539 C C . GLY A 1 339 ? -11.729 -15.354 -11.831 1.00 24.30 339 GLY A C 1
ATOM 2540 O O . GLY A 1 339 ? -11.570 -16.477 -11.346 1.00 31.21 339 GLY A O 1
ATOM 2541 N N . ASP A 1 340 ? -11.925 -14.267 -11.085 1.00 23.68 340 ASP A N 1
ATOM 2542 C CA . ASP A 1 340 ? -11.927 -14.292 -9.617 1.00 25.72 340 ASP A CA 1
ATOM 2543 C C . ASP A 1 340 ? -13.332 -14.028 -9.065 1.00 26.83 340 ASP A C 1
ATOM 2544 O O . ASP A 1 340 ? -13.612 -12.956 -8.517 1.00 32.08 340 ASP A O 1
ATOM 2549 N N . GLY A 1 341 ? -14.217 -15.007 -9.214 1.00 32.05 341 GLY A N 1
ATOM 2550 C CA . GLY A 1 341 ? -15.573 -14.880 -8.706 1.00 32.56 341 GLY A CA 1
ATOM 2551 C C . GLY A 1 341 ? -15.639 -14.866 -7.189 1.00 34.15 341 GLY A C 1
ATOM 2552 O O . GLY A 1 341 ? -16.552 -14.278 -6.599 1.00 30.72 341 GLY A O 1
ATOM 2553 N N . GLU A 1 342 ? -14.665 -15.512 -6.552 1.00 36.09 342 GLU A N 1
ATOM 2554 C CA . GLU A 1 342 ? -14.627 -15.600 -5.095 1.00 34.50 342 GLU A CA 1
ATOM 2555 C C . GLU A 1 342 ? -14.349 -14.250 -4.437 1.00 34.53 342 GLU A C 1
ATOM 2556 O O . GLU A 1 342 ? -14.612 -14.067 -3.249 1.00 37.45 342 GLU A O 1
ATOM 2562 N N . GLY A 1 343 ? -13.816 -13.306 -5.209 1.00 31.65 343 GLY A N 1
ATOM 2563 C CA . GLY A 1 343 ? -13.550 -11.974 -4.698 1.00 29.21 343 GLY A CA 1
ATOM 2564 C C . GLY A 1 343 ? -12.391 -11.954 -3.723 1.00 29.51 343 GLY A C 1
ATOM 2565 O O . GLY A 1 343 ? -12.454 -11.311 -2.672 1.00 29.95 343 GLY A O 1
ATOM 2566 N N . VAL A 1 344 ? -11.323 -12.660 -4.069 1.00 26.08 344 VAL A N 1
ATOM 2567 C CA . VAL A 1 344 ? -10.182 -12.756 -3.173 1.00 30.62 344 VAL A CA 1
ATOM 2568 C C . VAL A 1 344 ? -8.991 -11.949 -3.699 1.00 26.19 344 VAL A C 1
ATOM 2569 O O . VAL A 1 344 ? -7.985 -11.786 -3.009 1.00 30.28 344 VAL A O 1
ATOM 2573 N N . ARG A 1 345 ? -9.109 -11.422 -4.915 1.00 22.73 345 ARG A N 1
ATOM 2574 C CA . ARG A 1 345 ? -8.016 -10.643 -5.487 1.00 20.08 345 ARG A CA 1
ATOM 2575 C C . ARG A 1 345 ? -8.387 -9.169 -5.657 1.00 11.38 345 ARG A C 1
ATOM 2576 O O . ARG A 1 345 ? -9.441 -8.846 -6.218 1.00 14.35 345 ARG A O 1
ATOM 2584 N N . ALA A 1 346 ? -7.513 -8.294 -5.162 1.00 13.39 346 ALA A N 1
ATOM 2585 C CA . ALA A 1 346 ? -7.737 -6.851 -5.205 1.00 11.71 346 ALA A CA 1
ATOM 2586 C C . ALA A 1 346 ? -7.403 -6.279 -6.583 1.00 10.68 346 ALA A C 1
ATOM 2587 O O . ALA A 1 346 ? -6.396 -5.597 -6.772 1.00 11.48 346 ALA A O 1
ATOM 2589 N N . LEU A 1 347 ? -8.266 -6.569 -7.544 1.00 10.10 347 LEU A N 1
ATOM 2590 C CA . LEU A 1 347 ? -8.009 -6.206 -8.934 1.00 9.41 347 LEU A CA 1
ATOM 2591 C C . LEU A 1 347 ? -8.794 -4.985 -9.385 1.00 9.99 347 LEU A C 1
ATOM 2592 O O . LEU A 1 347 ? -8.727 -4.597 -10.550 1.00 10.26 347 LEU A O 1
ATOM 2597 N N . GLN A 1 348 ? -9.542 -4.367 -8.477 1.00 10.64 348 GLN A N 1
ATOM 2598 C CA . GLN A 1 348 ? -10.232 -3.137 -8.846 1.00 9.12 348 GLN A CA 1
ATOM 2599 C C . GLN A 1 348 ? -9.286 -1.956 -8.723 1.00 9.03 348 GLN A C 1
ATOM 2600 O O . GLN A 1 348 ? -8.384 -1.951 -7.892 1.00 11.06 348 GLN A O 1
ATOM 2606 N N . ASN A 1 349 ? -9.474 -0.968 -9.584 1.00 9.39 349 ASN A N 1
ATOM 2607 C CA . ASN A 1 349 ? -8.674 0.236 -9.567 1.00 9.34 349 ASN A CA 1
ATOM 2608 C C . ASN A 1 349 ? -9.354 1.285 -8.665 1.00 9.58 349 ASN A C 1
ATOM 2609 O O . ASN A 1 349 ? -8.800 1.691 -7.635 1.00 9.51 349 ASN A O 1
ATOM 2614 N N . PHE A 1 350 ? -10.547 1.701 -9.085 1.00 8.57 350 PHE A N 1
ATOM 2615 C CA . PHE A 1 350 ? -11.452 2.564 -8.324 1.00 8.12 350 PHE A CA 1
ATOM 2616 C C . PHE A 1 350 ? -12.852 2.128 -8.736 1.00 9.64 350 PHE A C 1
ATOM 2617 O O . PHE A 1 350 ? -13.027 1.431 -9.741 1.00 9.70 350 PHE A O 1
ATOM 2625 N N . VAL A 1 351 ? -13.862 2.565 -7.990 1.00 9.69 351 VAL A N 1
ATOM 2626 C CA . VAL A 1 351 ? -15.197 2.680 -8.571 1.00 9.43 351 VAL A CA 1
ATOM 2627 C C . VAL A 1 351 ? -15.507 4.164 -8.730 1.00 10.44 351 VAL A C 1
ATOM 2628 O O . VAL A 1 351 ? -15.044 4.983 -7.941 1.00 13.04 351 VAL A O 1
ATOM 2632 N N . ALA A 1 352 ? -16.273 4.515 -9.750 1.00 9.39 352 ALA A N 1
ATOM 2633 C CA . ALA A 1 352 ? -16.560 5.921 -10.016 1.00 8.94 352 ALA A CA 1
ATOM 2634 C C . ALA A 1 352 ? -18.044 6.188 -9.820 1.00 10.44 352 ALA A C 1
ATOM 2635 O O . ALA A 1 352 ? -18.881 5.306 -10.043 1.00 11.08 352 ALA A O 1
ATOM 2637 N N . TYR A 1 353 ? -18.364 7.409 -9.410 1.00 9.74 353 TYR A N 1
ATOM 2638 C CA . TYR A 1 353 ? -19.731 7.786 -9.064 1.00 9.34 353 TYR A CA 1
ATOM 2639 C C . TYR A 1 353 ? -20.007 9.245 -9.401 1.00 8.43 353 TYR A C 1
ATOM 2640 O O . TYR A 1 353 ? -19.209 10.129 -9.095 1.00 9.35 353 TYR A O 1
ATOM 2649 N N . ARG A 1 354 ? -21.154 9.487 -10.024 1.00 10.04 354 ARG A N 1
ATOM 2650 C CA . ARG A 1 354 ? -21.660 10.839 -10.172 1.00 10.54 354 ARG A CA 1
ATOM 2651 C C . ARG A 1 354 ? -23.121 10.810 -9.780 1.00 11.97 354 ARG A C 1
ATOM 2652 O O . ARG A 1 354 ? -23.908 10.075 -10.376 1.00 13.18 354 ARG A O 1
ATOM 2660 N N . PRO A 1 355 ? -23.499 11.612 -8.776 1.00 11.69 355 PRO A N 1
ATOM 2661 C CA . PRO A 1 355 ? -24.897 11.593 -8.343 1.00 13.01 355 PRO A CA 1
ATOM 2662 C C . PRO A 1 355 ? -25.803 12.215 -9.390 1.00 12.40 355 PRO A C 1
ATOM 2663 O O . PRO A 1 355 ? -25.349 12.982 -10.239 1.00 13.11 355 PRO A O 1
ATOM 2667 N N . ALA A 1 356 ? -27.085 11.874 -9.333 1.00 13.91 356 ALA A N 1
ATOM 2668 C CA . ALA A 1 356 ? -28.057 12.489 -10.223 1.00 16.81 356 ALA A CA 1
ATOM 2669 C C . ALA A 1 356 ? -28.326 13.936 -9.830 1.00 17.78 356 ALA A C 1
ATOM 2670 O O . ALA A 1 356 ? -28.718 14.219 -8.699 1.00 21.80 356 ALA A O 1
ATOM 2672 N N . ALA A 1 357 ? -28.084 14.839 -10.771 1.00 20.58 357 ALA A N 1
ATOM 2673 C CA . ALA A 1 357 ? -28.509 16.225 -10.642 1.00 20.33 357 ALA A CA 1
ATOM 2674 C C . ALA A 1 357 ? -29.978 16.252 -11.035 1.00 19.46 357 ALA A C 1
ATOM 2675 O O . ALA A 1 357 ? -30.483 15.272 -11.590 1.00 18.78 357 ALA A O 1
ATOM 2677 N N . PRO A 1 358 ? -30.679 17.363 -10.743 1.00 18.42 358 PRO A N 1
ATOM 2678 C CA . PRO A 1 358 ? -32.060 17.491 -11.218 1.00 19.18 358 PRO A CA 1
ATOM 2679 C C . PRO A 1 358 ? -32.174 17.221 -12.714 1.00 22.48 358 PRO A C 1
ATOM 2680 O O . PRO A 1 358 ? -31.421 17.770 -13.523 1.00 19.92 358 PRO A O 1
ATOM 2684 N N . GLY A 1 359 ? -33.105 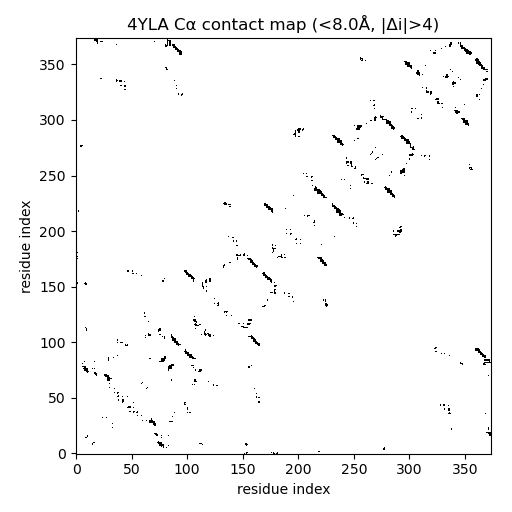16.343 -13.071 1.00 21.02 359 GLY A N 1
ATOM 2685 C CA . GLY A 1 359 ? -33.330 15.994 -14.460 1.00 25.41 359 GLY A CA 1
ATOM 2686 C C . GLY A 1 359 ? -32.370 14.957 -15.019 1.00 25.32 359 GLY A C 1
ATOM 2687 O O . GLY A 1 359 ? -32.479 14.579 -16.186 1.00 29.84 359 GLY A O 1
ATOM 2688 N N . GLY A 1 360 ? -31.435 14.488 -14.195 1.00 21.08 360 GLY A N 1
ATOM 2689 C CA . GLY A 1 360 ? -30.432 13.546 -14.662 1.00 22.33 360 GLY A CA 1
ATOM 2690 C C . GLY A 1 360 ? -30.506 12.163 -14.038 1.00 19.52 360 GLY A C 1
ATOM 2691 O O . GLY A 1 360 ? -31.446 11.846 -13.309 1.00 21.94 360 GLY A O 1
ATOM 2692 N N . ARG A 1 361 ? -29.491 11.347 -14.322 1.00 16.65 361 ARG A N 1
ATOM 2693 C CA . ARG A 1 361 ? -29.407 9.962 -13.851 1.00 16.43 361 ARG A CA 1
ATOM 2694 C C . ARG A 1 361 ? -28.156 9.754 -13.007 1.00 15.38 361 ARG A C 1
ATOM 2695 O O . ARG A 1 361 ? -27.133 10.382 -13.265 1.00 16.24 361 ARG A O 1
ATOM 2703 N N . PRO A 1 362 ? -28.224 8.866 -12.006 1.00 14.97 362 PRO A N 1
ATOM 2704 C CA . PRO A 1 362 ? -27.023 8.491 -11.250 1.00 14.52 362 PRO A CA 1
ATOM 2705 C C . PRO A 1 362 ? -26.080 7.662 -12.124 1.00 14.31 362 PRO A C 1
ATOM 2706 O O . PRO A 1 362 ? -26.534 6.890 -12.970 1.00 14.36 362 PRO A O 1
ATOM 2710 N N . ARG A 1 363 ? -24.781 7.821 -11.911 1.00 11.91 363 ARG A N 1
ATOM 2711 C CA . ARG A 1 363 ? -23.789 7.094 -12.696 1.00 11.92 363 ARG A CA 1
ATOM 2712 C C . ARG A 1 363 ? -22.856 6.341 -11.781 1.00 12.18 363 ARG A C 1
ATOM 2713 O O . ARG A 1 363 ? -22.482 6.835 -10.726 1.00 11.05 363 ARG A O 1
ATOM 2721 N N . PHE A 1 364 ? -22.484 5.139 -12.204 1.00 13.04 364 PHE A N 1
ATOM 2722 C CA . PHE A 1 364 ? -21.509 4.326 -11.491 1.00 10.14 364 PHE A CA 1
ATOM 2723 C C . PHE A 1 364 ? -20.675 3.593 -12.532 1.00 11.46 364 PHE A C 1
ATOM 2724 O O . PHE A 1 364 ? -21.178 3.239 -13.596 1.00 12.55 364 PHE A O 1
ATOM 2732 N N . ALA A 1 365 ? -19.399 3.379 -12.227 1.00 9.53 365 ALA A N 1
ATOM 2733 C CA . ALA A 1 365 ? -18.518 2.649 -13.132 1.00 9.25 365 ALA A CA 1
ATOM 2734 C C . ALA A 1 365 ? -17.493 1.874 -12.335 1.00 9.37 365 ALA A C 1
ATOM 2735 O O . ALA A 1 365 ? -17.113 2.280 -11.240 1.00 10.18 365 ALA A O 1
ATOM 2737 N N . CYS A 1 366 ? -17.056 0.747 -12.886 1.00 8.24 366 CYS A N 1
ATOM 2738 C CA . CYS A 1 366 ? -15.976 -0.043 -12.295 1.00 8.77 366 CYS A CA 1
ATOM 2739 C C . CYS A 1 366 ? -14.827 -0.167 -13.280 1.00 8.70 366 CYS A C 1
ATOM 2740 O O . CYS A 1 366 ? -15.030 -0.055 -14.488 1.00 9.44 366 CYS A O 1
ATOM 2743 N N . TYR A 1 367 ? -13.637 -0.400 -12.744 1.00 11.40 367 TYR A N 1
ATOM 2744 C CA . TYR A 1 367 ? -12.396 -0.456 -13.505 1.00 8.14 367 TYR A CA 1
ATOM 2745 C C . TYR A 1 367 ? -11.604 -1.585 -12.901 1.00 7.79 367 TYR A C 1
ATOM 2746 O O . TYR A 1 367 ? -11.278 -1.537 -11.722 1.00 10.48 367 TYR A O 1
ATOM 2755 N N . VAL A 1 368 ? -11.329 -2.612 -13.693 1.00 9.48 368 VAL A N 1
ATOM 2756 C CA . VAL A 1 368 ? -10.832 -3.850 -13.124 1.00 10.42 368 VAL A CA 1
ATOM 2757 C C . VAL A 1 368 ? -9.712 -4.459 -13.973 1.00 8.03 368 VAL A C 1
ATOM 2758 O O . VAL A 1 368 ? -9.847 -4.607 -15.191 1.00 9.53 368 VAL A O 1
ATOM 2762 N N . ALA A 1 369 ? -8.608 -4.818 -13.321 1.00 8.59 369 ALA A N 1
ATOM 2763 C CA . ALA A 1 369 ? -7.477 -5.454 -14.006 1.00 8.80 369 ALA A CA 1
ATOM 2764 C C . ALA A 1 369 ? -7.826 -6.909 -14.310 1.00 10.69 369 ALA A C 1
ATOM 2765 O O . ALA A 1 369 ? -8.626 -7.507 -13.599 1.00 10.51 369 ALA A O 1
ATOM 2767 N N . PRO A 1 370 ? -7.227 -7.490 -15.358 1.00 9.52 370 PRO A N 1
ATOM 2768 C CA . PRO A 1 370 ? -7.571 -8.870 -15.729 1.00 9.40 370 PRO A CA 1
ATOM 2769 C C . PRO A 1 370 ? -6.942 -9.928 -14.822 1.00 11.65 370 PRO A C 1
ATOM 2770 O O . PRO A 1 370 ? -7.300 -11.094 -14.940 1.00 14.33 370 PRO A O 1
ATOM 2774 N N . GLY A 1 371 ? -6.025 -9.540 -13.942 1.00 9.45 371 GLY A N 1
ATOM 2775 C CA . GLY A 1 371 ? -5.421 -10.484 -13.018 1.00 11.16 371 GLY A CA 1
ATOM 2776 C C . GLY A 1 371 ? -4.486 -11.467 -13.687 1.00 14.23 371 GLY A C 1
ATOM 2777 O O . GLY A 1 371 ? -4.373 -12.607 -13.255 1.00 13.06 371 GLY A O 1
ATOM 2778 N N . LEU A 1 372 ? -3.815 -11.027 -14.738 1.00 10.62 372 LEU A N 1
ATOM 2779 C CA . LEU A 1 372 ? -2.804 -11.841 -15.394 1.00 11.27 372 LEU A CA 1
ATOM 2780 C C . LEU A 1 372 ? -1.505 -11.935 -14.585 1.00 12.26 372 LEU A C 1
ATOM 2781 O O . LEU A 1 372 ? -0.721 -12.879 -14.758 1.00 11.68 372 LEU A O 1
ATOM 2786 N N . TYR A 1 373 ? -1.264 -10.944 -13.729 1.00 10.23 373 TYR A N 1
ATOM 2787 C CA . TYR A 1 373 ? -0.044 -10.893 -12.929 1.00 11.21 373 TYR A CA 1
ATOM 2788 C C . TYR A 1 373 ? -0.334 -10.864 -11.450 1.00 11.39 373 TYR A C 1
ATOM 2789 O O . TYR A 1 373 ? -1.394 -10.400 -11.023 1.00 12.20 373 TYR A O 1
ATOM 2798 N N . ARG A 1 374 ? 0.625 -11.358 -10.670 1.00 11.97 374 ARG A N 1
ATOM 2799 C CA . ARG A 1 374 ? 0.510 -11.336 -9.217 1.00 13.37 374 ARG A CA 1
ATOM 2800 C C . ARG A 1 374 ? 0.597 -9.886 -8.768 1.00 13.44 374 ARG A C 1
ATOM 2801 O O . ARG A 1 374 ? 1.389 -9.111 -9.306 1.00 13.30 374 ARG A O 1
ATOM 2809 N N . LEU A 1 375 ? -0.206 -9.521 -7.778 1.00 15.07 375 LEU A N 1
ATOM 2810 C CA . LEU A 1 375 ? -0.188 -8.163 -7.243 1.00 16.27 375 LEU A CA 1
ATOM 2811 C C . LEU A 1 375 ? 1.024 -7.951 -6.351 1.00 21.32 375 LEU A C 1
ATOM 2812 O O . LEU A 1 375 ? 1.592 -8.916 -5.843 1.00 21.03 375 LEU A O 1
#

Foldseek 3Di:
DADPQADKFFDDPVRHWAFDPPQDDQFAWQLNLVLQLLQLLCVLQVADSVLSVVLNVVCCQLAVVARRHGLGPAGIQAPQFRSRRQKWWKWKDFFDDGTKIKMKGFGAAVRGFQQRRLVRRVVSLVSVVPPPFFASPLVVVLCPLQPDNDFDRRATKMKMWIRDHPDDIWIKIWTALCRVHPVCSVVSVCVSCVSQQQNLAVVVLQVLQVVQQHQADWGTWMWTGGPDQPTWIKIKGFDPPDAQQSVLVSQVQEPQRDRPPRSVLQCLFQNDPDAASGGKIKIFIDDRPDNHTHFIKIWHDGHPPDFQVVNLVSLLVVCVVLVHDSSSVLSSQCSQAVCNVRRDPFWDTKMWGHAGVPGGIMIMTMGHRSRIDD

Radius of gyration: 19.26 Å; Cα contacts (8 Å, |Δi|>4): 820; chains: 1; bounding box: 48×51×50 Å